Protein AF-0000000065802408 (afdb_homodimer)

Organism: Halobacterium sp. (strain SG1) (NCBI:txid33006)

Solvent-accessible surface area (backbone atoms only — not comparable to full-atom values): 24760 Å² total; per-residue (Å²): 134,53,70,68,48,32,51,46,26,44,53,39,20,52,49,18,49,50,30,36,50,44,40,49,52,35,48,61,70,44,54,88,40,75,59,38,70,73,49,51,65,58,41,49,38,28,46,47,41,18,52,27,25,46,38,45,38,73,64,47,55,61,46,75,35,96,86,14,75,44,53,46,38,57,54,55,30,45,45,58,33,50,18,50,56,57,28,51,44,27,53,58,14,58,46,51,70,65,57,27,51,48,50,22,50,38,41,32,47,19,48,53,29,40,53,50,17,46,70,41,62,75,70,58,14,54,51,27,39,47,53,14,46,52,32,51,51,50,50,49,45,39,59,71,56,54,35,61,72,42,39,60,101,39,70,57,41,43,36,51,33,52,43,51,43,50,55,50,54,58,54,55,56,48,53,63,50,47,50,41,31,12,54,66,43,75,45,40,23,39,64,65,34,38,52,48,48,50,45,53,48,50,46,60,60,48,35,57,50,53,43,48,52,46,76,49,42,62,51,62,55,58,58,48,55,54,51,50,48,51,47,49,52,45,48,51,55,55,62,67,64,60,76,77,76,79,126,135,54,70,68,49,34,52,46,26,44,53,38,19,52,48,18,49,51,28,35,50,44,41,51,51,34,48,63,70,46,55,88,41,74,58,38,68,72,49,52,65,59,40,49,38,27,46,46,42,18,52,28,24,44,38,44,40,71,64,45,54,62,46,77,35,97,85,16,75,44,54,45,38,57,54,54,31,44,44,58,31,50,20,49,57,56,28,50,43,26,53,58,14,58,46,53,71,67,58,26,51,48,52,23,49,39,42,32,48,20,48,52,28,39,54,50,18,47,72,40,60,76,69,59,15,54,50,29,39,48,53,15,47,51,32,50,51,51,49,48,45,39,58,71,56,53,34,61,73,41,40,60,100,38,70,58,41,44,36,51,35,54,42,49,42,50,53,50,55,58,55,56,57,49,53,62,51,46,49,40,32,11,53,67,43,76,46,39,22,38,65,66,35,38,51,48,48,49,44,52,49,51,47,60,61,49,35,57,50,53,43,48,52,47,78,48,41,62,53,63,54,57,60,48,55,53,52,49,46,50,47,48,52,47,49,51,55,55,62,66,65,60,77,76,77,80,127

Structure (mmCIF, N/CA/C/O backbone):
data_AF-0000000065802408-model_v1
#
loop_
_entity.id
_entity.type
_entity.pdbx_description
1 polymer 'Sensory rhodopsin-1'
#
loop_
_atom_site.group_PDB
_atom_site.id
_atom_site.type_symbol
_atom_site.label_atom_id
_atom_site.label_alt_id
_atom_site.label_comp_id
_atom_site.label_asym_id
_atom_site.label_entity_id
_atom_site.label_seq_id
_atom_site.pdbx_PDB_ins_code
_atom_site.Cartn_x
_atom_site.Cartn_y
_atom_site.Cartn_z
_atom_site.occupancy
_atom_site.B_iso_or_equiv
_atom_site.auth_seq_id
_atom_site.auth_comp_id
_atom_site.auth_asym_id
_atom_site.auth_atom_id
_atom_site.pdbx_PDB_model_num
ATOM 1 N N . MET A 1 1 ? 10.602 -15.102 -20.734 1 72.81 1 MET A N 1
ATOM 2 C CA . MET A 1 1 ? 9.672 -14.078 -20.266 1 72.81 1 MET A CA 1
ATOM 3 C C . MET A 1 1 ? 8.367 -14.117 -21.047 1 72.81 1 MET A C 1
ATOM 5 O O . MET A 1 1 ? 8.391 -14.258 -22.281 1 72.81 1 MET A O 1
ATOM 9 N N . THR A 1 2 ? 7.262 -14.07 -20.328 1 82.69 2 THR A N 1
ATOM 10 C CA . THR A 1 2 ? 5.973 -14.148 -21.016 1 82.69 2 THR A CA 1
ATOM 11 C C . THR A 1 2 ? 5.582 -12.781 -21.578 1 82.69 2 THR A C 1
ATOM 13 O O . THR A 1 2 ? 6.152 -11.758 -21.188 1 82.69 2 THR A O 1
ATOM 16 N N . GLY A 1 3 ? 4.715 -12.844 -22.547 1 89.44 3 GLY A N 1
ATOM 17 C CA . GLY A 1 3 ? 4.191 -11.609 -23.125 1 89.44 3 GLY A CA 1
ATOM 18 C C . GLY A 1 3 ? 3.588 -10.68 -22.078 1 89.44 3 GLY A C 1
ATOM 19 O O . GLY A 1 3 ? 3.779 -9.461 -22.141 1 89.44 3 GLY A O 1
ATOM 20 N N . ALA A 1 4 ? 2.955 -11.211 -21.109 1 90.56 4 ALA A N 1
ATOM 21 C CA . ALA A 1 4 ? 2.328 -10.422 -20.062 1 90.56 4 ALA A CA 1
ATOM 22 C C . ALA A 1 4 ? 3.375 -9.688 -19.234 1 90.56 4 ALA A C 1
ATOM 24 O O . ALA A 1 4 ? 3.195 -8.516 -18.891 1 90.56 4 ALA A O 1
ATOM 25 N N . VAL A 1 5 ? 4.453 -10.336 -18.969 1 94.44 5 VAL A N 1
ATOM 26 C CA . VAL A 1 5 ? 5.516 -9.75 -18.156 1 94.44 5 VAL A CA 1
ATOM 27 C C . VAL A 1 5 ? 6.199 -8.633 -18.938 1 94.44 5 VAL A C 1
ATOM 29 O O . VAL A 1 5 ? 6.418 -7.535 -18.406 1 94.44 5 VAL A O 1
ATOM 32 N N . SER A 1 6 ? 6.473 -8.938 -20.156 1 95.06 6 SER A N 1
ATOM 33 C CA . SER A 1 6 ? 7.09 -7.914 -21 1 95.06 6 SER A CA 1
ATOM 34 C C . SER A 1 6 ? 6.195 -6.684 -21.125 1 95.06 6 SER A C 1
ATOM 36 O O . SER A 1 6 ? 6.672 -5.551 -21 1 95.06 6 SER A O 1
ATOM 38 N N . ALA A 1 7 ? 4.969 -6.879 -21.359 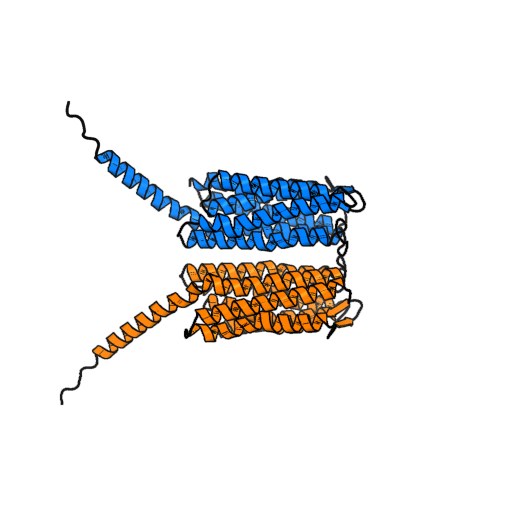1 95.31 7 ALA A N 1
ATOM 39 C CA . ALA A 1 7 ? 4.023 -5.77 -21.453 1 95.31 7 ALA A CA 1
ATOM 40 C C . ALA A 1 7 ? 3.996 -4.969 -20.156 1 95.31 7 ALA A C 1
ATOM 42 O O . ALA A 1 7 ? 4.004 -3.736 -20.172 1 95.31 7 ALA A O 1
ATOM 43 N N . ALA A 1 8 ? 3.965 -5.652 -19.078 1 96.12 8 ALA A N 1
ATOM 44 C CA . ALA A 1 8 ? 3.945 -4.988 -17.781 1 96.12 8 ALA A CA 1
ATOM 45 C C . ALA A 1 8 ? 5.211 -4.16 -17.562 1 96.12 8 ALA A C 1
ATOM 47 O O . ALA A 1 8 ? 5.152 -3.062 -17.016 1 96.12 8 ALA A O 1
ATOM 48 N N . TYR A 1 9 ? 6.336 -4.695 -17.953 1 97.88 9 TYR A N 1
ATOM 49 C CA . TYR A 1 9 ? 7.598 -3.975 -17.812 1 97.88 9 TYR A CA 1
ATOM 50 C C . TYR A 1 9 ? 7.602 -2.709 -18.656 1 97.88 9 TYR A C 1
ATOM 52 O O . TYR A 1 9 ? 8.07 -1.658 -18.203 1 97.88 9 TYR A O 1
ATOM 60 N N . TRP A 1 10 ? 7.004 -2.814 -19.812 1 97.56 10 TRP A N 1
ATOM 61 C CA . TRP A 1 10 ? 6.914 -1.631 -20.672 1 97.56 10 TRP A CA 1
ATOM 62 C C . TRP A 1 10 ? 5.957 -0.603 -20.062 1 97.56 10 TRP A C 1
ATOM 64 O O . TRP A 1 10 ? 6.234 0.599 -20.094 1 97.56 10 TRP A O 1
ATOM 74 N N . ILE A 1 11 ? 4.875 -1.058 -19.578 1 97.75 11 ILE A N 1
ATOM 75 C CA . ILE A 1 11 ? 3.918 -0.162 -18.938 1 97.75 11 ILE A CA 1
ATOM 76 C C . ILE A 1 11 ? 4.582 0.547 -17.766 1 97.75 11 ILE A C 1
ATOM 78 O O . ILE A 1 11 ? 4.43 1.76 -17.594 1 97.75 11 ILE A O 1
ATOM 82 N N . ALA A 1 12 ? 5.332 -0.185 -17.031 1 98.38 12 ALA A N 1
ATOM 83 C CA . ALA A 1 12 ? 6.047 0.402 -15.898 1 98.38 12 ALA A CA 1
ATOM 84 C C . ALA A 1 12 ? 7.082 1.417 -16.375 1 98.38 12 ALA A C 1
ATOM 86 O O . ALA A 1 12 ? 7.219 2.496 -15.797 1 98.38 12 ALA A O 1
ATOM 87 N N . ALA A 1 13 ? 7.762 1.078 -17.422 1 98.38 13 ALA A N 1
ATOM 88 C CA . ALA A 1 13 ? 8.75 2.002 -17.969 1 98.38 13 ALA A CA 1
ATOM 89 C C . ALA A 1 13 ? 8.094 3.326 -18.375 1 98.38 13 ALA A C 1
ATOM 91 O O . ALA A 1 13 ? 8.633 4.398 -18.094 1 98.38 13 ALA A O 1
ATOM 92 N N . VAL A 1 14 ? 6.957 3.234 -18.953 1 98.25 14 VAL A N 1
ATOM 93 C CA . VAL A 1 14 ? 6.227 4.43 -19.359 1 98.25 14 VAL A CA 1
ATOM 94 C C . VAL A 1 14 ? 5.781 5.207 -18.125 1 98.25 14 VAL A C 1
ATOM 96 O O . VAL A 1 14 ? 5.871 6.434 -18.078 1 98.25 14 VAL A O 1
ATOM 99 N N . ALA A 1 15 ? 5.348 4.465 -17.141 1 98.44 15 ALA A N 1
ATOM 100 C CA . ALA A 1 15 ? 4.957 5.109 -15.898 1 98.44 15 ALA A CA 1
ATOM 101 C C . ALA A 1 15 ? 6.129 5.875 -15.281 1 98.44 15 ALA A C 1
ATOM 103 O O . ALA A 1 15 ? 5.953 6.973 -14.75 1 98.44 15 ALA A O 1
ATOM 104 N N . PHE A 1 16 ? 7.27 5.336 -15.367 1 98.62 16 PHE A N 1
ATOM 105 C CA . PHE A 1 16 ? 8.438 5.992 -14.789 1 98.62 16 PHE A CA 1
ATOM 106 C C . PHE A 1 16 ? 8.836 7.207 -15.617 1 98.62 16 PHE A C 1
ATOM 108 O O . PHE A 1 16 ? 9.383 8.172 -15.078 1 98.62 16 PHE A O 1
ATOM 115 N N . LEU A 1 17 ? 8.5 7.176 -16.906 1 97.75 17 LEU A N 1
ATOM 116 C CA . LEU A 1 17 ? 8.68 8.375 -17.719 1 97.75 17 LEU A CA 1
ATOM 117 C C . LEU A 1 17 ? 7.781 9.508 -17.203 1 97.75 17 LEU A C 1
ATOM 119 O O . LEU A 1 17 ? 8.195 10.664 -17.188 1 97.75 17 LEU A O 1
ATOM 123 N N . VAL A 1 18 ? 6.625 9.133 -16.859 1 97.81 18 VAL A N 1
ATOM 124 C CA . VAL A 1 18 ? 5.727 10.109 -16.25 1 97.81 18 VAL A CA 1
ATOM 125 C C . VAL A 1 18 ? 6.34 10.633 -14.945 1 97.81 18 VAL A C 1
ATOM 127 O O . VAL A 1 18 ? 6.316 11.844 -14.688 1 97.81 18 VAL A O 1
ATOM 130 N N . GLY A 1 19 ? 6.91 9.719 -14.18 1 98.06 19 GLY A N 1
ATOM 131 C CA . GLY A 1 19 ? 7.602 10.133 -12.969 1 98.06 19 GLY A CA 1
ATOM 132 C C . GLY A 1 19 ? 8.727 11.117 -13.227 1 98.06 19 GLY A C 1
ATOM 133 O O . GLY A 1 19 ? 8.898 12.086 -12.477 1 98.06 19 GLY A O 1
ATOM 134 N N . LEU A 1 20 ? 9.43 10.914 -14.281 1 97.38 20 LEU A N 1
ATOM 135 C CA . LEU A 1 20 ? 10.484 11.844 -14.688 1 97.38 20 LEU A CA 1
ATOM 136 C C . LEU A 1 20 ? 9.906 13.203 -15.055 1 97.38 20 LEU A C 1
ATOM 138 O O . LEU A 1 20 ? 10.484 14.242 -14.727 1 97.38 20 LEU A O 1
ATOM 142 N N . GLY A 1 21 ? 8.844 13.141 -15.734 1 97.38 21 GLY A N 1
ATOM 143 C CA . GLY A 1 21 ? 8.156 14.383 -16.047 1 97.38 21 GLY A CA 1
ATOM 144 C C . GLY A 1 21 ? 7.738 15.164 -14.82 1 97.38 21 GLY A C 1
ATOM 145 O O . GL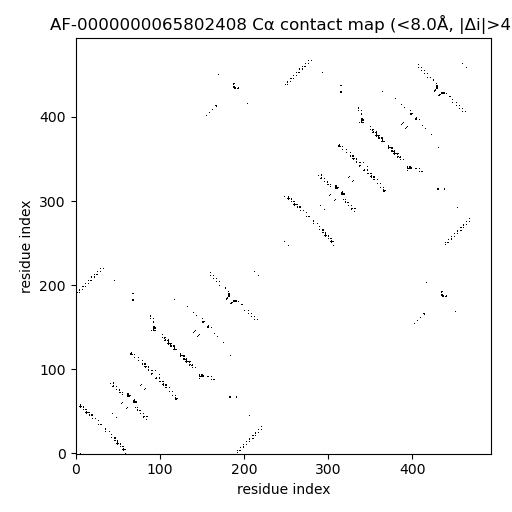Y A 1 21 ? 7.879 16.391 -14.773 1 97.38 21 GLY A O 1
ATOM 146 N N . ILE A 1 22 ? 7.281 14.508 -13.844 1 96.81 22 ILE A N 1
ATOM 147 C CA . ILE A 1 22 ? 6.855 15.133 -12.594 1 96.81 22 ILE A CA 1
ATOM 148 C C . ILE A 1 22 ? 8.055 15.781 -11.906 1 96.81 22 ILE A C 1
ATOM 150 O O . ILE A 1 22 ? 7.965 16.906 -11.422 1 96.81 22 ILE A O 1
ATOM 154 N N . THR A 1 23 ? 9.133 15.062 -11.898 1 95.56 23 THR A N 1
ATOM 155 C CA . THR A 1 23 ? 10.328 15.617 -11.266 1 95.56 23 THR A CA 1
ATOM 156 C C . THR A 1 23 ? 10.82 16.844 -12.031 1 95.56 23 THR A C 1
ATOM 158 O O . THR A 1 23 ? 11.273 17.812 -11.43 1 95.56 23 THR A O 1
ATOM 161 N N . ALA A 1 24 ? 10.695 16.781 -13.336 1 94.44 24 ALA A N 1
ATOM 162 C CA . ALA A 1 24 ? 11.07 17.938 -14.141 1 94.44 24 ALA A CA 1
ATOM 163 C C . ALA A 1 24 ? 10.188 19.141 -13.82 1 94.44 24 ALA A C 1
ATOM 165 O O . ALA A 1 24 ? 10.672 20.266 -13.711 1 94.44 24 ALA A O 1
ATOM 166 N N . ALA A 1 25 ? 8.953 18.922 -13.68 1 94.44 25 ALA A N 1
ATOM 167 C CA . ALA A 1 25 ? 8.023 19.984 -13.312 1 94.44 25 ALA A CA 1
ATOM 168 C C . ALA A 1 25 ? 8.352 20.562 -11.938 1 94.44 25 ALA A C 1
ATOM 170 O O . ALA A 1 25 ? 8.273 21.766 -11.727 1 94.44 25 ALA A O 1
ATOM 171 N N . LEU A 1 26 ? 8.688 19.688 -11.039 1 92.44 26 LEU A N 1
ATOM 172 C CA . LEU A 1 26 ? 9.102 20.109 -9.7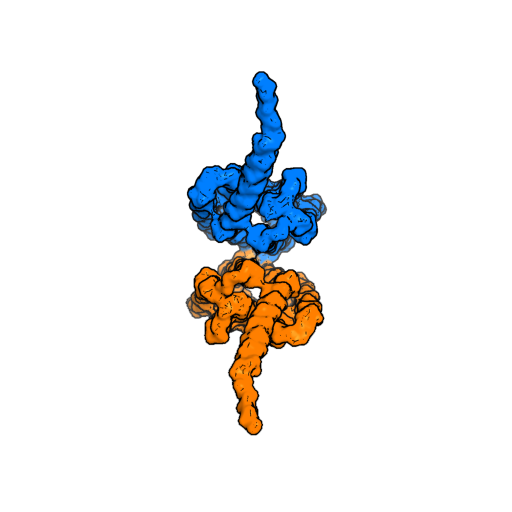11 1 92.44 26 LEU A CA 1
ATOM 173 C C . LEU A 1 26 ? 10.312 21.031 -9.789 1 92.44 26 LEU A C 1
ATOM 175 O O . LEU A 1 26 ? 10.32 22.109 -9.18 1 92.44 26 LEU A O 1
ATOM 179 N N . TYR A 1 27 ? 11.289 20.656 -10.562 1 90.88 27 TYR A N 1
ATOM 180 C CA . TYR A 1 27 ? 12.508 21.438 -10.695 1 90.88 27 TYR A CA 1
ATOM 181 C C . TYR A 1 27 ? 12.219 22.797 -11.328 1 90.88 27 TYR A C 1
ATOM 183 O O . TYR A 1 27 ? 12.805 23.812 -10.93 1 90.88 27 TYR A O 1
ATOM 191 N N . ALA A 1 28 ? 11.312 22.797 -12.211 1 90.12 28 ALA A N 1
ATOM 192 C CA . ALA A 1 28 ? 10.922 24.047 -12.852 1 90.12 28 ALA A CA 1
ATOM 193 C C . ALA A 1 28 ? 10.258 24.984 -11.852 1 90.12 28 ALA A C 1
ATOM 195 O O . ALA A 1 28 ? 10.461 26.203 -11.898 1 90.12 28 ALA A O 1
ATOM 196 N N . LYS A 1 29 ? 9.555 24.438 -10.969 1 88.75 29 LYS A N 1
ATOM 197 C CA . LYS A 1 29 ? 8.82 25.234 -9.992 1 88.75 29 LYS A CA 1
ATOM 198 C C . LYS A 1 29 ? 9.742 25.719 -8.875 1 88.75 29 LYS A C 1
ATOM 200 O O . LYS A 1 29 ? 9.531 26.797 -8.32 1 88.75 29 LYS A O 1
ATOM 205 N N . LEU A 1 30 ? 10.719 24.922 -8.555 1 86.12 30 LEU A N 1
ATOM 206 C CA . LEU A 1 30 ? 11.641 25.281 -7.484 1 86.12 30 LEU A CA 1
ATOM 207 C C . LEU A 1 30 ? 12.594 26.391 -7.934 1 86.12 30 LEU A C 1
ATOM 209 O O . LEU A 1 30 ? 13.133 27.125 -7.105 1 86.12 30 LEU A O 1
ATOM 213 N N . GLY A 1 31 ? 12.703 26.594 -9.172 1 78.25 31 GLY A N 1
ATOM 214 C CA . GLY A 1 31 ? 13.547 27.656 -9.68 1 78.25 31 GLY A CA 1
ATOM 215 C C . GLY A 1 31 ? 14.977 27.578 -9.203 1 78.25 31 GLY A C 1
ATOM 216 O O . GLY A 1 31 ? 15.617 26.531 -9.328 1 78.25 31 GLY A O 1
ATOM 217 N N . GLU A 1 32 ? 15.461 28.672 -8.633 1 71.12 32 GLU A N 1
ATOM 218 C CA . GLU A 1 32 ? 16.844 28.75 -8.188 1 71.12 32 GLU A CA 1
ATOM 219 C C . GLU A 1 32 ? 16.953 28.516 -6.68 1 71.12 32 GLU A C 1
ATOM 221 O O . GLU A 1 32 ? 17.938 28.906 -6.059 1 71.12 32 GLU A O 1
ATOM 226 N N . SER A 1 33 ? 15.984 27.844 -6.203 1 73.12 33 SER A N 1
ATOM 227 C CA . SER A 1 33 ? 16 27.562 -4.77 1 73.12 33 SER A CA 1
ATOM 228 C C . SER A 1 33 ? 17.109 26.578 -4.418 1 73.12 33 SER A C 1
ATOM 230 O O . SER A 1 33 ? 17.516 25.766 -5.25 1 73.12 33 SER A O 1
ATOM 232 N N . GLU A 1 34 ? 17.75 26.734 -3.293 1 74.19 34 GLU A N 1
ATOM 233 C CA . GLU A 1 34 ? 18.766 25.812 -2.779 1 74.19 34 GLU A CA 1
ATOM 234 C C . GLU A 1 34 ? 18.219 24.391 -2.703 1 74.19 34 GLU A C 1
ATOM 236 O O . GLU A 1 34 ? 18.984 23.422 -2.809 1 74.19 34 GLU A O 1
ATOM 241 N N . ASP A 1 35 ? 16.969 24.312 -2.602 1 76.19 35 ASP A N 1
ATOM 242 C CA . ASP A 1 35 ? 16.359 23 -2.449 1 76.19 35 ASP A CA 1
ATOM 243 C C . ASP A 1 35 ? 16.375 22.234 -3.771 1 76.19 35 ASP A C 1
ATOM 245 O O . ASP A 1 35 ? 16.266 21.016 -3.785 1 76.19 35 ASP A O 1
ATOM 249 N N . ARG A 1 36 ? 16.547 22.953 -4.809 1 75.94 36 ARG A N 1
ATOM 250 C CA . ARG A 1 36 ? 16.625 22.266 -6.094 1 75.94 36 ARG A CA 1
ATOM 251 C C . ARG A 1 36 ? 17.797 21.312 -6.141 1 75.94 36 ARG A C 1
ATOM 253 O O . ARG A 1 36 ? 17.672 20.172 -6.617 1 75.94 36 ARG A O 1
ATOM 260 N N . GLY A 1 37 ? 18.938 21.781 -5.691 1 76.12 37 GLY A N 1
ATOM 261 C CA . GLY A 1 37 ? 20.125 20.922 -5.652 1 76.12 37 GLY A CA 1
ATOM 262 C C . GLY A 1 37 ? 19.969 19.734 -4.723 1 76.12 37 GLY A C 1
ATOM 263 O O . GLY A 1 37 ? 20.375 18.625 -5.059 1 76.12 37 GLY A O 1
ATOM 264 N N . ARG A 1 38 ? 19.281 19.969 -3.689 1 80.06 38 ARG A N 1
ATOM 265 C CA . ARG A 1 38 ? 19.109 18.922 -2.678 1 80.06 38 ARG A CA 1
ATOM 266 C C . ARG A 1 38 ? 18.141 17.844 -3.15 1 80.06 38 ARG A C 1
ATOM 268 O O . ARG A 1 38 ? 18.281 16.672 -2.777 1 80.06 38 ARG A O 1
ATOM 275 N N . LEU A 1 39 ? 17.25 18.297 -4.031 1 87.12 39 LEU A N 1
ATOM 276 C CA . LEU A 1 39 ? 16.234 17.359 -4.492 1 87.12 39 LEU A CA 1
ATOM 277 C C . LEU A 1 39 ? 16.562 16.859 -5.891 1 87.12 39 LEU A C 1
ATOM 279 O O . LEU A 1 39 ? 15.781 16.094 -6.477 1 87.12 39 LEU A O 1
ATOM 283 N N . ALA A 1 40 ? 17.75 17.141 -6.414 1 85.88 40 ALA A N 1
ATOM 284 C CA . ALA A 1 40 ? 18.125 16.766 -7.77 1 85.88 40 ALA A CA 1
ATOM 285 C C . ALA A 1 40 ? 18.141 15.25 -7.934 1 85.88 40 ALA A C 1
ATOM 287 O O . ALA A 1 40 ? 17.734 14.727 -8.969 1 85.88 40 ALA A O 1
ATOM 288 N N . ALA A 1 41 ? 18.5 14.641 -6.871 1 92.5 41 ALA A N 1
ATOM 289 C CA . ALA A 1 41 ? 18.641 13.188 -6.938 1 92.5 41 ALA A CA 1
ATOM 290 C C . ALA A 1 41 ? 17.281 12.508 -6.961 1 92.5 41 ALA A C 1
ATOM 292 O O . ALA A 1 41 ? 17.172 11.297 -7.203 1 92.5 41 ALA A O 1
ATOM 293 N N . LEU A 1 42 ? 16.25 13.281 -6.781 1 95.19 42 LEU A N 1
ATOM 294 C CA . LEU A 1 42 ? 14.898 12.727 -6.832 1 95.19 42 LEU A CA 1
ATOM 295 C C . LEU A 1 42 ? 14.594 12.156 -8.211 1 95.19 42 LEU A C 1
ATOM 297 O O . LEU A 1 42 ? 13.906 11.133 -8.328 1 95.19 42 LEU A O 1
ATOM 301 N N . ALA A 1 43 ? 15.18 12.75 -9.227 1 96.12 43 ALA A N 1
ATOM 302 C CA . ALA A 1 43 ? 14.93 12.328 -10.602 1 96.12 43 ALA A CA 1
ATOM 303 C C . ALA A 1 43 ? 15.578 10.977 -10.891 1 96.12 43 ALA A C 1
ATOM 305 O O . ALA A 1 43 ? 15.195 10.281 -11.828 1 96.12 43 ALA A O 1
ATOM 306 N N . VAL A 1 44 ? 16.562 10.656 -10.117 1 97.5 44 VAL A N 1
ATOM 307 C CA . VAL A 1 44 ? 17.266 9.391 -10.305 1 97.5 44 VAL A CA 1
ATOM 308 C C . VAL A 1 44 ? 16.297 8.234 -10.055 1 97.5 44 VAL A C 1
ATOM 310 O O . VAL A 1 44 ? 16.406 7.184 -10.695 1 97.5 44 VAL A O 1
ATOM 313 N N . ILE A 1 45 ? 15.312 8.422 -9.211 1 98.19 45 ILE A N 1
ATOM 314 C CA . ILE A 1 45 ? 14.398 7.352 -8.805 1 98.19 45 ILE A CA 1
ATOM 315 C C . ILE A 1 45 ? 13.578 6.895 -10.016 1 98.19 45 ILE A C 1
ATOM 317 O O . ILE A 1 45 ? 13.75 5.773 -10.492 1 98.19 45 ILE A O 1
ATOM 321 N N . PRO A 1 46 ? 12.773 7.73 -10.633 1 98.44 46 PRO A N 1
ATOM 322 C CA . PRO A 1 46 ? 12.039 7.238 -11.797 1 98.44 46 PRO A CA 1
ATOM 323 C C . PRO A 1 46 ? 12.938 7.051 -13.023 1 98.44 46 PRO A C 1
ATOM 325 O O . PRO A 1 46 ? 12.672 6.184 -13.859 1 98.44 46 PRO A O 1
ATOM 328 N N . GLY A 1 47 ? 14.023 7.805 -13.164 1 98.12 47 GLY A N 1
ATOM 329 C CA . GLY A 1 47 ? 14.922 7.656 -14.297 1 98.12 47 GLY A CA 1
ATOM 330 C C . GLY A 1 47 ? 15.602 6.301 -14.344 1 98.12 47 GLY A C 1
ATOM 331 O O . GLY A 1 47 ? 15.539 5.609 -15.367 1 98.12 47 GLY A O 1
ATOM 332 N N . PHE A 1 48 ? 16.172 5.969 -13.242 1 98.12 48 PHE A N 1
ATOM 333 C CA . PHE A 1 48 ? 16.891 4.695 -13.188 1 98.12 48 PHE A CA 1
ATOM 334 C C . PHE A 1 48 ? 15.906 3.527 -13.258 1 98.12 48 PHE A C 1
ATOM 336 O O . PHE A 1 48 ? 16.172 2.521 -13.914 1 98.12 48 PHE A O 1
ATOM 343 N N . ALA A 1 49 ? 14.789 3.645 -12.562 1 98.56 49 ALA A N 1
ATOM 344 C CA . ALA A 1 49 ? 13.766 2.605 -12.641 1 98.56 49 ALA A CA 1
ATOM 345 C C . ALA A 1 49 ? 13.273 2.422 -14.07 1 98.56 49 ALA A C 1
ATOM 347 O O . ALA A 1 49 ? 13.109 1.292 -14.539 1 98.56 49 ALA A O 1
ATOM 348 N N . GLY A 1 50 ? 13.07 3.541 -14.742 1 98.69 50 GLY A N 1
ATOM 349 C CA . GLY A 1 50 ? 12.625 3.459 -16.125 1 98.69 50 GLY A CA 1
ATOM 350 C C . GLY A 1 50 ? 13.609 2.729 -17.016 1 98.69 50 GLY A C 1
ATOM 351 O O . GLY A 1 50 ? 13.211 1.874 -17.812 1 98.69 50 GLY A O 1
ATOM 352 N N . LEU A 1 51 ? 14.852 3.062 -16.859 1 98.25 51 LEU A N 1
ATOM 353 C CA . LEU A 1 51 ? 15.891 2.404 -17.641 1 98.25 51 LEU A CA 1
ATOM 354 C C . LEU A 1 51 ? 15.961 0.916 -17.328 1 98.25 51 LEU A C 1
ATOM 356 O O . LEU A 1 51 ? 16.078 0.084 -18.219 1 98.25 51 LEU A O 1
ATOM 360 N N . ALA A 1 52 ? 15.875 0.63 -16.094 1 98.5 52 ALA A N 1
ATOM 361 C CA . ALA A 1 52 ? 15.93 -0.77 -15.68 1 98.5 52 ALA A CA 1
ATOM 362 C C . ALA A 1 52 ? 14.734 -1.548 -16.234 1 98.5 52 ALA A C 1
ATOM 364 O O . ALA A 1 52 ? 14.898 -2.66 -16.75 1 98.5 52 ALA A O 1
ATOM 365 N N . TYR A 1 53 ? 13.57 -0.973 -16.156 1 98.56 53 TYR A N 1
ATOM 366 C CA . TYR A 1 53 ? 12.367 -1.658 -16.625 1 98.56 53 TYR A CA 1
ATOM 367 C C . TYR A 1 53 ? 12.375 -1.803 -18.141 1 98.56 53 TYR A C 1
ATOM 369 O O . TYR A 1 53 ? 11.883 -2.797 -18.688 1 98.56 53 TYR A O 1
ATOM 377 N N . ALA A 1 54 ? 12.93 -0.83 -18.859 1 98.19 54 ALA A N 1
ATOM 378 C CA . ALA A 1 54 ? 13.109 -0.986 -20.297 1 98.19 54 ALA A CA 1
ATOM 379 C C . ALA A 1 54 ? 14.047 -2.15 -20.609 1 98.19 54 ALA A C 1
ATOM 381 O O . ALA A 1 54 ? 13.773 -2.951 -21.5 1 98.19 54 ALA A O 1
ATOM 382 N N . GLY A 1 55 ? 15.102 -2.207 -19.891 1 98 55 GLY A N 1
ATOM 383 C CA . GLY A 1 55 ? 16.016 -3.332 -20.062 1 98 55 GLY A CA 1
ATOM 384 C C . GLY A 1 55 ? 15.359 -4.672 -19.781 1 98 55 GLY A C 1
ATOM 385 O O . GLY A 1 55 ? 15.562 -5.637 -20.516 1 98 55 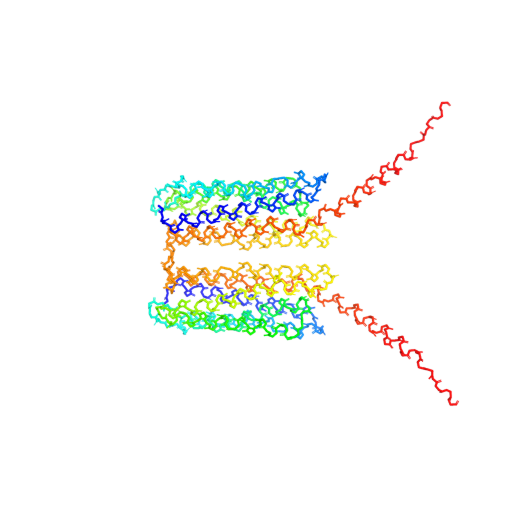GLY A O 1
ATOM 386 N N . MET A 1 56 ? 14.57 -4.715 -18.719 1 97.62 56 MET A N 1
ATOM 387 C CA . MET A 1 56 ? 13.859 -5.945 -18.391 1 97.62 56 MET A CA 1
ATOM 388 C C . MET A 1 56 ? 12.867 -6.316 -19.484 1 97.62 56 MET A C 1
ATOM 390 O O . MET A 1 56 ? 12.734 -7.488 -19.844 1 97.62 56 MET A O 1
ATOM 394 N N . ALA A 1 57 ? 12.234 -5.324 -20 1 96.94 57 ALA A N 1
ATOM 395 C CA . ALA A 1 57 ? 11.258 -5.559 -21.047 1 96.94 57 ALA A CA 1
ATOM 396 C C . ALA A 1 57 ? 11.922 -6.141 -22.297 1 96.94 57 ALA A C 1
ATOM 398 O O . ALA A 1 57 ? 11.305 -6.898 -23.047 1 96.94 57 ALA A O 1
ATOM 399 N N . LEU A 1 58 ? 13.188 -5.848 -22.469 1 95.81 58 LEU A N 1
ATOM 400 C CA . LEU A 1 58 ? 13.953 -6.336 -23.609 1 95.81 58 LEU A CA 1
ATOM 401 C C . LEU A 1 58 ? 14.578 -7.691 -23.312 1 95.81 58 LEU A C 1
ATOM 403 O O . LEU A 1 58 ? 15.297 -8.25 -24.141 1 95.81 58 LEU A O 1
ATOM 407 N N . GLY A 1 59 ? 14.359 -8.164 -22.094 1 93.56 59 GLY A N 1
ATOM 408 C CA . GLY A 1 59 ? 14.828 -9.484 -21.719 1 93.56 59 GLY A CA 1
ATOM 409 C C . GLY A 1 59 ? 16.266 -9.492 -21.219 1 93.56 59 GLY A C 1
ATOM 410 O O . GLY A 1 59 ? 16.906 -10.539 -21.203 1 93.56 59 GLY A O 1
ATOM 411 N N . ILE A 1 60 ? 16.703 -8.344 -20.766 1 94.69 60 ILE A N 1
ATOM 412 C CA . ILE A 1 60 ? 18.094 -8.234 -20.375 1 94.69 60 ILE A CA 1
ATOM 413 C C . ILE A 1 60 ? 18.234 -8.547 -18.875 1 94.69 60 ILE A C 1
ATOM 415 O O . ILE A 1 60 ? 17.469 -8.031 -18.062 1 94.69 60 ILE A O 1
ATOM 419 N N . GLY A 1 61 ? 19.094 -9.453 -18.562 1 93.12 61 GLY A N 1
ATOM 420 C CA . GLY A 1 61 ? 19.594 -9.555 -17.203 1 93.12 61 GLY A CA 1
ATOM 421 C C . GLY A 1 61 ? 18.812 -10.523 -16.344 1 93.12 61 GLY A C 1
ATOM 422 O O . GLY A 1 61 ? 18.844 -10.445 -15.109 1 93.12 61 GLY A O 1
ATOM 423 N N . THR A 1 62 ? 18 -11.422 -16.922 1 93.69 62 THR A N 1
ATOM 424 C CA . THR A 1 62 ? 17.25 -12.422 -16.156 1 93.69 62 THR A CA 1
ATOM 425 C C . THR A 1 62 ? 17.891 -13.805 -16.312 1 93.69 62 THR A C 1
ATOM 427 O O . THR A 1 62 ? 18.156 -14.242 -17.438 1 93.69 62 THR A O 1
ATOM 430 N N . VAL A 1 63 ? 18.172 -14.414 -15.195 1 92.5 63 VAL A N 1
ATOM 431 C CA . VAL A 1 63 ? 18.75 -15.75 -15.219 1 92.5 63 VAL A CA 1
ATOM 432 C C . VAL A 1 63 ? 17.969 -16.672 -14.281 1 92.5 63 VAL A C 1
ATOM 434 O O . VAL A 1 63 ? 17.422 -16.219 -13.273 1 92.5 63 VAL A O 1
ATOM 437 N N . THR A 1 64 ? 17.891 -17.891 -14.625 1 91.56 64 THR A N 1
ATOM 438 C CA . THR A 1 64 ? 17.234 -18.875 -13.773 1 91.56 64 THR A CA 1
ATOM 439 C C . THR A 1 64 ? 18.266 -19.594 -12.906 1 91.56 64 THR A C 1
ATOM 441 O O . THR A 1 64 ? 19.266 -20.109 -13.414 1 91.56 64 THR A O 1
ATOM 444 N N . VAL A 1 65 ? 18.062 -19.5 -11.695 1 88.44 65 VAL A N 1
ATOM 445 C CA . VAL A 1 65 ? 18.922 -20.172 -10.727 1 88.44 65 VAL A CA 1
ATOM 446 C C . VAL A 1 65 ? 18.078 -21 -9.773 1 88.44 65 VAL A C 1
ATOM 448 O O . VAL A 1 65 ? 17.188 -20.484 -9.102 1 88.44 65 VAL A O 1
ATOM 451 N N . ASN A 1 66 ? 18.312 -22.281 -9.648 1 86.25 66 ASN A N 1
ATOM 452 C CA . ASN A 1 66 ? 17.594 -23.172 -8.727 1 86.25 66 ASN A CA 1
ATOM 453 C C . ASN A 1 66 ? 16.094 -23.078 -8.922 1 86.25 66 ASN A C 1
ATOM 455 O O . ASN A 1 66 ? 15.336 -22.984 -7.949 1 86.25 66 ASN A O 1
ATOM 459 N N . GLY A 1 67 ? 15.625 -22.875 -10.109 1 85.81 67 GLY A N 1
ATOM 460 C CA . GLY A 1 67 ? 14.195 -22.875 -10.414 1 85.81 67 GLY A CA 1
ATOM 461 C C . GLY A 1 67 ? 13.531 -21.531 -10.195 1 85.81 67 GLY A C 1
ATOM 462 O O . GLY A 1 67 ? 12.328 -21.391 -10.422 1 85.81 67 GLY A O 1
ATOM 463 N N . ALA A 1 68 ? 14.328 -20.609 -9.727 1 88.25 68 ALA A N 1
ATOM 464 C CA . ALA A 1 68 ? 13.812 -19.25 -9.539 1 88.25 68 ALA A CA 1
ATOM 465 C C . ALA A 1 68 ? 14.516 -18.266 -10.469 1 88.25 68 ALA A C 1
ATOM 467 O O . ALA A 1 68 ? 15.703 -18.438 -10.773 1 88.25 68 ALA A O 1
ATOM 468 N N . GLU A 1 69 ? 13.773 -17.297 -10.867 1 90.44 69 GLU A N 1
ATOM 469 C CA . GLU A 1 69 ? 14.352 -16.281 -11.75 1 90.44 69 GLU A CA 1
ATOM 470 C C . GLU A 1 69 ? 14.945 -15.125 -10.945 1 90.44 69 GLU A C 1
ATOM 472 O O . GLU A 1 69 ? 14.281 -14.57 -10.07 1 90.44 69 GLU A O 1
ATOM 477 N N . LEU A 1 70 ? 16.203 -14.906 -11.18 1 93.5 70 LEU A N 1
ATOM 478 C CA . LEU A 1 70 ? 16.797 -13.641 -10.75 1 93.5 70 LEU A CA 1
ATOM 479 C C . LEU A 1 70 ? 16.703 -12.594 -11.852 1 93.5 70 LEU A C 1
ATOM 481 O O . LEU A 1 70 ? 17.359 -12.703 -12.883 1 93.5 70 LEU A O 1
ATOM 485 N N . VAL A 1 71 ? 15.859 -11.617 -11.578 1 95.88 71 VAL A N 1
ATOM 486 C CA . VAL A 1 71 ? 15.758 -10.477 -12.484 1 95.88 71 VAL A CA 1
ATOM 487 C C . VAL A 1 71 ? 16.781 -9.414 -12.094 1 95.88 71 VAL A C 1
ATOM 489 O O . VAL A 1 71 ? 16.469 -8.5 -11.32 1 95.88 71 VAL A O 1
ATOM 492 N N . GLY A 1 72 ? 17.922 -9.547 -12.648 1 96.81 72 GLY A N 1
ATOM 493 C CA . GLY A 1 72 ? 19.078 -8.781 -12.219 1 96.81 72 GLY A CA 1
ATOM 494 C C . GLY A 1 72 ? 18.859 -7.277 -12.266 1 96.81 72 GLY A C 1
ATOM 495 O O . GLY A 1 72 ? 19.203 -6.566 -11.32 1 96.81 72 GLY A O 1
ATOM 496 N N . LEU A 1 73 ? 18.266 -6.777 -13.305 1 97.56 73 LEU A N 1
ATOM 497 C CA . LEU A 1 73 ? 18.078 -5.34 -13.461 1 97.56 73 LEU A CA 1
ATOM 498 C C . LEU A 1 73 ? 17.094 -4.809 -12.422 1 97.56 73 LEU A C 1
ATOM 500 O O . LEU A 1 73 ? 17.141 -3.627 -12.07 1 97.56 73 LEU A O 1
ATOM 504 N N . ARG A 1 74 ? 16.203 -5.656 -11.891 1 98.06 74 ARG A N 1
ATOM 505 C CA . ARG A 1 74 ? 15.344 -5.254 -10.789 1 98.06 74 ARG A CA 1
ATOM 506 C C . ARG A 1 74 ? 16.156 -4.969 -9.531 1 98.06 74 ARG A C 1
ATOM 508 O O . ARG A 1 74 ? 15.969 -3.936 -8.883 1 98.06 74 ARG A O 1
ATOM 515 N N . TYR A 1 75 ? 17.031 -5.801 -9.266 1 97.88 75 TYR A N 1
ATOM 516 C CA . TYR A 1 75 ? 17.828 -5.648 -8.062 1 97.88 75 TYR A CA 1
ATOM 517 C C . TYR A 1 75 ? 18.812 -4.496 -8.211 1 97.88 75 TYR A C 1
ATOM 519 O O . TYR A 1 75 ? 19.125 -3.811 -7.23 1 97.88 75 TYR A O 1
ATOM 527 N N . VAL A 1 76 ? 19.297 -4.266 -9.414 1 97.62 76 VAL A N 1
ATOM 528 C CA . VAL A 1 76 ? 20.141 -3.105 -9.664 1 97.62 76 VAL A CA 1
ATOM 529 C C . VAL A 1 76 ? 19.328 -1.824 -9.461 1 97.62 76 VAL A C 1
ATOM 531 O O . VAL A 1 76 ? 19.812 -0.882 -8.82 1 97.62 76 VAL A O 1
ATOM 534 N N . ASP A 1 77 ? 18.141 -1.818 -10.016 1 98.44 77 ASP A N 1
ATOM 535 C CA . ASP A 1 77 ? 17.25 -0.685 -9.789 1 98.44 77 ASP A CA 1
ATOM 536 C C . ASP A 1 77 ? 17.031 -0.45 -8.297 1 98.44 77 ASP A C 1
ATOM 538 O O . ASP A 1 77 ? 17.203 0.669 -7.805 1 98.44 77 ASP A O 1
ATOM 542 N N . TRP A 1 78 ? 16.734 -1.513 -7.586 1 98.56 78 TRP A N 1
ATOM 543 C CA . TRP A 1 78 ? 16.422 -1.402 -6.168 1 98.56 78 TRP A CA 1
ATOM 544 C C . TRP A 1 78 ? 17.625 -0.911 -5.375 1 98.56 78 TRP A C 1
ATOM 546 O O . TRP A 1 78 ? 17.484 -0.105 -4.453 1 98.56 78 TRP A O 1
ATOM 556 N N . ILE A 1 79 ? 18.797 -1.266 -5.707 1 97.88 79 ILE A N 1
ATOM 557 C CA . ILE A 1 79 ? 19.984 -0.872 -4.973 1 97.88 79 ILE A CA 1
ATOM 558 C C . ILE A 1 79 ? 20.219 0.63 -5.121 1 97.88 79 ILE A C 1
ATOM 560 O O . ILE A 1 79 ? 20.734 1.278 -4.211 1 97.88 79 ILE A O 1
ATOM 564 N N . VAL A 1 80 ? 19.766 1.104 -6.195 1 97.31 80 VAL A N 1
ATOM 565 C CA . VAL A 1 80 ? 20 2.52 -6.465 1 97.31 80 VAL A CA 1
ATOM 566 C C . VAL A 1 80 ? 18.828 3.342 -5.934 1 97.31 80 VAL A C 1
ATOM 568 O O . VAL A 1 80 ? 19.016 4.305 -5.188 1 97.31 80 VAL A O 1
ATOM 571 N N . THR A 1 81 ? 17.641 2.945 -6.211 1 98.38 81 THR A N 1
ATOM 572 C CA . THR A 1 81 ? 16.484 3.822 -6.016 1 98.38 81 THR A CA 1
ATOM 573 C C . THR A 1 81 ? 15.961 3.717 -4.586 1 98.38 81 THR A C 1
ATOM 575 O O . THR A 1 81 ? 15.539 4.715 -3.996 1 98.38 81 THR A O 1
ATOM 578 N N . THR A 1 82 ? 16.016 2.518 -3.969 1 98.25 82 THR A N 1
ATOM 579 C CA . THR A 1 82 ? 15.367 2.35 -2.676 1 98.25 82 THR A CA 1
ATOM 580 C C . THR A 1 82 ? 16.141 3.08 -1.581 1 98.25 82 THR A C 1
ATOM 582 O O . THR A 1 82 ? 15.547 3.693 -0.694 1 98.25 82 THR A O 1
ATOM 585 N N . PRO A 1 83 ? 17.484 3.135 -1.63 1 98.19 83 PRO A N 1
ATOM 586 C CA . PRO A 1 83 ? 18.188 3.99 -0.669 1 98.19 83 PRO A CA 1
ATOM 587 C C . PRO A 1 83 ? 17.797 5.461 -0.803 1 98.19 83 PRO A C 1
ATOM 589 O O . PRO A 1 83 ? 17.719 6.176 0.2 1 98.19 83 PRO A O 1
ATOM 592 N N . LEU A 1 84 ? 17.594 5.875 -1.992 1 97.81 84 LEU A N 1
ATOM 593 C CA . LEU A 1 84 ? 17.203 7.266 -2.209 1 97.81 84 LEU A CA 1
ATOM 594 C C . LEU A 1 84 ? 15.82 7.547 -1.618 1 97.81 84 LEU A C 1
ATOM 596 O O . LEU A 1 84 ? 15.594 8.617 -1.045 1 97.81 84 LEU A O 1
ATOM 600 N N . LEU A 1 85 ? 14.945 6.605 -1.734 1 98.25 85 LEU A N 1
ATOM 601 C CA . LEU A 1 85 ? 13.609 6.777 -1.174 1 98.25 85 LEU A CA 1
ATOM 602 C C . LEU A 1 85 ? 13.68 7.02 0.33 1 98.25 85 LEU A C 1
ATOM 604 O O . LEU A 1 85 ? 13.094 7.98 0.835 1 98.25 85 LEU A O 1
ATOM 608 N N . VAL A 1 86 ? 14.422 6.211 1.025 1 98.06 86 VAL A N 1
ATOM 609 C CA . VAL A 1 86 ? 14.477 6.359 2.477 1 98.06 86 VAL A CA 1
ATOM 610 C C . VAL A 1 86 ? 15.383 7.531 2.846 1 98.06 86 VAL A C 1
ATOM 612 O O . VAL A 1 86 ? 15.164 8.195 3.861 1 98.06 86 VAL A O 1
ATOM 615 N N . GLY A 1 87 ? 16.344 7.832 2.02 1 97.12 87 GLY A N 1
ATOM 616 C CA . GLY A 1 87 ? 17.188 8.992 2.248 1 97.12 87 GLY A CA 1
ATOM 617 C C . GLY A 1 87 ? 16.422 10.305 2.229 1 97.12 87 GLY A C 1
ATOM 618 O O . GLY A 1 87 ? 16.641 11.164 3.084 1 97.12 87 GLY A O 1
ATOM 619 N N . PHE A 1 88 ? 15.523 10.43 1.295 1 96.88 88 PHE A N 1
ATOM 620 C CA . PHE A 1 88 ? 14.75 11.664 1.185 1 96.88 88 PHE A CA 1
ATOM 621 C C . PHE A 1 88 ? 13.75 11.781 2.326 1 96.88 88 PHE A C 1
ATOM 623 O O . PHE A 1 88 ? 13.414 12.891 2.752 1 96.88 88 PHE A O 1
ATOM 630 N N . ILE A 1 89 ? 13.297 10.633 2.824 1 97.12 89 ILE A N 1
ATOM 631 C CA . ILE A 1 89 ? 12.461 10.695 4.02 1 97.12 89 ILE A CA 1
ATOM 632 C C . ILE A 1 89 ? 13.266 11.266 5.184 1 97.12 89 ILE A C 1
ATOM 634 O O . ILE A 1 89 ? 12.781 12.117 5.926 1 97.12 89 ILE A O 1
ATOM 638 N N . GLY A 1 90 ? 14.516 10.805 5.32 1 96.56 90 GLY A N 1
ATOM 639 C CA . GLY A 1 90 ? 15.406 11.367 6.324 1 96.56 90 GLY A CA 1
ATOM 640 C C . GLY A 1 90 ? 15.672 12.844 6.125 1 96.56 90 GLY A C 1
ATOM 641 O O . GLY A 1 90 ? 15.711 13.609 7.094 1 96.56 90 GLY A O 1
ATOM 642 N N . TYR A 1 91 ? 15.789 13.203 4.906 1 94 91 TYR A N 1
ATOM 643 C CA . TYR A 1 91 ? 16.016 14.609 4.586 1 94 91 TYR A CA 1
ATOM 644 C C . TYR A 1 91 ? 14.844 15.469 5.023 1 94 91 TYR A C 1
ATOM 646 O O . TYR A 1 91 ? 15.023 16.516 5.656 1 94 91 TYR A O 1
ATOM 654 N N . VAL A 1 92 ? 13.656 15.039 4.707 1 92.88 92 VAL A N 1
ATOM 655 C CA . VAL A 1 92 ? 12.445 15.773 5.059 1 92.88 92 VAL A CA 1
ATOM 656 C C . VAL A 1 92 ? 12.297 15.82 6.578 1 92.88 92 VAL A C 1
ATOM 658 O O . VAL A 1 92 ? 11.82 16.812 7.129 1 92.88 92 VAL A O 1
ATOM 661 N N . ALA A 1 93 ? 12.797 14.797 7.211 1 94.56 93 ALA A N 1
ATOM 662 C CA . ALA A 1 93 ? 12.727 14.727 8.672 1 94.56 93 ALA A CA 1
ATOM 663 C C . ALA A 1 93 ? 13.734 15.672 9.312 1 94.56 93 ALA A C 1
ATOM 665 O O . ALA A 1 93 ? 13.656 15.961 10.508 1 94.56 93 ALA A O 1
ATOM 666 N N . GLY A 1 94 ? 14.703 16.172 8.5 1 92.81 94 GLY A N 1
ATOM 667 C CA . GLY A 1 94 ? 15.766 16.984 9.07 1 92.81 94 GLY A CA 1
ATOM 668 C C . GLY A 1 94 ? 16.844 16.156 9.758 1 92.81 94 GLY A C 1
ATOM 669 O O . GLY A 1 94 ? 17.531 16.656 10.641 1 92.81 94 GLY A O 1
ATOM 670 N N . ALA A 1 95 ? 16.969 14.945 9.367 1 94.94 95 ALA A N 1
ATOM 671 C CA . ALA A 1 95 ? 17.938 14.055 9.984 1 94.94 95 ALA A CA 1
ATOM 672 C C . ALA A 1 95 ? 19.359 14.438 9.578 1 94.94 95 ALA A C 1
ATOM 674 O O . ALA A 1 95 ? 19.562 15.117 8.578 1 94.94 95 ALA A O 1
ATOM 675 N N . SER A 1 96 ? 20.344 13.992 10.391 1 95.06 96 SER A N 1
ATOM 676 C CA . SER A 1 96 ? 21.75 14.266 10.094 1 95.06 96 SER A CA 1
ATOM 677 C C . SER A 1 96 ? 22.219 13.5 8.859 1 95.06 96 SER A C 1
ATOM 679 O O . SER A 1 96 ? 21.641 12.469 8.508 1 95.06 96 SER A O 1
ATOM 681 N N . ARG A 1 97 ? 23.219 13.977 8.25 1 94.69 97 ARG A N 1
ATOM 682 C CA . ARG A 1 97 ? 23.797 13.32 7.078 1 94.69 97 ARG A CA 1
ATOM 683 C C . ARG A 1 97 ? 24.25 11.906 7.414 1 94.69 97 ARG A C 1
ATOM 685 O O . ARG A 1 97 ? 24.141 11 6.59 1 94.69 97 ARG A O 1
ATOM 692 N N . ARG A 1 98 ? 24.734 11.773 8.57 1 95.56 98 ARG A N 1
ATOM 693 C CA . ARG A 1 98 ? 25.203 10.461 9.008 1 95.56 98 ARG A CA 1
ATOM 694 C C . ARG A 1 98 ? 24.047 9.477 9.133 1 95.56 98 ARG A C 1
ATOM 696 O O . ARG A 1 98 ? 24.156 8.328 8.695 1 95.56 98 ARG A O 1
ATOM 703 N N . ALA A 1 99 ? 22.984 9.938 9.695 1 95.94 99 ALA A N 1
ATOM 704 C CA . ALA A 1 99 ? 21.797 9.086 9.828 1 95.94 99 ALA A CA 1
ATOM 705 C C . ALA A 1 99 ? 21.234 8.711 8.461 1 95.94 99 ALA A C 1
ATOM 707 O O . ALA A 1 99 ? 20.859 7.559 8.227 1 95.94 99 ALA A O 1
ATOM 708 N N . ILE A 1 100 ? 21.219 9.656 7.594 1 96.88 100 ILE A N 1
ATOM 709 C CA . ILE A 1 100 ? 20.703 9.43 6.25 1 96.88 100 ILE A CA 1
ATOM 710 C C . ILE A 1 100 ? 21.594 8.438 5.508 1 96.88 100 ILE A C 1
ATOM 712 O O . ILE A 1 100 ? 21.109 7.484 4.902 1 96.88 100 ILE A O 1
ATOM 716 N N . ALA A 1 101 ? 22.891 8.633 5.586 1 96.62 101 ALA A N 1
ATOM 717 C CA . ALA A 1 101 ? 23.828 7.711 4.941 1 96.62 101 ALA A CA 1
ATOM 718 C C . ALA A 1 101 ? 23.688 6.305 5.523 1 96.62 101 ALA A C 1
ATOM 720 O O . ALA A 1 101 ? 23.781 5.316 4.789 1 96.62 101 ALA A O 1
ATOM 721 N N . GLY A 1 102 ? 23.516 6.27 6.793 1 96.44 102 GLY A N 1
ATOM 722 C CA . GLY A 1 102 ? 23.359 4.984 7.457 1 96.44 102 GLY A CA 1
ATOM 723 C C . GLY A 1 102 ? 22.141 4.215 6.988 1 96.44 102 GLY A C 1
ATOM 724 O O . GLY A 1 102 ? 22.219 3.016 6.707 1 96.44 102 GLY A O 1
ATOM 725 N N . VAL A 1 103 ? 21.047 4.879 6.91 1 97.31 103 VAL A N 1
ATOM 726 C CA . VAL A 1 103 ? 19.812 4.191 6.504 1 97.31 103 VAL A CA 1
ATOM 727 C C . VAL A 1 103 ? 19.922 3.779 5.039 1 97.31 103 VAL A C 1
ATOM 729 O O . VAL A 1 103 ? 19.422 2.725 4.645 1 97.31 103 VAL A O 1
ATOM 732 N N . MET A 1 104 ? 20.547 4.574 4.25 1 98 104 MET A N 1
ATOM 733 C CA . MET A 1 104 ? 20.734 4.242 2.84 1 98 104 MET A CA 1
ATOM 734 C C . MET A 1 104 ? 21.609 3.008 2.68 1 98 104 MET A C 1
ATOM 736 O O . MET A 1 104 ? 21.328 2.139 1.852 1 98 104 MET A O 1
ATOM 740 N N . LEU A 1 105 ? 22.625 2.99 3.465 1 97.56 105 LEU A N 1
ATOM 741 C CA . LEU A 1 105 ? 23.516 1.829 3.42 1 97.56 105 LEU A CA 1
ATOM 742 C C . LEU A 1 105 ? 22.781 0.573 3.881 1 97.56 105 LEU A C 1
ATOM 744 O O . LEU A 1 105 ? 22.906 -0.488 3.266 1 97.56 105 LEU A O 1
ATOM 748 N N . ALA A 1 106 ? 22.047 0.718 4.93 1 98.06 106 ALA A N 1
ATOM 749 C CA . ALA A 1 106 ? 21.25 -0.407 5.414 1 98.06 106 ALA A CA 1
ATOM 750 C C . ALA A 1 106 ? 20.297 -0.91 4.336 1 98.06 106 ALA A C 1
ATOM 752 O O . ALA A 1 106 ? 20.109 -2.119 4.172 1 98.06 106 ALA A O 1
ATOM 753 N N . ASP A 1 107 ? 19.703 -0.027 3.666 1 98.62 107 ASP A N 1
ATOM 754 C CA . ASP A 1 107 ? 18.781 -0.383 2.594 1 98.62 107 ASP A CA 1
ATOM 755 C C . ASP A 1 107 ? 19.5 -1.136 1.476 1 98.62 107 ASP A C 1
ATOM 757 O O . ASP A 1 107 ? 19.016 -2.166 1.005 1 98.62 107 ASP A O 1
ATOM 761 N N . ALA A 1 108 ? 20.672 -0.649 1.105 1 98.25 108 ALA A N 1
ATOM 762 C CA . ALA A 1 108 ? 21.453 -1.308 0.06 1 98.25 108 ALA A CA 1
ATOM 763 C C . ALA A 1 108 ? 21.844 -2.727 0.473 1 98.25 108 ALA A C 1
ATOM 765 O O . ALA A 1 108 ? 21.781 -3.652 -0.34 1 98.25 108 ALA A O 1
ATOM 766 N N . LEU A 1 109 ? 22.141 -2.842 1.674 1 98.44 109 LEU A N 1
ATOM 767 C CA . LEU A 1 109 ? 22.516 -4.16 2.176 1 98.44 109 LEU A CA 1
ATOM 768 C C . LEU A 1 109 ? 21.312 -5.086 2.217 1 98.44 109 LEU A C 1
ATOM 770 O O . LEU A 1 109 ? 21.422 -6.277 1.921 1 98.44 109 LEU A O 1
ATOM 774 N N . MET A 1 110 ? 20.188 -4.566 2.604 1 98.62 110 MET A N 1
ATOM 775 C CA . MET A 1 110 ? 18.953 -5.344 2.564 1 98.62 110 MET A CA 1
ATOM 776 C C . MET A 1 110 ? 18.719 -5.922 1.173 1 98.62 110 MET A C 1
ATOM 778 O O . MET A 1 110 ? 18.438 -7.109 1.031 1 98.62 110 MET A O 1
ATOM 782 N N . ILE A 1 111 ? 18.891 -5.086 0.168 1 98.56 111 ILE A N 1
ATOM 783 C CA . ILE A 1 111 ? 18.672 -5.504 -1.213 1 98.56 111 ILE A CA 1
ATOM 784 C C . ILE A 1 111 ? 19.703 -6.551 -1.61 1 98.56 111 ILE A C 1
ATOM 786 O O . ILE A 1 111 ? 19.375 -7.57 -2.213 1 98.56 111 ILE A O 1
ATOM 790 N N . ALA A 1 112 ? 20.969 -6.309 -1.257 1 98.19 112 ALA A N 1
ATOM 791 C CA . ALA A 1 112 ? 22.062 -7.219 -1.621 1 98.19 112 ALA A CA 1
ATOM 792 C C . ALA A 1 112 ? 21.844 -8.602 -1.018 1 98.19 112 ALA A C 1
ATOM 794 O O . ALA A 1 112 ? 21.953 -9.617 -1.712 1 98.19 112 ALA A O 1
ATOM 795 N N . PHE A 1 113 ? 21.453 -8.641 0.218 1 98.25 113 PHE A N 1
ATOM 796 C CA . PHE A 1 113 ? 21.234 -9.93 0.868 1 98.25 113 PHE A CA 1
ATOM 797 C C . PHE A 1 113 ? 19.969 -10.594 0.337 1 98.25 113 PHE A C 1
ATOM 799 O O . PHE A 1 113 ? 19.906 -11.82 0.245 1 98.25 113 PHE A O 1
ATOM 806 N N . GLY A 1 114 ? 19.016 -9.812 0.031 1 97.31 114 GLY A N 1
ATOM 807 C CA . GLY A 1 114 ? 17.828 -10.367 -0.608 1 97.31 114 GLY A CA 1
ATOM 808 C C . GLY A 1 114 ? 18.125 -11.008 -1.952 1 97.31 114 GLY A C 1
ATOM 809 O O . GLY A 1 114 ? 17.609 -12.078 -2.262 1 97.31 114 GLY A O 1
ATOM 810 N N . ALA A 1 115 ? 18.953 -10.344 -2.744 1 96.19 115 ALA A N 1
ATOM 811 C CA . ALA A 1 115 ? 19.391 -10.922 -4.012 1 96.19 115 ALA A CA 1
ATOM 812 C C . ALA A 1 115 ? 20.172 -12.211 -3.787 1 96.19 115 ALA A C 1
ATOM 814 O O . ALA A 1 115 ? 20 -13.188 -4.527 1 96.19 115 ALA A O 1
ATOM 815 N N . GLY A 1 116 ? 20.984 -12.172 -2.809 1 96.81 116 GLY A N 1
ATOM 816 C CA . GLY A 1 116 ? 21.703 -13.383 -2.455 1 96.81 116 GLY A CA 1
ATOM 817 C C . GLY A 1 116 ? 20.797 -14.547 -2.121 1 96.81 116 GLY A C 1
ATOM 818 O O . GLY A 1 116 ? 21.094 -15.695 -2.469 1 96.81 116 GLY A O 1
ATOM 819 N N . ALA A 1 117 ? 19.688 -14.242 -1.487 1 97.06 117 ALA A N 1
ATOM 820 C CA . ALA A 1 117 ? 18.75 -15.281 -1.103 1 97.06 117 ALA A CA 1
ATOM 821 C C . ALA A 1 117 ? 18.094 -15.914 -2.33 1 97.06 117 ALA A C 1
ATOM 823 O O . ALA A 1 117 ? 17.75 -17.094 -2.316 1 97.06 117 ALA A O 1
ATOM 824 N N . VAL A 1 118 ? 17.969 -15.18 -3.342 1 95.19 118 VAL A N 1
ATOM 825 C CA . VAL A 1 118 ? 17.359 -15.688 -4.562 1 95.19 118 VAL A CA 1
ATOM 826 C C . VAL A 1 118 ? 18.281 -16.688 -5.234 1 95.19 118 VAL A C 1
ATOM 828 O O . VAL A 1 118 ? 17.828 -17.688 -5.793 1 95.19 118 VAL A O 1
ATOM 831 N N . VAL A 1 119 ? 19.625 -16.453 -5.191 1 94.75 119 VAL A N 1
ATOM 832 C CA . VAL A 1 119 ? 20.547 -17.219 -6.012 1 94.75 119 VAL A CA 1
ATOM 833 C C . VAL A 1 119 ? 21.141 -18.359 -5.188 1 94.75 119 VAL A C 1
ATOM 835 O O . VAL A 1 119 ? 22.016 -19.094 -5.664 1 94.75 119 VAL A O 1
ATOM 838 N N . THR A 1 120 ? 20.688 -18.438 -4.008 1 94.94 120 THR A N 1
ATOM 839 C CA . THR A 1 120 ? 21.172 -19.547 -3.18 1 94.94 120 THR A CA 1
ATOM 840 C C . THR A 1 120 ? 20.016 -20.5 -2.85 1 94.94 120 THR A C 1
ATOM 842 O O . THR A 1 120 ? 18.859 -20.219 -3.146 1 94.94 120 THR A O 1
ATOM 845 N N . GLY A 1 121 ? 20.422 -21.703 -2.338 1 93.5 121 GLY A N 1
ATOM 846 C CA . GLY A 1 121 ? 19.438 -22.703 -1.956 1 93.5 121 GLY A CA 1
ATOM 847 C C . GLY A 1 121 ? 19.641 -23.219 -0.54 1 93.5 121 GLY A C 1
ATOM 848 O O . GLY A 1 121 ? 20.562 -22.797 0.154 1 93.5 121 GLY A O 1
ATOM 849 N N . GLY A 1 122 ? 18.656 -24.016 -0.136 1 94.12 122 GLY A N 1
ATOM 850 C CA . GLY A 1 122 ? 18.766 -24.688 1.152 1 94.12 122 GLY A CA 1
ATOM 851 C C . GLY A 1 122 ? 18.766 -23.719 2.322 1 94.12 122 GLY A C 1
ATOM 852 O O . GLY A 1 122 ? 18.047 -22.719 2.314 1 94.12 122 GLY A O 1
ATOM 853 N N . THR A 1 123 ? 19.516 -24 3.295 1 96.62 123 THR A N 1
ATOM 854 C CA . THR A 1 123 ? 19.578 -23.234 4.535 1 96.62 123 THR A CA 1
ATOM 855 C C . THR A 1 123 ? 20.125 -21.828 4.281 1 96.62 123 THR A C 1
ATOM 857 O O . THR A 1 123 ? 19.672 -20.859 4.887 1 96.62 123 THR A O 1
ATOM 860 N N . LEU A 1 124 ? 21.078 -21.75 3.387 1 96.56 124 LEU A N 1
ATOM 861 C CA . LEU A 1 124 ? 21.719 -20.469 3.113 1 96.56 124 LEU A CA 1
ATOM 862 C C . LEU A 1 124 ? 20.719 -19.469 2.559 1 96.56 124 LEU A C 1
ATOM 864 O O . LEU A 1 124 ? 20.781 -18.281 2.885 1 96.56 124 LEU A O 1
ATOM 868 N N . LYS A 1 125 ? 19.812 -19.891 1.781 1 97.38 125 LYS A N 1
ATOM 869 C CA . LYS A 1 125 ? 18.766 -19.016 1.257 1 97.38 125 LYS A CA 1
ATOM 870 C C . LYS A 1 125 ? 17.984 -18.344 2.387 1 97.38 125 LYS A C 1
ATOM 872 O O . LYS A 1 125 ? 17.812 -17.125 2.383 1 97.38 125 LYS A O 1
ATOM 877 N N . TRP A 1 126 ? 17.641 -19.141 3.336 1 97.62 126 TRP A N 1
ATOM 878 C CA . TRP A 1 126 ? 16.797 -18.641 4.418 1 97.62 126 TRP A CA 1
ATOM 879 C C . TRP A 1 126 ? 17.609 -17.797 5.395 1 97.62 126 TRP A C 1
ATOM 881 O O . TRP A 1 126 ? 17.094 -16.844 5.973 1 97.62 126 TRP A O 1
ATOM 891 N N . VAL A 1 127 ? 18.875 -18.141 5.512 1 98.12 127 VAL A N 1
ATOM 892 C CA . VAL A 1 127 ? 19.75 -17.297 6.332 1 98.12 127 VAL A CA 1
ATOM 893 C C . VAL A 1 127 ? 19.891 -15.922 5.695 1 98.12 127 VAL A C 1
ATOM 895 O O . VAL A 1 127 ? 19.75 -14.906 6.367 1 98.12 127 VAL A O 1
ATOM 898 N N . LEU A 1 128 ? 20.109 -15.891 4.422 1 98.19 128 LEU A N 1
ATOM 899 C CA . LEU A 1 128 ? 20.281 -14.625 3.715 1 98.19 128 LEU A CA 1
ATOM 900 C C . LEU A 1 128 ? 18.984 -13.828 3.703 1 98.19 128 LEU A C 1
ATOM 902 O O . LEU A 1 128 ? 19 -12.602 3.857 1 98.19 128 LEU A O 1
ATOM 906 N N . PHE A 1 129 ? 17.922 -14.523 3.52 1 98.25 129 PHE A N 1
ATOM 907 C CA . PHE A 1 129 ? 16.625 -13.867 3.637 1 98.25 129 PHE A CA 1
ATOM 908 C C . PHE A 1 129 ? 16.438 -13.273 5.031 1 98.25 129 PHE A C 1
ATOM 910 O O . PHE A 1 129 ? 15.938 -12.164 5.176 1 98.25 129 PHE A O 1
ATOM 917 N N . GLY A 1 130 ? 16.844 -14.047 6.004 1 98.44 130 GLY A N 1
ATOM 918 C CA . GLY A 1 130 ? 16.766 -13.562 7.375 1 98.44 130 GLY A CA 1
ATOM 919 C C . GLY A 1 130 ? 17.594 -12.32 7.617 1 98.44 130 GLY A C 1
ATOM 920 O O . GLY A 1 130 ? 17.141 -11.367 8.242 1 98.44 130 GLY A O 1
ATOM 921 N N . VAL A 1 131 ? 18.766 -12.312 7.129 1 98.56 131 VAL A N 1
ATOM 922 C CA . VAL A 1 131 ? 19.641 -11.156 7.27 1 98.56 131 VAL A CA 1
ATOM 923 C C . VAL A 1 131 ? 19.031 -9.961 6.551 1 98.56 131 VAL A C 1
ATOM 925 O O . VAL A 1 131 ? 19 -8.852 7.098 1 98.56 131 VAL A O 1
ATOM 928 N N . SER A 1 132 ? 18.547 -10.141 5.355 1 98.62 132 SER A N 1
ATOM 929 C CA . SER A 1 132 ? 17.844 -9.086 4.633 1 98.62 132 SER A CA 1
ATOM 930 C C . SER A 1 132 ? 16.672 -8.539 5.449 1 98.62 132 SER A C 1
ATOM 932 O O . SER A 1 132 ? 16.469 -7.324 5.516 1 98.62 132 SER A O 1
ATOM 934 N N . SER A 1 133 ? 16 -9.414 6.113 1 98.31 133 SER A N 1
ATOM 935 C CA . SER A 1 133 ? 14.844 -9.031 6.922 1 98.31 133 SER A CA 1
ATOM 936 C C . SER A 1 133 ? 15.266 -8.188 8.117 1 98.31 133 SER A C 1
ATOM 938 O O . SER A 1 133 ? 14.555 -7.262 8.516 1 98.31 133 SER A O 1
ATOM 940 N N . ILE A 1 134 ? 16.359 -8.539 8.68 1 98.31 134 ILE A N 1
ATOM 941 C CA . ILE A 1 134 ? 16.891 -7.746 9.797 1 98.31 134 ILE A CA 1
ATOM 942 C C . ILE A 1 134 ? 17.156 -6.32 9.328 1 98.31 134 ILE A C 1
ATOM 944 O O . ILE A 1 134 ? 16.781 -5.359 10.008 1 98.31 134 ILE A O 1
ATOM 948 N N . PHE A 1 135 ? 17.719 -6.16 8.188 1 98.25 135 PHE A N 1
ATOM 949 C CA . PHE A 1 135 ? 17.953 -4.828 7.648 1 98.25 135 PHE A CA 1
ATOM 950 C C . PHE A 1 135 ? 16.625 -4.129 7.348 1 98.25 135 PHE A C 1
ATOM 952 O O . PHE A 1 135 ? 16.5 -2.924 7.562 1 98.25 135 PHE A O 1
ATOM 959 N N . HIS A 1 136 ? 15.734 -4.934 6.859 1 98.06 136 HIS A N 1
ATOM 960 C CA . HIS A 1 136 ? 14.406 -4.383 6.598 1 98.06 136 HIS A CA 1
ATOM 961 C C . HIS A 1 136 ? 13.781 -3.83 7.875 1 98.06 136 HIS A C 1
ATOM 963 O O . HIS A 1 136 ? 13.258 -2.713 7.879 1 98.06 136 HIS A O 1
ATOM 969 N N . VAL A 1 137 ? 13.883 -4.52 8.922 1 97.25 137 VAL A N 1
ATOM 970 C CA . VAL A 1 137 ? 13.32 -4.113 10.211 1 97.25 137 VAL A CA 1
ATOM 971 C C . VAL A 1 137 ? 14.055 -2.877 10.727 1 97.25 137 VAL A C 1
ATOM 973 O O . VAL A 1 137 ? 13.438 -1.973 11.289 1 97.25 137 VAL A O 1
ATOM 976 N N . THR A 1 138 ? 15.328 -2.838 10.516 1 96.69 138 THR A N 1
ATOM 977 C CA . THR A 1 138 ? 16.094 -1.669 10.922 1 96.69 138 THR A CA 1
ATOM 978 C C . THR A 1 138 ? 15.617 -0.419 10.195 1 96.69 138 THR A C 1
ATOM 980 O O . THR A 1 138 ? 15.578 0.669 10.773 1 96.69 138 THR A O 1
ATOM 983 N N . LEU A 1 139 ? 15.242 -0.535 8.969 1 97.06 139 LEU A N 1
ATOM 984 C CA . LEU A 1 139 ? 14.719 0.591 8.203 1 97.06 139 LEU A CA 1
ATOM 985 C C . LEU A 1 139 ? 13.414 1.103 8.82 1 97.06 139 LEU A C 1
ATOM 987 O O . LEU A 1 139 ? 13.195 2.312 8.906 1 97.06 139 LEU A O 1
ATOM 991 N N . PHE A 1 140 ? 12.664 0.132 9.266 1 96.31 140 PHE A N 1
ATOM 992 C CA . PHE A 1 140 ? 11.414 0.529 9.898 1 96.31 140 PHE A CA 1
ATOM 993 C C . PHE A 1 140 ? 11.68 1.244 11.219 1 96.31 140 PHE A C 1
ATOM 995 O O . PHE A 1 140 ? 10.984 2.201 11.562 1 96.31 140 PHE A O 1
ATOM 1002 N N . ALA A 1 141 ? 12.68 0.816 11.93 1 95.69 141 ALA A N 1
ATOM 1003 C CA . ALA A 1 141 ? 13.062 1.511 13.156 1 95.69 141 ALA A CA 1
ATOM 1004 C C . ALA A 1 141 ? 13.492 2.943 12.859 1 95.69 141 ALA A C 1
ATOM 1006 O O . ALA A 1 141 ? 13.133 3.869 13.594 1 95.69 141 ALA A O 1
ATOM 1007 N N . TYR A 1 142 ? 14.18 3.1 11.82 1 94.81 142 TYR A N 1
ATOM 1008 C CA . TYR A 1 142 ? 14.586 4.449 11.438 1 94.81 142 TYR A CA 1
ATOM 1009 C C . TYR A 1 142 ? 13.383 5.289 11.039 1 94.81 142 TYR A C 1
ATOM 1011 O O . TYR A 1 142 ? 13.234 6.43 11.477 1 94.81 142 TYR A O 1
ATOM 1019 N N . LEU A 1 143 ? 12.492 4.746 10.289 1 95.5 143 LEU A N 1
ATOM 1020 C CA . LEU A 1 143 ? 11.359 5.477 9.734 1 95.5 143 LEU A CA 1
ATOM 1021 C C . LEU A 1 143 ? 10.359 5.844 10.828 1 95.5 143 LEU A C 1
ATOM 1023 O O . LEU A 1 143 ? 9.789 6.938 10.812 1 95.5 143 LEU A O 1
ATOM 1027 N N . TYR A 1 144 ? 10.227 4.98 11.789 1 95.19 144 TYR A N 1
ATOM 1028 C CA . TYR A 1 144 ? 9.086 5.16 12.672 1 95.19 144 TYR A CA 1
ATOM 1029 C C . TYR A 1 144 ? 9.539 5.535 14.078 1 95.19 144 TYR A C 1
ATOM 1031 O O . TYR A 1 144 ? 8.727 5.957 14.906 1 95.19 144 TYR A O 1
ATOM 1039 N N . VAL A 1 145 ? 10.812 5.418 14.391 1 94.12 145 VAL A N 1
ATOM 1040 C CA . VAL A 1 145 ? 11.273 5.723 15.734 1 94.12 145 VAL A CA 1
ATOM 1041 C C . VAL A 1 145 ? 12.344 6.812 15.68 1 94.12 145 VAL A C 1
ATOM 1043 O O . VAL A 1 145 ? 12.25 7.824 16.375 1 94.12 145 VAL A O 1
ATOM 1046 N N . VAL A 1 146 ? 13.305 6.715 14.82 1 94.12 146 VAL A N 1
ATOM 1047 C CA . VAL A 1 146 ? 14.477 7.586 14.836 1 94.12 146 VAL A CA 1
ATOM 1048 C C . VAL A 1 146 ? 14.148 8.898 14.117 1 94.12 146 VAL A C 1
ATOM 1050 O O . VAL A 1 146 ? 14.305 9.977 14.688 1 94.12 146 VAL A O 1
ATOM 1053 N N . PHE A 1 147 ? 13.625 8.859 12.914 1 95.62 147 PHE A N 1
ATOM 1054 C CA . PHE A 1 147 ? 13.414 10.039 12.094 1 95.62 147 PHE A CA 1
ATOM 1055 C C . PHE A 1 147 ? 12.328 10.93 12.688 1 95.62 147 PHE A C 1
ATOM 1057 O O . PHE A 1 147 ? 12.438 12.156 12.664 1 95.62 147 PHE A O 1
ATOM 1064 N N . PRO A 1 148 ? 11.312 10.32 13.328 1 93.69 148 PRO A N 1
ATOM 1065 C CA . PRO A 1 148 ? 10.266 11.18 13.883 1 93.69 148 PRO A CA 1
ATOM 1066 C C . PRO A 1 148 ? 10.789 12.109 14.977 1 93.69 148 PRO A C 1
ATOM 1068 O O . PRO A 1 148 ? 10.242 13.203 15.172 1 93.69 148 PRO A O 1
ATOM 1071 N N . ARG A 1 149 ? 11.797 11.812 15.523 1 92.81 149 ARG A N 1
ATOM 1072 C CA . ARG A 1 149 ? 12.359 12.617 16.609 1 92.81 149 ARG A CA 1
ATOM 1073 C C . ARG A 1 149 ? 13.078 13.844 16.062 1 92.81 149 ARG A C 1
ATOM 1075 O O . ARG A 1 149 ? 13.336 14.797 16.797 1 92.81 149 ARG A O 1
ATOM 1082 N N . ALA A 1 150 ? 13.375 13.805 14.82 1 91.19 150 ALA A N 1
ATOM 1083 C CA . ALA A 1 150 ? 14.164 14.875 14.211 1 91.19 150 ALA A CA 1
ATOM 1084 C C . ALA A 1 150 ? 13.281 15.852 13.453 1 91.19 150 ALA A C 1
ATOM 1086 O O . ALA A 1 150 ? 13.727 16.938 13.07 1 91.19 150 ALA A O 1
ATOM 1087 N N . VAL A 1 151 ? 12 15.477 13.305 1 91.38 151 VAL A N 1
ATOM 1088 C CA . VAL A 1 151 ? 11.117 16.297 12.484 1 91.38 151 VAL A CA 1
ATOM 1089 C C . VAL A 1 151 ? 10.844 17.625 13.195 1 91.38 151 VAL A C 1
ATOM 1091 O O . VAL A 1 151 ? 10.438 17.641 14.359 1 91.38 151 VAL A O 1
ATOM 1094 N N . PRO A 1 152 ? 11.094 18.719 12.5 1 87.25 152 PRO A N 1
ATOM 1095 C CA . PRO A 1 152 ? 10.805 20.016 13.125 1 87.25 152 PRO A CA 1
ATOM 1096 C C . PRO A 1 152 ? 9.312 20.219 13.398 1 87.25 152 PRO A C 1
ATOM 1098 O O . PRO A 1 152 ? 8.477 19.516 12.82 1 87.25 152 PRO A O 1
ATOM 1101 N N . ASP A 1 153 ? 9.109 21.172 14.25 1 87.06 153 ASP A N 1
ATOM 1102 C CA . ASP A 1 153 ? 7.727 21.484 14.617 1 87.06 153 ASP A CA 1
ATOM 1103 C C . ASP A 1 153 ? 7.055 22.344 13.555 1 87.06 153 ASP A C 1
ATOM 1105 O O . ASP A 1 153 ? 6.641 23.469 13.836 1 87.06 153 ASP A O 1
ATOM 1109 N N . ASP A 1 154 ? 7.023 22.016 12.383 1 85.31 154 ASP A N 1
ATOM 1110 C CA . ASP A 1 154 ? 6.344 22.594 11.227 1 85.31 154 ASP A CA 1
ATOM 1111 C C . ASP A 1 154 ? 5.285 21.656 10.672 1 85.31 154 ASP A C 1
ATOM 1113 O O . ASP A 1 154 ? 5.609 20.547 10.219 1 85.31 154 ASP A O 1
ATOM 1117 N N . PRO A 1 155 ? 4.066 22.094 10.703 1 83.81 155 PRO A N 1
ATOM 1118 C CA . PRO A 1 155 ? 2.969 21.203 10.32 1 83.81 155 PRO A CA 1
ATOM 1119 C C . PRO A 1 155 ? 3.086 20.719 8.875 1 83.81 155 PRO A C 1
ATOM 1121 O O . PRO A 1 155 ? 2.695 19.578 8.57 1 83.81 155 PRO A O 1
ATOM 1124 N N . MET A 1 156 ? 3.639 21.547 7.996 1 83.94 156 MET A N 1
ATOM 1125 C CA . MET A 1 156 ? 3.77 21.141 6.602 1 83.94 156 MET A CA 1
ATOM 1126 C C . MET A 1 156 ? 4.836 20.062 6.445 1 83.94 156 MET A C 1
ATOM 1128 O O . MET A 1 156 ? 4.625 19.078 5.738 1 83.94 156 MET A O 1
ATOM 1132 N N . GLN A 1 157 ? 5.957 20.297 7.141 1 87 157 GLN A N 1
ATOM 1133 C CA . GLN A 1 157 ? 7.035 19.312 7.086 1 87 157 GLN A CA 1
ATOM 1134 C C . GLN A 1 157 ? 6.629 18.016 7.766 1 87 157 GLN A C 1
ATOM 1136 O O . GLN A 1 157 ? 6.926 16.922 7.266 1 87 157 GLN A O 1
ATOM 1141 N N . ARG A 1 158 ? 5.945 18.125 8.844 1 89 158 ARG A N 1
ATOM 1142 C CA . ARG A 1 158 ? 5.453 16.938 9.547 1 89 158 ARG A CA 1
ATOM 1143 C C . ARG A 1 158 ? 4.465 16.172 8.688 1 89 158 ARG A C 1
ATOM 1145 O O . ARG A 1 158 ? 4.473 14.938 8.68 1 89 158 ARG A O 1
ATOM 1152 N N . GLY A 1 159 ? 3.621 16.922 8.023 1 88.81 159 GLY A N 1
ATOM 1153 C CA . GLY A 1 159 ? 2.656 16.281 7.141 1 88.81 159 GLY A CA 1
ATOM 1154 C C . GLY A 1 159 ? 3.303 15.523 5.996 1 88.81 159 GLY A C 1
ATOM 1155 O O . GLY A 1 159 ? 2.916 14.391 5.699 1 88.81 159 GLY A O 1
ATOM 1156 N N . LEU A 1 160 ? 4.301 16.188 5.367 1 90.62 160 LEU A N 1
ATOM 1157 C CA . LEU A 1 160 ? 4.988 15.547 4.254 1 90.62 160 LEU A CA 1
ATOM 1158 C C . LEU A 1 160 ? 5.777 14.336 4.734 1 90.62 160 LEU A C 1
ATOM 1160 O O . LEU A 1 160 ? 5.746 13.273 4.098 1 90.62 160 LEU A O 1
ATOM 1164 N N . PHE A 1 161 ? 6.465 14.492 5.879 1 94.25 161 PHE A N 1
ATOM 1165 C CA . PHE A 1 161 ? 7.207 13.383 6.457 1 94.25 161 PHE A CA 1
ATOM 1166 C C . PHE A 1 161 ? 6.293 12.188 6.711 1 94.25 161 PHE A C 1
ATOM 1168 O O . PHE A 1 161 ? 6.605 11.062 6.316 1 94.25 161 PHE A O 1
ATOM 1175 N N . SER A 1 162 ? 5.164 12.461 7.332 1 92.81 162 SER A N 1
ATOM 1176 C CA . SER A 1 162 ? 4.219 11.391 7.648 1 92.81 162 SER A CA 1
ATOM 1177 C C . SER A 1 162 ? 3.701 10.719 6.383 1 92.81 162 SER A C 1
ATOM 1179 O O . SER A 1 162 ? 3.557 9.492 6.344 1 92.81 162 SER A O 1
ATOM 1181 N N . LEU A 1 163 ? 3.428 11.492 5.41 1 92.19 163 LEU A N 1
ATOM 1182 C CA . LEU A 1 163 ? 2.936 10.961 4.145 1 92.19 163 LEU A CA 1
ATOM 1183 C C . LEU A 1 163 ? 3.969 10.047 3.5 1 92.19 163 LEU A C 1
ATOM 1185 O O . LEU A 1 163 ? 3.65 8.914 3.121 1 92.19 163 LEU A O 1
ATOM 1189 N N . LEU A 1 164 ? 5.223 10.5 3.42 1 96.12 164 LEU A N 1
ATOM 1190 C CA . LEU A 1 164 ? 6.277 9.742 2.758 1 96.12 164 LEU A CA 1
ATOM 1191 C C . LEU A 1 164 ? 6.605 8.469 3.537 1 96.12 164 LEU A C 1
ATOM 1193 O O . LEU A 1 164 ? 6.715 7.391 2.953 1 96.12 164 LEU A O 1
ATOM 1197 N N . LYS A 1 165 ? 6.723 8.664 4.797 1 96 165 LYS A N 1
ATOM 1198 C CA . LYS A 1 165 ? 7.09 7.539 5.652 1 96 165 LYS A CA 1
ATOM 1199 C C . LYS A 1 165 ? 6.043 6.43 5.582 1 96 165 LYS A C 1
ATOM 1201 O O . LYS A 1 165 ? 6.387 5.254 5.449 1 96 165 LYS A O 1
ATOM 1206 N N . ASN A 1 166 ? 4.836 6.742 5.645 1 94.19 166 ASN A N 1
ATOM 1207 C CA . ASN A 1 166 ? 3.785 5.73 5.637 1 94.19 166 ASN A CA 1
ATOM 1208 C C . ASN A 1 166 ? 3.582 5.141 4.242 1 94.19 166 ASN A C 1
ATOM 1210 O O . ASN A 1 166 ? 3.258 3.961 4.105 1 94.19 166 ASN A O 1
ATOM 1214 N N . HIS A 1 167 ? 3.699 6 3.246 1 94.44 167 HIS A N 1
ATOM 1215 C CA . HIS A 1 167 ? 3.627 5.512 1.874 1 94.44 167 HIS A CA 1
ATOM 1216 C C . HIS A 1 167 ? 4.668 4.43 1.619 1 94.44 167 HIS A C 1
ATOM 1218 O O . HIS A 1 167 ? 4.328 3.32 1.203 1 94.44 167 HIS A O 1
ATOM 1224 N N . VAL A 1 168 ? 5.918 4.738 1.954 1 94.81 168 VAL A N 1
ATOM 1225 C CA . VAL A 1 168 ? 7.016 3.809 1.725 1 94.81 168 VAL A CA 1
ATOM 1226 C C . VAL A 1 168 ? 6.938 2.656 2.723 1 94.81 168 VAL A C 1
ATOM 1228 O O . VAL A 1 168 ? 7.047 1.488 2.344 1 94.81 168 VAL A O 1
ATOM 1231 N N . GLY A 1 169 ? 6.742 2.975 3.945 1 94.44 169 GLY A N 1
ATOM 1232 C CA . GLY A 1 169 ? 6.723 1.959 4.988 1 94.44 169 GLY A CA 1
ATOM 1233 C C . GLY A 1 169 ? 5.688 0.878 4.75 1 94.44 169 GLY A C 1
ATOM 1234 O O . GLY A 1 169 ? 5.996 -0.313 4.816 1 94.44 169 GLY A O 1
ATOM 1235 N N . LEU A 1 170 ? 4.535 1.236 4.391 1 91.56 170 LEU A N 1
ATOM 1236 C CA . LEU A 1 170 ? 3.445 0.28 4.23 1 91.56 170 LEU A CA 1
ATOM 1237 C C . LEU A 1 170 ? 3.605 -0.514 2.938 1 91.56 170 LEU A C 1
ATOM 1239 O O . LEU A 1 170 ? 3.408 -1.731 2.924 1 91.56 170 LEU A O 1
ATOM 1243 N N . LEU A 1 171 ? 3.975 0.142 1.893 1 93.88 171 LEU A N 1
ATOM 1244 C CA . LEU A 1 171 ? 4.172 -0.55 0.624 1 93.88 171 LEU A CA 1
ATOM 1245 C C . LEU A 1 171 ? 5.328 -1.541 0.718 1 93.88 171 LEU A C 1
ATOM 1247 O O . LEU A 1 171 ? 5.273 -2.619 0.123 1 93.88 171 LEU A O 1
ATOM 1251 N N . TRP A 1 172 ? 6.328 -1.142 1.492 1 96.75 172 TRP A N 1
ATOM 1252 C CA . TRP A 1 172 ? 7.539 -1.952 1.549 1 96.75 172 TRP A CA 1
ATOM 1253 C C . TRP A 1 172 ? 7.297 -3.24 2.33 1 96.75 172 TRP A C 1
ATOM 1255 O O . TRP A 1 172 ? 8.094 -4.18 2.248 1 96.75 172 TRP A O 1
ATOM 1265 N N . LEU A 1 173 ? 6.207 -3.357 3.049 1 95.56 173 LEU A N 1
ATOM 1266 C CA . LEU A 1 173 ? 5.836 -4.621 3.68 1 95.56 173 LEU A CA 1
ATOM 1267 C C . LEU A 1 173 ? 5.438 -5.656 2.635 1 95.56 173 LEU A C 1
ATOM 1269 O O . LEU A 1 173 ? 5.598 -6.859 2.854 1 95.56 173 LEU A O 1
ATOM 1273 N N . ALA A 1 174 ? 5.02 -5.148 1.538 1 96.25 174 ALA A N 1
ATOM 1274 C CA . ALA A 1 174 ? 4.531 -6.047 0.495 1 96.25 174 ALA A CA 1
ATOM 1275 C C . ALA A 1 174 ? 5.684 -6.766 -0.2 1 96.25 174 ALA A C 1
ATOM 1277 O O . ALA A 1 174 ? 5.535 -7.906 -0.644 1 96.25 174 ALA A O 1
ATOM 1278 N N . TYR A 1 175 ? 6.84 -6.207 -0.265 1 97 175 TYR A N 1
ATOM 1279 C CA . TYR A 1 175 ? 7.93 -6.742 -1.072 1 97 175 TYR A CA 1
ATOM 1280 C C . TYR A 1 175 ? 8.438 -8.062 -0.5 1 97 175 TYR A C 1
ATOM 1282 O O . TYR A 1 175 ? 8.508 -9.062 -1.211 1 97 175 TYR A O 1
ATOM 1290 N N . PRO A 1 176 ? 8.766 -8.117 0.819 1 97.19 176 PRO A N 1
ATOM 1291 C CA . PRO A 1 176 ? 9.172 -9.422 1.34 1 97.19 176 PRO A CA 1
ATOM 1292 C C . PRO A 1 176 ? 8.047 -10.453 1.293 1 97.19 176 PRO A C 1
ATOM 1294 O O . PRO A 1 176 ? 8.305 -11.656 1.167 1 97.19 176 PRO A O 1
ATOM 1297 N N . PHE A 1 177 ? 6.848 -9.977 1.375 1 95.88 177 PHE A N 1
ATOM 1298 C CA . PHE A 1 177 ? 5.715 -10.883 1.239 1 95.88 177 PHE A CA 1
ATOM 1299 C C . PHE A 1 177 ? 5.688 -11.508 -0.15 1 95.88 177 PHE A C 1
ATOM 1301 O O . PHE A 1 177 ? 5.543 -12.727 -0.286 1 95.88 177 PHE A O 1
ATOM 1308 N N . VAL A 1 178 ? 5.855 -10.672 -1.155 1 96 178 VAL A N 1
ATOM 1309 C CA . VAL A 1 178 ? 5.863 -11.164 -2.531 1 96 178 VAL A CA 1
ATOM 1310 C C . VAL A 1 178 ? 7.027 -12.125 -2.732 1 96 178 VAL A C 1
ATOM 1312 O O . VAL A 1 178 ? 6.875 -13.164 -3.375 1 96 178 VAL A O 1
ATOM 1315 N N . TRP A 1 179 ? 8.242 -11.766 -2.174 1 96.12 179 TRP A N 1
ATOM 1316 C CA . TRP A 1 179 ? 9.406 -12.641 -2.26 1 96.12 179 TRP A CA 1
ATOM 1317 C C . TRP A 1 179 ? 9.102 -14.008 -1.658 1 96.12 179 TRP A C 1
ATOM 1319 O O . TRP A 1 179 ? 9.367 -15.039 -2.279 1 96.12 179 TRP A O 1
ATOM 1329 N N . LEU A 1 180 ? 8.461 -14.039 -0.504 1 95.12 180 LEU A N 1
ATOM 1330 C CA . LEU A 1 180 ? 8.148 -15.273 0.213 1 95.12 180 LEU A CA 1
ATOM 1331 C C . LEU A 1 180 ? 7.148 -16.125 -0.565 1 95.12 180 LEU A C 1
ATOM 1333 O O . LEU A 1 180 ? 7.266 -17.344 -0.611 1 95.12 180 LEU A O 1
ATOM 1337 N N . MET A 1 181 ? 6.234 -15.469 -1.227 1 94.19 181 MET A N 1
ATOM 1338 C CA . MET A 1 181 ? 5.156 -16.172 -1.927 1 94.19 181 MET A CA 1
ATOM 1339 C C . MET A 1 181 ? 5.633 -16.688 -3.279 1 94.19 181 MET A C 1
ATOM 1341 O O . MET A 1 181 ? 5 -17.562 -3.871 1 94.19 181 MET A O 1
ATOM 1345 N N . GLY A 1 182 ? 6.734 -16.172 -3.766 1 93.62 182 GLY A N 1
ATOM 1346 C CA . GLY A 1 182 ? 7.219 -16.5 -5.094 1 93.62 182 GLY A CA 1
ATOM 1347 C C . GLY A 1 182 ? 7.996 -17.812 -5.137 1 93.62 182 GLY A C 1
ATOM 1348 O O . GLY A 1 182 ? 8.133 -18.484 -4.121 1 93.62 182 GLY A O 1
ATOM 1349 N N . PRO A 1 183 ? 8.516 -18.141 -6.32 1 92.25 183 PRO A N 1
ATOM 1350 C CA . PRO A 1 183 ? 9.219 -19.406 -6.516 1 92.25 183 PRO A CA 1
ATOM 1351 C C . PRO A 1 183 ? 10.469 -19.531 -5.648 1 92.25 183 PRO A C 1
ATOM 1353 O O . PRO A 1 183 ? 10.852 -20.641 -5.266 1 92.25 183 PRO A O 1
ATOM 1356 N N . ALA A 1 184 ? 11.094 -18.391 -5.348 1 91.12 184 ALA A N 1
ATOM 1357 C CA . ALA A 1 184 ? 12.281 -18.438 -4.492 1 91.12 184 ALA A CA 1
ATOM 1358 C C . ALA A 1 184 ? 11.898 -18.766 -3.049 1 91.12 184 ALA A C 1
ATOM 1360 O O . ALA A 1 184 ? 12.734 -19.234 -2.271 1 91.12 184 ALA A O 1
ATOM 1361 N N . GLY A 1 185 ? 10.664 -18.406 -2.701 1 94 185 GLY A N 1
ATOM 1362 C CA . GLY A 1 185 ? 10.188 -18.641 -1.348 1 94 185 GLY A CA 1
ATOM 1363 C C . GLY A 1 185 ? 9.352 -19.906 -1.218 1 94 185 GLY A C 1
ATOM 1364 O O . GLY A 1 185 ? 9.812 -21 -1.551 1 94 185 GLY A O 1
ATOM 1365 N N . ILE A 1 186 ? 8.086 -19.797 -0.899 1 91.31 186 ILE A N 1
ATOM 1366 C CA . ILE A 1 186 ? 7.262 -20.953 -0.598 1 91.31 186 ILE A CA 1
ATOM 1367 C C . ILE A 1 186 ? 6.422 -21.328 -1.819 1 91.31 186 ILE A C 1
ATOM 1369 O O . ILE A 1 186 ? 5.793 -22.391 -1.853 1 91.31 186 ILE A O 1
ATOM 1373 N N . GLY A 1 187 ? 6.293 -20.531 -2.809 1 91.38 187 GLY A N 1
ATOM 1374 C CA . GLY A 1 187 ? 5.84 -20.906 -4.137 1 91.38 187 GLY A CA 1
ATOM 1375 C C . GLY A 1 187 ? 4.332 -20.875 -4.281 1 91.38 187 GLY A C 1
ATOM 1376 O O . GLY A 1 187 ? 3.756 -21.656 -5.039 1 91.38 187 GLY A O 1
ATOM 1377 N N . PHE A 1 188 ? 3.613 -19.969 -3.596 1 91.06 188 PHE A N 1
ATOM 1378 C CA . PHE A 1 188 ? 2.168 -19.859 -3.738 1 91.06 188 PHE A CA 1
ATOM 1379 C C . PHE A 1 188 ? 1.812 -18.875 -4.848 1 91.06 188 PHE A C 1
ATOM 1381 O O . PHE A 1 188 ? 0.634 -18.625 -5.117 1 91.06 188 PHE A O 1
ATOM 1388 N N . THR A 1 189 ? 2.777 -18.297 -5.453 1 92.38 189 THR A N 1
ATOM 1389 C CA . THR A 1 189 ? 2.648 -17.438 -6.629 1 92.38 189 THR A CA 1
ATOM 1390 C C . THR A 1 189 ? 3.645 -17.844 -7.707 1 92.38 189 THR A C 1
ATOM 1392 O O . THR A 1 189 ? 4.766 -18.266 -7.398 1 92.38 189 THR A O 1
ATOM 1395 N N . THR A 1 190 ? 3.205 -17.812 -8.969 1 92.62 190 THR A N 1
ATOM 1396 C CA . THR A 1 190 ? 4.098 -18.156 -10.07 1 92.62 190 THR A CA 1
ATOM 1397 C C . THR A 1 190 ? 5.133 -17.047 -10.289 1 92.62 190 THR A C 1
ATOM 1399 O O . THR A 1 190 ? 5.012 -15.961 -9.727 1 92.62 190 THR A O 1
ATOM 1402 N N . GLY A 1 191 ? 6.152 -17.391 -11.055 1 92.12 191 GLY A N 1
ATOM 1403 C CA . GLY A 1 191 ? 7.129 -16.375 -11.438 1 92.12 191 GLY A CA 1
ATOM 1404 C C . GLY A 1 191 ? 6.512 -15.188 -12.156 1 92.12 191 GLY A C 1
ATOM 1405 O O . GLY A 1 191 ? 6.898 -14.039 -11.922 1 92.12 191 GLY A O 1
ATOM 1406 N N . VAL A 1 192 ? 5.582 -15.492 -13.039 1 93.12 192 VAL A N 1
ATOM 1407 C CA . VAL A 1 192 ? 4.871 -14.445 -13.766 1 93.12 192 VAL A CA 1
ATOM 1408 C C . VAL A 1 192 ? 4.082 -13.586 -12.781 1 93.12 192 VAL A C 1
ATOM 1410 O O . VAL A 1 192 ? 4.145 -12.352 -12.844 1 93.12 192 VAL A O 1
ATOM 1413 N N . GLY A 1 193 ? 3.385 -14.227 -11.836 1 94.06 193 GLY A N 1
ATOM 1414 C CA . GLY A 1 193 ? 2.641 -13.484 -10.828 1 94.06 193 GLY A CA 1
ATOM 1415 C C . GLY A 1 193 ? 3.514 -12.578 -9.984 1 94.06 193 GLY A C 1
ATOM 1416 O O . GLY A 1 193 ? 3.146 -11.43 -9.711 1 94.06 193 GLY A O 1
ATOM 1417 N N . ALA A 1 194 ? 4.621 -13.07 -9.602 1 94.62 194 ALA A N 1
ATOM 1418 C CA . ALA A 1 194 ? 5.547 -12.273 -8.805 1 94.62 194 ALA A CA 1
ATOM 1419 C C . ALA A 1 194 ? 6.066 -11.078 -9.602 1 94.62 194 ALA A C 1
ATOM 1421 O O . ALA A 1 194 ? 6.121 -9.961 -9.086 1 94.62 194 ALA A O 1
ATOM 1422 N N . ALA A 1 195 ? 6.402 -11.328 -10.836 1 95.31 195 ALA A N 1
ATOM 1423 C CA . ALA A 1 195 ? 6.938 -10.273 -11.695 1 95.31 195 ALA A CA 1
ATOM 1424 C C . ALA A 1 195 ? 5.914 -9.156 -11.898 1 95.31 195 ALA A C 1
ATOM 1426 O O . ALA A 1 195 ? 6.246 -7.973 -11.805 1 95.31 195 ALA A O 1
ATOM 1427 N N . LEU A 1 196 ? 4.723 -9.523 -12.141 1 95.62 196 LEU A N 1
ATOM 1428 C CA . LEU A 1 196 ? 3.662 -8.539 -12.344 1 95.62 196 LEU A CA 1
ATOM 1429 C C . LEU A 1 196 ? 3.406 -7.754 -11.062 1 95.62 196 LEU A C 1
ATOM 1431 O O . LEU A 1 196 ? 3.189 -6.539 -11.109 1 95.62 196 LEU A O 1
ATOM 1435 N N . THR A 1 197 ? 3.441 -8.445 -9.969 1 96.38 197 THR A N 1
ATOM 1436 C CA . THR A 1 197 ? 3.193 -7.789 -8.695 1 96.38 197 THR A CA 1
ATOM 1437 C C . THR A 1 197 ? 4.312 -6.805 -8.359 1 96.38 197 THR A C 1
ATOM 1439 O O . THR A 1 197 ? 4.051 -5.691 -7.906 1 96.38 197 THR A O 1
ATOM 1442 N N . TYR A 1 198 ? 5.559 -7.184 -8.594 1 97.31 198 TYR A N 1
ATOM 1443 C CA . TYR A 1 198 ? 6.672 -6.27 -8.359 1 97.31 198 TYR A CA 1
ATOM 1444 C C . TYR A 1 198 ? 6.566 -5.035 -9.242 1 97.31 198 TYR A C 1
ATOM 1446 O O . TYR A 1 198 ? 6.832 -3.918 -8.797 1 97.31 198 TYR A O 1
ATOM 1454 N N . ALA A 1 199 ? 6.246 -5.273 -10.5 1 97.38 199 ALA A N 1
ATOM 1455 C CA . ALA A 1 199 ? 6.09 -4.133 -11.398 1 97.38 199 ALA A CA 1
ATOM 1456 C C . ALA A 1 199 ? 5.016 -3.176 -10.898 1 97.38 199 ALA A C 1
ATOM 1458 O O . ALA A 1 199 ? 5.219 -1.959 -10.883 1 97.38 199 ALA A O 1
ATOM 1459 N N . PHE A 1 200 ? 3.955 -3.736 -10.477 1 97.25 200 PHE A N 1
ATOM 1460 C CA . PHE A 1 200 ? 2.855 -2.967 -9.906 1 97.25 200 PHE A CA 1
ATOM 1461 C C . PHE A 1 200 ? 3.314 -2.191 -8.68 1 97.25 200 PHE A C 1
ATOM 1463 O O . PHE A 1 200 ? 3.084 -0.985 -8.578 1 97.25 200 PHE A O 1
ATOM 1470 N N . LEU A 1 201 ? 3.971 -2.818 -7.773 1 97.56 201 LEU A N 1
ATOM 1471 C CA . LEU A 1 201 ? 4.438 -2.215 -6.531 1 97.56 201 LEU A CA 1
ATOM 1472 C C . LEU A 1 201 ? 5.461 -1.119 -6.809 1 97.56 201 LEU A C 1
ATOM 1474 O O . LEU A 1 201 ? 5.438 -0.063 -6.176 1 97.56 201 LEU A O 1
ATOM 1478 N N . ASP A 1 202 ? 6.379 -1.369 -7.734 1 98.31 202 ASP A N 1
ATOM 1479 C CA . ASP A 1 202 ? 7.414 -0.391 -8.039 1 98.31 202 ASP A CA 1
ATOM 1480 C C . ASP A 1 202 ? 6.812 0.898 -8.594 1 98.31 202 ASP A C 1
ATOM 1482 O O . ASP A 1 202 ? 7.223 1.996 -8.211 1 98.31 202 ASP A O 1
ATOM 1486 N N . VAL A 1 203 ? 5.867 0.733 -9.438 1 98.06 203 VAL A N 1
ATOM 1487 C CA . VAL A 1 203 ? 5.219 1.917 -9.984 1 98.06 203 VAL A CA 1
ATOM 1488 C C . VAL A 1 203 ? 4.508 2.684 -8.875 1 98.06 203 VAL A C 1
ATOM 1490 O O . VAL A 1 203 ? 4.645 3.904 -8.766 1 98.06 203 VAL A O 1
ATOM 1493 N N . LEU A 1 204 ? 3.861 1.94 -8.047 1 96.75 204 LEU A N 1
ATOM 1494 C CA . LEU A 1 204 ? 3.102 2.549 -6.961 1 96.75 204 LEU A CA 1
ATOM 1495 C C . LEU A 1 204 ? 4.035 3.188 -5.938 1 96.75 204 LEU A C 1
ATOM 1497 O O . LEU A 1 204 ? 3.699 4.211 -5.34 1 96.75 204 LEU A O 1
ATOM 1501 N N . ALA A 1 205 ? 5.141 2.648 -5.754 1 97.44 205 ALA A N 1
ATOM 1502 C CA . ALA A 1 205 ? 6.062 3.117 -4.719 1 97.44 205 ALA A CA 1
ATOM 1503 C C . ALA A 1 205 ? 6.824 4.355 -5.184 1 97.44 205 ALA A C 1
ATOM 1505 O O . ALA A 1 205 ? 7.207 5.195 -4.371 1 97.44 205 ALA A O 1
ATOM 1506 N N . LYS A 1 206 ? 7.004 4.508 -6.492 1 98.06 206 LYS A N 1
ATOM 1507 C CA . LYS A 1 206 ? 7.977 5.496 -6.941 1 98.06 206 LYS A CA 1
ATOM 1508 C C . LYS A 1 206 ? 7.285 6.691 -7.598 1 98.06 206 LYS A C 1
ATOM 1510 O O . LYS A 1 206 ? 7.672 7.84 -7.375 1 98.06 206 LYS A O 1
ATOM 1515 N N . VAL A 1 207 ? 6.242 6.426 -8.305 1 97.81 207 VAL A N 1
ATOM 1516 C CA . VAL A 1 207 ? 5.645 7.516 -9.062 1 97.81 207 VAL A CA 1
ATOM 1517 C C . VAL A 1 207 ? 4.875 8.445 -8.125 1 97.81 207 VAL A C 1
ATOM 1519 O O . VAL A 1 207 ? 5.113 9.648 -8.102 1 97.81 207 VAL A O 1
ATOM 1522 N N . PRO A 1 208 ? 3.934 7.91 -7.285 1 96.62 208 PRO A N 1
ATOM 1523 C CA . PRO A 1 208 ? 3.295 8.82 -6.328 1 96.62 208 PRO A CA 1
ATOM 1524 C C . PRO A 1 208 ? 4.297 9.492 -5.395 1 96.62 208 PRO A C 1
ATOM 1526 O O . PRO A 1 208 ? 4.086 10.633 -4.98 1 96.62 208 PRO A O 1
ATOM 1529 N N . TYR A 1 209 ? 5.359 8.82 -5.109 1 97.62 209 TYR A N 1
ATOM 1530 C CA . TYR A 1 209 ? 6.379 9.344 -4.207 1 97.62 209 TYR A CA 1
ATOM 1531 C C . TYR A 1 209 ? 6.941 10.664 -4.727 1 97.62 209 TYR A C 1
ATOM 1533 O O . TYR A 1 209 ? 6.988 11.656 -3.998 1 97.62 209 TYR A O 1
ATOM 1541 N N . VAL A 1 210 ? 7.348 10.703 -5.965 1 97 210 VAL A N 1
ATOM 1542 C CA . VAL A 1 210 ? 7.91 11.938 -6.512 1 97 210 VAL A CA 1
ATOM 1543 C C . VAL A 1 210 ? 6.805 12.977 -6.684 1 97 210 VAL A C 1
ATOM 1545 O O . VAL A 1 210 ? 7.047 14.18 -6.543 1 97 210 VAL A O 1
ATOM 1548 N N . TYR A 1 211 ? 5.598 12.531 -6.902 1 96.25 211 TYR A N 1
ATOM 1549 C CA . TYR A 1 211 ? 4.469 13.445 -7 1 96.25 211 TYR A CA 1
ATOM 1550 C C . TYR A 1 211 ? 4.223 14.148 -5.668 1 96.25 211 TYR A C 1
ATOM 1552 O O . TYR A 1 211 ? 3.861 15.328 -5.637 1 96.25 211 TYR A O 1
ATOM 1560 N N . PHE A 1 212 ? 4.391 13.445 -4.582 1 95.31 212 PHE A N 1
ATOM 1561 C CA . PHE A 1 212 ? 4.18 14.047 -3.27 1 95.31 212 PHE A CA 1
ATOM 1562 C C . PHE A 1 212 ? 5.141 15.211 -3.047 1 95.31 212 PHE A C 1
ATOM 1564 O O . PHE A 1 212 ? 4.762 16.234 -2.465 1 95.31 212 PHE A O 1
ATOM 1571 N N . PHE A 1 213 ? 6.391 15.031 -3.523 1 93.69 213 PHE A N 1
ATOM 1572 C CA . PHE A 1 213 ? 7.336 16.141 -3.41 1 93.69 213 PHE A CA 1
ATOM 1573 C C . PHE A 1 213 ? 6.867 17.328 -4.23 1 93.69 213 PHE A C 1
ATOM 1575 O O . PHE A 1 213 ? 6.977 18.484 -3.787 1 93.69 213 PHE A O 1
ATOM 1582 N N . TYR A 1 214 ? 6.336 17.016 -5.383 1 93.25 214 TYR A N 1
ATOM 1583 C CA . TYR A 1 214 ? 5.832 18.078 -6.234 1 93.25 214 TYR A CA 1
ATOM 1584 C C . TYR A 1 214 ? 4.617 18.75 -5.609 1 93.25 214 TYR A C 1
ATOM 1586 O O . TYR A 1 214 ? 4.566 19.984 -5.5 1 93.25 214 TYR A O 1
ATOM 1594 N N . ALA A 1 215 ? 3.693 18.016 -5.137 1 91.12 215 ALA A N 1
ATOM 1595 C CA . ALA A 1 215 ? 2.424 18.516 -4.621 1 91.12 215 ALA A CA 1
ATOM 1596 C C . ALA A 1 215 ? 2.623 19.25 -3.305 1 91.12 215 ALA A C 1
ATOM 1598 O O . ALA A 1 215 ? 1.871 20.188 -2.986 1 91.12 215 ALA A O 1
ATOM 1599 N N . ARG A 1 216 ? 3.621 18.828 -2.586 1 89.38 216 ARG A N 1
ATOM 1600 C CA . ARG A 1 216 ? 3.877 19.422 -1.283 1 89.38 216 ARG A CA 1
ATOM 1601 C C . ARG A 1 216 ? 5.156 20.266 -1.309 1 89.38 216 ARG A C 1
ATOM 1603 O O . ARG A 1 216 ? 5.852 20.375 -0.297 1 89.38 216 ARG A O 1
ATOM 1610 N N . ARG A 1 217 ? 5.469 20.812 -2.389 1 87.75 217 ARG A N 1
ATOM 1611 C CA . ARG A 1 217 ? 6.715 21.547 -2.586 1 87.75 217 ARG A CA 1
ATOM 1612 C C . ARG A 1 217 ? 6.781 22.766 -1.672 1 87.75 217 ARG A C 1
ATOM 1614 O O . ARG A 1 217 ? 7.871 23.25 -1.358 1 87.75 217 ARG A O 1
ATOM 1621 N N . GLN A 1 218 ? 5.688 23.25 -1.172 1 83.25 218 GLN A N 1
ATOM 1622 C CA . GLN A 1 218 ? 5.66 24.406 -0.286 1 83.25 218 GLN A CA 1
ATOM 1623 C C . GLN A 1 218 ? 6.375 24.109 1.03 1 83.25 218 GLN A C 1
ATOM 1625 O O . GLN A 1 218 ? 6.805 25.031 1.728 1 83.25 218 GLN A O 1
ATOM 1630 N N . ALA A 1 219 ? 6.438 22.922 1.324 1 80.62 219 ALA A N 1
ATOM 1631 C CA . ALA A 1 219 ? 7.168 22.531 2.525 1 80.62 219 ALA A CA 1
ATOM 1632 C C . ALA A 1 219 ? 8.641 22.906 2.422 1 80.62 219 ALA A C 1
ATOM 1634 O O . ALA A 1 219 ? 9.344 22.969 3.434 1 80.62 219 ALA A O 1
ATOM 1635 N N . PHE A 1 220 ? 9.086 23.172 1.244 1 74.81 220 PHE A N 1
ATOM 1636 C CA . PHE A 1 220 ? 10.492 23.469 1.02 1 74.81 220 PHE A CA 1
ATOM 1637 C C . PHE A 1 220 ? 10.695 24.953 0.729 1 74.81 220 PHE A C 1
ATOM 1639 O O . PHE A 1 220 ? 11.828 25.438 0.748 1 74.81 220 PHE A O 1
ATOM 1646 N N . THR A 1 221 ? 9.758 25.609 0.317 1 64.62 221 THR A N 1
ATOM 1647 C CA . THR A 1 221 ? 9.898 27.016 -0.015 1 64.62 221 THR A CA 1
ATOM 1648 C C . THR A 1 221 ? 9.672 27.891 1.22 1 64.62 221 THR A C 1
ATOM 1650 O O . THR A 1 221 ? 10.289 28.953 1.355 1 64.62 221 THR A O 1
ATOM 1653 N N . ASP A 1 222 ? 8.766 27.688 2.068 1 52.66 222 ASP A N 1
ATOM 1654 C CA . ASP A 1 222 ? 8.531 28.562 3.211 1 52.66 222 ASP A CA 1
ATOM 1655 C C . ASP A 1 222 ? 9.656 28.438 4.234 1 52.66 222 ASP A C 1
ATOM 1657 O O . ASP A 1 222 ? 9.93 29.375 4.98 1 52.66 222 ASP A O 1
ATOM 1661 N N . VAL A 1 223 ? 10.227 27.328 4.422 1 44.91 223 VAL A N 1
ATOM 1662 C CA . VAL A 1 223 ? 11.328 27.203 5.367 1 44.91 223 VAL A CA 1
ATOM 1663 C C . VAL A 1 223 ? 12.508 28.078 4.914 1 44.91 223 VAL A C 1
ATOM 1665 O O . VAL A 1 223 ? 13.242 28.609 5.742 1 44.91 223 VAL A O 1
ATOM 1668 N N . VAL A 1 224 ? 12.68 28.266 3.684 1 43.31 224 VAL A N 1
ATOM 1669 C CA . VAL A 1 224 ? 13.812 29.047 3.205 1 43.31 224 VAL A CA 1
ATOM 1670 C C . VAL A 1 224 ? 13.578 30.516 3.518 1 43.31 224 VAL A C 1
ATOM 1672 O O . VAL A 1 224 ? 14.531 31.25 3.803 1 43.31 224 VAL A O 1
ATOM 1675 N N . SER A 1 225 ? 12.383 30.984 3.398 1 42.59 225 SER A N 1
ATOM 1676 C CA . SER A 1 225 ? 12.227 32.438 3.621 1 42.59 225 SER A CA 1
ATOM 1677 C C . SER A 1 225 ? 12.453 32.781 5.086 1 42.59 225 SER A C 1
ATOM 1679 O O . SER A 1 225 ? 12.977 33.844 5.395 1 42.59 225 SER A O 1
ATOM 1681 N N . ALA A 1 226 ? 12.102 31.938 5.953 1 42.25 226 ALA A N 1
ATOM 1682 C CA . ALA A 1 226 ? 12.305 32.344 7.348 1 42.25 226 ALA A CA 1
ATOM 1683 C C . ALA A 1 226 ? 13.766 32.188 7.75 1 42.25 226 ALA A C 1
ATOM 1685 O O . ALA A 1 226 ? 14.289 33.031 8.5 1 42.25 226 ALA A O 1
ATOM 1686 N N . ALA A 1 227 ? 14.43 31.203 7.285 1 44.06 227 ALA A N 1
ATOM 1687 C CA . ALA A 1 227 ? 15.82 31.031 7.684 1 44.06 227 ALA A CA 1
ATOM 1688 C C . ALA A 1 227 ? 16.719 32.062 6.992 1 44.06 227 ALA A C 1
ATOM 1690 O O . ALA A 1 227 ? 17.688 32.531 7.578 1 44.06 227 ALA A O 1
ATOM 1691 N N . THR A 1 228 ? 16.438 32.312 5.789 1 46.59 228 THR A N 1
ATOM 1692 C CA . THR A 1 228 ? 17.219 33.312 5.094 1 46.59 228 THR A CA 1
ATOM 1693 C C . THR A 1 228 ? 16.906 34.719 5.641 1 46.59 228 THR A C 1
ATOM 1695 O O . THR A 1 228 ? 17.797 35.531 5.781 1 46.59 228 THR A O 1
ATOM 1698 N N . ALA A 1 229 ? 15.664 34.875 6.012 1 46.31 229 ALA A N 1
ATOM 1699 C CA . ALA A 1 229 ? 15.312 36.156 6.598 1 46.31 229 ALA A CA 1
ATOM 1700 C C . ALA A 1 229 ? 15.945 36.312 7.977 1 46.31 229 ALA A C 1
ATOM 1702 O O . ALA A 1 229 ? 16.406 37.406 8.328 1 46.31 229 ALA A O 1
ATOM 1703 N N . ASP A 1 230 ? 15.945 35.281 8.68 1 47.94 230 ASP A N 1
ATOM 1704 C CA . ASP A 1 230 ? 16.562 35.344 10 1 47.94 230 ASP A CA 1
ATOM 1705 C C . ASP A 1 230 ? 18.078 35.438 9.883 1 47.94 230 ASP A C 1
ATOM 1707 O O . ASP A 1 230 ? 18.734 36.094 10.719 1 47.94 230 ASP A O 1
ATOM 1711 N N . ARG A 1 231 ? 18.641 34.75 8.836 1 51.03 231 ARG A N 1
ATOM 1712 C CA . ARG A 1 231 ? 20.078 34.875 8.602 1 51.03 231 ARG A CA 1
ATOM 1713 C C . ARG A 1 231 ? 20.438 36.25 8.07 1 51.03 231 ARG A C 1
ATOM 1715 O O . ARG A 1 231 ? 21.453 36.812 8.461 1 51.03 231 ARG A O 1
ATOM 1722 N N . GLU A 1 232 ? 19.641 36.719 7.258 1 50.16 232 GLU A N 1
ATOM 1723 C CA . GLU A 1 232 ? 19.875 38.062 6.73 1 50.16 232 GLU A CA 1
ATOM 1724 C C . GLU A 1 232 ? 19.656 39.125 7.805 1 50.16 232 GLU A C 1
ATOM 1726 O O . GLU A 1 232 ? 20.438 40.062 7.898 1 50.16 232 GLU A O 1
ATOM 1731 N N . ASP A 1 233 ? 18.609 38.906 8.602 1 50.28 233 ASP A N 1
ATOM 1732 C CA . ASP A 1 233 ? 18.375 39.844 9.719 1 50.28 233 ASP A CA 1
ATOM 1733 C C . ASP A 1 233 ? 19.484 39.688 10.773 1 50.28 233 ASP A C 1
ATOM 1735 O O . ASP A 1 233 ? 19.891 40.688 11.383 1 50.28 233 ASP A O 1
ATOM 1739 N N . ALA A 1 234 ? 20.016 38.469 10.852 1 57.47 234 ALA A N 1
ATOM 1740 C CA . ALA A 1 234 ? 21.125 38.219 11.781 1 57.47 234 ALA A CA 1
ATOM 1741 C C . ALA A 1 234 ? 22.422 38.812 11.258 1 57.47 234 ALA A C 1
ATOM 1743 O O . ALA A 1 234 ? 23.219 39.375 12.023 1 57.47 234 ALA A O 1
ATOM 1744 N N . THR A 1 235 ? 22.609 38.594 10.016 1 57.66 235 THR A N 1
ATOM 1745 C CA . THR A 1 235 ? 23.797 39.156 9.375 1 57.66 235 THR A CA 1
ATOM 1746 C C . THR A 1 235 ? 23.734 40.688 9.383 1 57.66 235 THR A C 1
ATOM 1748 O O . THR A 1 235 ? 24.75 41.344 9.586 1 57.66 235 THR A O 1
ATOM 1751 N N . ASP A 1 236 ? 22.516 41.188 9.164 1 54.84 236 ASP A N 1
ATOM 1752 C CA . ASP A 1 236 ? 22.344 42.656 9.18 1 54.84 236 ASP A CA 1
ATOM 1753 C C . ASP A 1 236 ? 22.484 43.188 10.594 1 54.84 236 ASP A C 1
ATOM 1755 O O . ASP A 1 236 ? 22.969 44.312 10.781 1 54.84 236 ASP A O 1
ATOM 1759 N N . ALA A 1 237 ? 22.125 42.375 11.539 1 58.28 237 ALA A N 1
ATOM 1760 C CA . ALA A 1 237 ? 22.266 42.75 12.945 1 58.28 237 ALA A CA 1
ATOM 1761 C C . ALA A 1 237 ? 23.719 42.75 13.375 1 58.28 237 ALA A C 1
ATOM 1763 O O . ALA A 1 237 ? 24.141 43.562 14.203 1 58.28 237 ALA A O 1
ATOM 1764 N N . VAL A 1 238 ? 24.469 41.719 12.836 1 59.16 238 VAL A N 1
ATOM 1765 C CA . VAL A 1 238 ? 25.875 41.625 13.172 1 59.16 238 VAL A CA 1
ATOM 1766 C C . VAL A 1 238 ? 26.672 42.688 12.406 1 59.16 238 VAL A C 1
ATOM 1768 O O . VAL A 1 238 ? 27.656 43.219 12.906 1 59.16 238 VAL A O 1
ATOM 1771 N N . GLY A 1 239 ? 26.203 42.875 11.211 1 54.5 239 GLY A N 1
ATOM 1772 C CA . GLY A 1 239 ? 26.906 43.844 10.383 1 54.5 239 GLY A CA 1
ATOM 1773 C C . GLY A 1 239 ? 26.844 45.281 10.922 1 54.5 239 GLY A C 1
ATOM 1774 O O . GLY A 1 239 ? 27.672 46.094 10.586 1 54.5 239 GLY A O 1
ATOM 1775 N N . ASP A 1 240 ? 25.75 45.531 11.633 1 49.31 240 ASP A N 1
ATOM 1776 C CA . ASP A 1 240 ? 25.578 46.906 12.062 1 49.31 240 ASP A CA 1
ATOM 1777 C C . ASP A 1 240 ? 26.422 47.188 13.305 1 49.31 240 ASP A C 1
ATOM 1779 O O . ASP A 1 240 ? 26.5 48.344 13.75 1 49.31 240 ASP A O 1
ATOM 1783 N N . GLY A 1 241 ? 26.859 46.062 14.031 1 48.94 241 GLY A N 1
ATOM 1784 C CA . GLY A 1 241 ? 27.547 46.344 15.281 1 48.94 241 GLY A CA 1
ATOM 1785 C C . GLY A 1 241 ? 29.031 46.625 15.117 1 48.94 241 GLY A C 1
ATOM 1786 O O . GLY A 1 241 ? 29.766 46.625 16.094 1 48.94 241 GLY A O 1
ATOM 1787 N N . ALA A 1 242 ? 29.594 46.406 13.883 1 48.59 242 ALA A N 1
ATOM 1788 C CA . ALA A 1 242 ? 31.031 46.656 13.812 1 48.59 242 ALA A CA 1
ATOM 1789 C C . ALA A 1 242 ? 31.359 48.125 13.906 1 48.59 242 ALA A C 1
ATOM 1791 O O . ALA A 1 242 ? 30.844 48.938 13.117 1 48.59 242 ALA A O 1
ATOM 1792 N N . PRO A 1 243 ? 31.859 48.594 15.023 1 45.66 243 PRO A N 1
ATOM 1793 C CA . PRO A 1 243 ? 32.281 49.969 15.195 1 45.66 243 PRO A CA 1
ATOM 1794 C C . PRO A 1 243 ? 33.25 50.438 14.109 1 45.66 243 PRO A C 1
ATOM 1796 O O . PRO A 1 243 ? 34.031 49.656 13.602 1 45.66 243 PRO A O 1
ATOM 1799 N N . THR A 1 244 ? 32.781 51.125 13.078 1 44.38 244 THR A N 1
ATOM 1800 C CA . THR A 1 244 ? 33.625 51.812 12.102 1 44.38 244 THR A CA 1
ATOM 1801 C C . THR A 1 244 ? 34.781 52.531 12.805 1 44.38 244 THR A C 1
ATOM 1803 O O . THR A 1 244 ? 34.531 53.375 13.68 1 44.38 244 THR A O 1
ATOM 1806 N N . ALA A 1 245 ? 35.875 51.844 12.977 1 43 245 ALA A N 1
ATOM 1807 C CA . ALA A 1 245 ? 37.094 52.438 13.492 1 43 245 ALA A CA 1
ATOM 1808 C C . ALA A 1 245 ? 37.375 53.812 12.844 1 43 245 ALA A C 1
ATOM 1810 O O . ALA A 1 245 ? 37.281 53.938 11.617 1 43 245 ALA A O 1
ATOM 1811 N N . ALA A 1 246 ? 37.125 54.906 13.523 1 43.53 246 ALA A N 1
ATOM 1812 C CA . ALA A 1 246 ? 37.562 56.25 13.289 1 43.53 246 ALA A CA 1
ATOM 1813 C C . ALA A 1 246 ? 39.031 56.312 12.945 1 43.53 246 ALA A C 1
ATOM 1815 O O . ALA A 1 246 ? 39.875 55.75 13.656 1 43.53 246 ALA A O 1
ATOM 1816 N N . ASP A 1 247 ? 39.406 56.312 11.641 1 28.09 247 ASP A N 1
ATOM 1817 C CA . ASP A 1 247 ? 40.688 56.969 11.414 1 28.09 247 ASP A CA 1
ATOM 1818 C C . ASP A 1 247 ? 40.719 58.375 12.023 1 28.09 247 ASP A C 1
ATOM 1820 O O . ASP A 1 247 ? 39.719 59.094 11.953 1 28.09 247 ASP A O 1
ATOM 1824 N N . MET B 1 1 ? -9.648 -25.578 2.75 1 73.75 1 MET B N 1
ATOM 1825 C CA . MET B 1 1 ? -8.75 -24.516 3.195 1 73.75 1 MET B CA 1
ATOM 1826 C C . MET B 1 1 ? -7.441 -25.109 3.721 1 73.75 1 MET B C 1
ATOM 1828 O O . MET B 1 1 ? -7.445 -26.094 4.445 1 73.75 1 MET B O 1
ATOM 1832 N N . THR B 1 2 ? -6.332 -24.516 3.277 1 82.81 2 THR B N 1
ATOM 1833 C CA . THR B 1 2 ? -5.035 -25.031 3.695 1 82.81 2 THR B CA 1
ATOM 1834 C C . THR B 1 2 ? -4.664 -24.5 5.078 1 82.81 2 THR B C 1
ATOM 1836 O O . THR B 1 2 ? -5.266 -23.547 5.566 1 82.81 2 THR B O 1
ATOM 1839 N N . GLY B 1 3 ? -3.787 -25.25 5.719 1 89.38 3 GLY B N 1
ATOM 1840 C CA . GLY B 1 3 ? -3.281 -24.812 7.008 1 89.38 3 GLY B CA 1
ATOM 1841 C C . GLY B 1 3 ? -2.711 -23.406 6.984 1 89.38 3 GLY B C 1
ATOM 1842 O O . GLY B 1 3 ? -2.926 -22.625 7.914 1 89.38 3 GLY B O 1
ATOM 1843 N N . ALA B 1 4 ? -2.072 -23.031 5.953 1 90.44 4 ALA B N 1
ATOM 1844 C CA . ALA B 1 4 ? -1.474 -21.719 5.812 1 90.44 4 ALA B CA 1
ATOM 1845 C C . ALA B 1 4 ? -2.545 -20.625 5.777 1 90.44 4 ALA B C 1
ATOM 1847 O O . ALA B 1 4 ? -2.395 -19.578 6.398 1 90.44 4 ALA B O 1
ATOM 1848 N N . VAL B 1 5 ? -3.607 -20.906 5.105 1 94.5 5 VAL B N 1
ATOM 1849 C CA . VAL B 1 5 ? -4.691 -19.938 4.98 1 94.5 5 VAL B CA 1
ATOM 1850 C C . VAL B 1 5 ? -5.391 -19.766 6.324 1 94.5 5 VAL B C 1
ATOM 1852 O O . VAL B 1 5 ? -5.637 -18.641 6.762 1 94.5 5 VAL B O 1
ATOM 1855 N N . SER B 1 6 ? -5.645 -20.875 6.93 1 95.06 6 SER B N 1
ATOM 1856 C CA . SER B 1 6 ? -6.273 -20.812 8.25 1 95.06 6 SER B CA 1
ATOM 1857 C C . SER B 1 6 ? -5.406 -20.047 9.234 1 95.06 6 SER B C 1
ATOM 1859 O O . SER B 1 6 ? -5.906 -19.188 9.977 1 95.06 6 SER B O 1
ATOM 1861 N N . ALA B 1 7 ? -4.172 -20.312 9.273 1 95.31 7 ALA B N 1
ATOM 1862 C CA . ALA B 1 7 ? -3.252 -19.609 10.148 1 95.31 7 ALA B CA 1
ATOM 1863 C C . ALA B 1 7 ? -3.254 -18.109 9.852 1 95.31 7 ALA B C 1
ATOM 1865 O O . ALA B 1 7 ? -3.285 -17.281 10.766 1 95.31 7 ALA B O 1
ATOM 1866 N N . ALA B 1 8 ? -3.217 -17.781 8.617 1 96.06 8 ALA B N 1
ATOM 1867 C CA . ALA B 1 8 ? -3.225 -16.391 8.219 1 96.06 8 ALA B CA 1
ATOM 1868 C C . ALA B 1 8 ? -4.508 -15.695 8.664 1 96.06 8 ALA B C 1
ATOM 1870 O O . ALA B 1 8 ? -4.48 -14.539 9.094 1 96.06 8 ALA B O 1
ATOM 1871 N N . TYR B 1 9 ? -5.617 -16.359 8.531 1 97.88 9 TYR B N 1
ATOM 1872 C CA . TYR B 1 9 ? -6.895 -15.797 8.953 1 97.88 9 TYR B CA 1
ATOM 1873 C C . TYR B 1 9 ? -6.914 -15.547 10.453 1 97.88 9 TYR B C 1
ATOM 1875 O O . TYR B 1 9 ? -7.406 -14.516 10.914 1 97.88 9 TYR B O 1
ATOM 1883 N N . TRP B 1 10 ? -6.309 -16.453 11.18 1 97.56 10 TRP B N 1
ATOM 1884 C CA . TRP B 1 10 ? -6.238 -16.266 12.625 1 97.56 10 TRP B CA 1
ATOM 1885 C C . TRP B 1 10 ? -5.309 -15.109 12.977 1 97.56 10 TRP B C 1
ATOM 1887 O O . TRP B 1 10 ? -5.609 -14.32 13.875 1 97.56 10 TRP B O 1
ATOM 1897 N N . ILE B 1 11 ? -4.211 -15.039 12.32 1 97.75 11 ILE B N 1
ATOM 1898 C CA 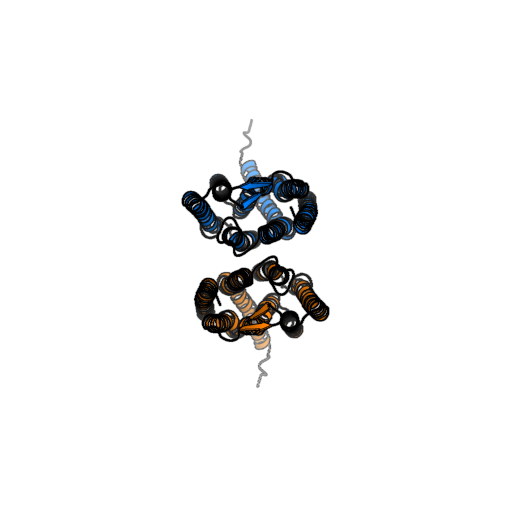. ILE B 1 11 ? -3.281 -13.945 12.547 1 97.75 11 ILE B CA 1
ATOM 1899 C C . ILE B 1 11 ? -3.973 -12.609 12.25 1 97.75 11 ILE B C 1
ATOM 1901 O O . ILE B 1 11 ? -3.848 -11.656 13.023 1 97.75 11 ILE B O 1
ATOM 1905 N N . ALA B 1 12 ? -4.711 -12.594 11.211 1 98.38 12 ALA B N 1
ATOM 1906 C CA . ALA B 1 12 ? -5.453 -11.383 10.867 1 98.38 12 ALA B CA 1
ATOM 1907 C C . ALA B 1 12 ? -6.504 -11.062 11.922 1 98.38 12 ALA B C 1
ATOM 1909 O O . ALA B 1 12 ? -6.664 -9.906 12.312 1 98.38 12 ALA B O 1
ATOM 1910 N N . ALA B 1 13 ? -7.168 -12.078 12.383 1 98.38 13 ALA B N 1
ATOM 1911 C CA . ALA B 1 13 ? -8.164 -11.875 13.43 1 98.38 13 ALA B CA 1
ATOM 1912 C C . ALA B 1 13 ? -7.539 -11.242 14.672 1 98.38 13 ALA B C 1
ATOM 1914 O O . ALA B 1 13 ? -8.102 -10.32 15.258 1 98.38 13 ALA B O 1
ATOM 1915 N N . VAL B 1 14 ? -6.395 -11.703 15.016 1 98.19 14 VAL B N 1
ATOM 1916 C CA . VAL B 1 14 ? -5.68 -11.164 16.172 1 98.19 14 VAL B CA 1
ATOM 1917 C C . VAL B 1 14 ? -5.266 -9.727 15.891 1 98.19 14 VAL B C 1
ATOM 1919 O O . VAL B 1 14 ? -5.379 -8.859 16.766 1 98.19 14 VAL B O 1
ATOM 1922 N N . ALA B 1 15 ? -4.824 -9.5 14.688 1 98.44 15 ALA B N 1
ATOM 1923 C CA . ALA B 1 15 ? -4.461 -8.141 14.312 1 98.44 15 ALA B CA 1
ATOM 1924 C C . ALA B 1 15 ? -5.652 -7.195 14.445 1 98.44 15 ALA B C 1
ATOM 1926 O O . ALA B 1 15 ? -5.504 -6.059 14.891 1 98.44 15 ALA B O 1
ATOM 1927 N N . PHE B 1 16 ? -6.773 -7.648 14.094 1 98.56 16 PHE B N 1
ATOM 1928 C CA . PHE B 1 16 ? -7.961 -6.805 14.172 1 98.56 16 PHE B CA 1
ATOM 1929 C C . PHE B 1 16 ? -8.375 -6.59 15.617 1 98.56 1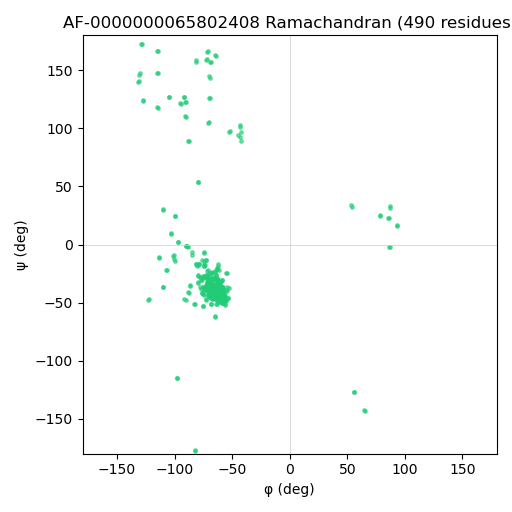6 PHE B C 1
ATOM 1931 O O . PHE B 1 16 ? -8.945 -5.547 15.961 1 98.56 16 PHE B O 1
ATOM 1938 N N . LEU B 1 17 ? -8.039 -7.551 16.469 1 97.75 17 LEU B N 1
ATOM 1939 C CA . LEU B 1 17 ? -8.242 -7.324 17.906 1 97.75 17 LEU B CA 1
ATOM 1940 C C . LEU B 1 17 ? -7.371 -6.168 18.391 1 97.75 17 LEU B C 1
ATOM 1942 O O . LEU B 1 17 ? -7.809 -5.367 19.219 1 97.75 17 LEU B O 1
ATOM 1946 N N . VAL B 1 18 ? -6.195 -6.145 17.891 1 97.75 18 VAL B N 1
ATOM 1947 C CA . VAL B 1 18 ? -5.324 -5.016 18.203 1 97.75 18 VAL B CA 1
ATOM 1948 C C . VAL B 1 18 ? -5.965 -3.721 17.703 1 97.75 18 VAL B C 1
ATOM 1950 O O . VAL B 1 18 ? -5.965 -2.709 18.406 1 97.75 18 VAL B O 1
ATOM 1953 N N . GLY B 1 19 ? -6.52 -3.789 16.5 1 98 19 GLY B N 1
ATOM 1954 C CA . GLY B 1 19 ? -7.234 -2.637 15.969 1 98 19 GLY B CA 1
ATOM 1955 C C . GLY B 1 19 ? -8.375 -2.182 16.859 1 98 19 GLY B C 1
ATOM 1956 O O . GLY B 1 19 ? -8.578 -0.981 17.062 1 98 19 GLY B O 1
ATOM 1957 N N . LEU B 1 20 ? -9.07 -3.111 17.422 1 97.25 20 LEU B N 1
ATOM 1958 C CA . LEU B 1 20 ? -10.141 -2.799 18.359 1 97.25 20 LEU B CA 1
ATOM 1959 C C . LEU B 1 20 ? -9.586 -2.135 19.625 1 97.25 20 LEU B C 1
ATOM 1961 O O . LEU B 1 20 ? -10.188 -1.195 20.141 1 97.25 20 LEU B O 1
ATOM 1965 N N . GLY B 1 21 ? -8.523 -2.639 20.047 1 97.31 21 GLY B N 1
ATOM 1966 C CA . GLY B 1 21 ? -7.863 -2.008 21.172 1 97.31 21 GLY B CA 1
ATOM 1967 C C . GLY B 1 21 ? -7.465 -0.567 20.906 1 97.31 21 GLY B C 1
ATOM 1968 O O . GLY B 1 21 ? -7.637 0.298 21.766 1 97.31 21 GLY B O 1
ATOM 1969 N N . ILE B 1 22 ? -7.004 -0.299 19.766 1 96.69 22 ILE B N 1
ATOM 1970 C CA . ILE B 1 22 ? -6.602 1.049 19.375 1 96.69 22 ILE B CA 1
ATOM 1971 C C . ILE B 1 22 ? -7.824 1.967 19.375 1 96.69 22 ILE B C 1
ATOM 1973 O O . ILE B 1 22 ? -7.762 3.098 19.859 1 96.69 22 ILE B O 1
ATOM 1977 N N . THR B 1 23 ? -8.875 1.462 18.828 1 95.44 23 THR B N 1
ATOM 1978 C CA . THR B 1 23 ? -10.086 2.283 18.797 1 95.44 23 THR B CA 1
ATOM 1979 C C . THR B 1 23 ? -10.602 2.543 20.203 1 95.44 23 THR B C 1
ATOM 1981 O O . THR B 1 23 ? -11.078 3.641 20.516 1 95.44 23 THR B O 1
ATOM 1984 N N . ALA B 1 24 ? -10.469 1.551 21.062 1 94.25 24 ALA B N 1
ATOM 1985 C CA . ALA B 1 24 ? -10.859 1.741 22.453 1 94.25 24 ALA B CA 1
ATOM 1986 C C . ALA B 1 24 ? -10 2.812 23.125 1 94.25 24 ALA B C 1
ATOM 1988 O O . ALA B 1 24 ? -10.516 3.65 23.859 1 94.25 24 ALA B O 1
ATOM 1989 N N . ALA B 1 25 ? -8.766 2.793 22.875 1 94.25 25 ALA B N 1
ATOM 1990 C CA . ALA B 1 25 ? -7.863 3.803 23.406 1 94.25 25 ALA B CA 1
ATOM 1991 C C . ALA B 1 25 ? -8.219 5.191 22.891 1 94.25 25 ALA B C 1
ATOM 1993 O O . ALA B 1 25 ? -8.156 6.176 23.625 1 94.25 25 ALA B O 1
ATOM 1994 N N . LEU B 1 26 ? -8.539 5.238 21.641 1 92.31 26 LEU B N 1
ATOM 1995 C CA . LEU B 1 26 ? -8.969 6.5 21.047 1 92.31 26 LEU B CA 1
ATOM 1996 C C . LEU B 1 26 ? -10.195 7.047 21.766 1 92.31 26 LEU B C 1
ATOM 1998 O O . LEU B 1 26 ? -10.234 8.227 22.125 1 92.31 26 LEU B O 1
ATOM 2002 N N . TYR B 1 27 ? -11.156 6.199 22 1 90.69 27 TYR B N 1
ATOM 2003 C CA . TYR B 1 27 ? -12.391 6.613 22.656 1 90.69 27 TYR B CA 1
ATOM 2004 C C . TYR B 1 27 ? -12.125 7.082 24.078 1 90.69 27 TYR B C 1
ATOM 2006 O O . TYR B 1 27 ? -12.734 8.047 24.547 1 90.69 27 TYR B O 1
ATOM 2014 N N . ALA B 1 28 ? -11.211 6.461 24.688 1 90.06 28 ALA B N 1
ATOM 2015 C CA . ALA B 1 28 ? -10.844 6.855 26.047 1 90.06 28 ALA B CA 1
ATOM 2016 C C . ALA B 1 28 ? -10.203 8.242 26.062 1 90.06 28 ALA B C 1
ATOM 2018 O O . ALA B 1 28 ? -10.422 9.031 26.984 1 90.06 28 ALA B O 1
ATOM 2019 N N . LYS B 1 29 ? -9.508 8.508 25.047 1 88.56 29 LYS B N 1
ATOM 2020 C CA . LYS B 1 29 ? -8.797 9.781 24.969 1 88.56 29 LYS B CA 1
ATOM 2021 C C . LYS B 1 29 ? -9.734 10.914 24.562 1 88.56 29 LYS B C 1
ATOM 2023 O O . LYS B 1 29 ? -9.539 12.062 24.969 1 88.56 29 LYS B O 1
ATOM 2028 N N . LEU B 1 30 ? -10.695 10.594 23.766 1 85.94 30 LEU B N 1
ATOM 2029 C CA . LEU B 1 30 ? -11.625 11.609 23.281 1 85.94 30 LEU B CA 1
ATOM 2030 C C . LEU B 1 30 ? -12.594 12.008 24.391 1 85.94 30 LEU B C 1
ATOM 2032 O O . LEU B 1 30 ? -13.156 13.109 24.359 1 85.94 30 LEU B O 1
ATOM 2036 N N . GLY B 1 31 ? -12.703 11.25 25.391 1 77.81 31 GLY B N 1
ATOM 2037 C CA . GLY B 1 31 ? -13.562 11.586 26.516 1 77.81 31 GLY B CA 1
ATOM 2038 C C . GLY B 1 31 ? -15 11.852 26.109 1 77.81 31 GLY B C 1
ATOM 2039 O O . GLY B 1 31 ? -15.617 11.031 25.422 1 77.81 31 GLY B O 1
ATOM 2040 N N . GLU B 1 32 ? -15.508 12.992 26.516 1 71 32 GLU B N 1
ATOM 2041 C CA . GLU B 1 32 ? -16.891 13.352 26.266 1 71 32 GLU B CA 1
ATOM 2042 C C . GLU B 1 32 ? -17.016 14.297 25.062 1 71 32 GLU B C 1
ATOM 2044 O O . GLU B 1 32 ? -18.016 14.992 24.922 1 71 32 GLU B O 1
ATOM 2049 N N . SER B 1 33 ? -16.047 14.203 24.25 1 72.81 33 SER B N 1
ATOM 2050 C CA . SER B 1 33 ? -16.078 15.062 23.078 1 72.81 33 SER B CA 1
ATOM 2051 C C . SER B 1 33 ? -17.172 14.625 22.109 1 72.81 33 SER B C 1
ATOM 2053 O O . SER B 1 33 ? -17.531 13.445 22.078 1 72.81 33 SER B O 1
ATOM 2055 N N . GLU B 1 34 ? -17.812 15.531 21.438 1 74.19 34 GLU B N 1
ATOM 2056 C CA . GLU B 1 34 ? -18.812 15.258 20.406 1 74.19 34 GLU B CA 1
ATOM 2057 C C . GLU B 1 34 ? -18.25 14.359 19.312 1 74.19 34 GLU B C 1
ATOM 2059 O O . GLU B 1 34 ? -18.984 13.609 18.672 1 74.19 34 GLU B O 1
ATOM 2064 N N . ASP B 1 35 ? -17 14.414 19.203 1 75.88 35 ASP B N 1
ATOM 2065 C CA . ASP B 1 35 ? -16.359 13.633 18.141 1 75.88 35 ASP B CA 1
ATOM 2066 C C . ASP B 1 35 ? -16.344 12.148 18.484 1 75.88 35 ASP B C 1
ATOM 2068 O O . ASP B 1 35 ? -16.203 11.305 17.609 1 75.88 35 ASP B O 1
ATOM 2072 N N . ARG B 1 36 ? -16.531 11.875 19.719 1 75.56 36 ARG B N 1
ATOM 2073 C CA . ARG B 1 36 ? -16.578 10.469 20.094 1 75.56 36 ARG B CA 1
ATOM 2074 C C . ARG B 1 36 ? -17.734 9.75 19.422 1 75.56 36 ARG B C 1
ATOM 2076 O O . ARG B 1 36 ? -17.578 8.633 18.922 1 75.56 36 ARG B O 1
ATOM 2083 N N . GLY B 1 37 ? -18.891 10.383 19.438 1 75.56 37 GLY B N 1
ATOM 2084 C CA . GLY B 1 37 ? -20.047 9.805 18.766 1 75.56 37 GLY B CA 1
ATOM 2085 C C . GLY B 1 37 ? -19.875 9.672 17.266 1 75.56 37 GLY B C 1
ATOM 2086 O O . GLY B 1 37 ? -20.25 8.656 16.688 1 75.56 37 GLY B O 1
ATOM 2087 N N . ARG B 1 38 ? -19.188 10.594 16.75 1 79.69 38 ARG B N 1
ATOM 2088 C CA . ARG B 1 38 ? -19.016 10.633 15.297 1 79.69 38 ARG B CA 1
ATOM 2089 C C . ARG B 1 38 ? -18.031 9.57 14.844 1 79.69 38 ARG B C 1
ATOM 2091 O O . ARG B 1 38 ? -18.141 9.039 13.734 1 79.69 38 ARG B O 1
ATOM 2098 N N . LEU B 1 39 ? -17.141 9.25 15.781 1 86.44 39 LEU B N 1
ATOM 2099 C CA . LEU B 1 39 ? -16.094 8.297 15.422 1 86.44 39 LEU B CA 1
ATOM 2100 C C . LEU B 1 39 ? -16.391 6.922 16 1 86.44 39 LEU B C 1
ATOM 2102 O O . LEU B 1 39 ? -15.602 5.992 15.844 1 86.44 39 LEU B O 1
ATOM 2106 N N . ALA B 1 40 ? -17.578 6.719 16.562 1 85.44 40 ALA B N 1
ATOM 2107 C CA . ALA B 1 40 ? -17.953 5.453 17.188 1 85.44 40 ALA B CA 1
ATOM 2108 C C . ALA B 1 40 ? -17.922 4.305 16.188 1 85.44 40 ALA B C 1
ATOM 2110 O O . ALA B 1 40 ? -17.5 3.197 16.516 1 85.44 40 ALA B O 1
ATOM 2111 N N . ALA B 1 41 ? -18.281 4.66 15.016 1 92.44 41 ALA B N 1
ATOM 2112 C CA . ALA B 1 41 ? -18.391 3.625 13.992 1 92.44 41 ALA B CA 1
ATOM 2113 C C . ALA B 1 41 ? -17.016 3.17 13.523 1 92.44 41 ALA B C 1
ATOM 2115 O O . ALA B 1 41 ? -16.891 2.174 12.805 1 92.44 41 ALA B O 1
ATOM 2116 N N . LEU B 1 42 ? -16 3.85 13.977 1 95.06 42 LEU B N 1
ATOM 2117 C CA . LEU B 1 42 ? -14.641 3.461 13.617 1 95.06 42 LEU B CA 1
ATOM 2118 C C . LEU B 1 42 ? -14.32 2.066 14.141 1 95.06 42 LEU B C 1
ATOM 2120 O O . LEU B 1 42 ? -13.609 1.3 13.484 1 95.06 42 LEU B O 1
ATOM 2124 N N . ALA B 1 43 ? -14.898 1.716 15.273 1 96.06 43 ALA B N 1
ATOM 212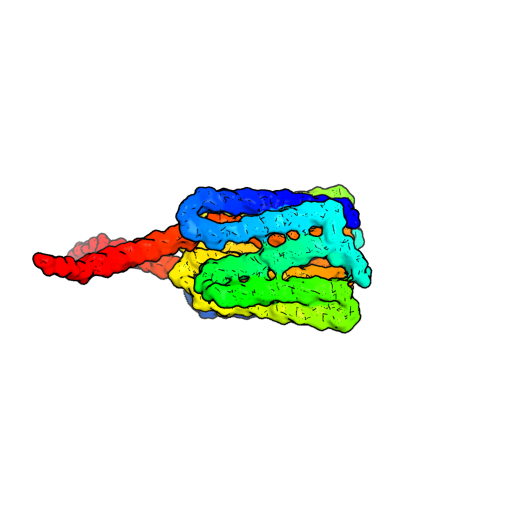5 C CA . ALA B 1 43 ? -14.625 0.426 15.906 1 96.06 43 ALA B CA 1
ATOM 2126 C C . ALA B 1 43 ? -15.25 -0.715 15.109 1 96.06 43 ALA B C 1
ATOM 2128 O O . ALA B 1 43 ? -14.844 -1.871 15.242 1 96.06 43 ALA B O 1
ATOM 2129 N N . VAL B 1 44 ? -16.234 -0.386 14.328 1 97.44 44 VAL B N 1
ATOM 2130 C CA . VAL B 1 44 ? -16.906 -1.398 13.516 1 97.44 44 VAL B CA 1
ATOM 2131 C C . VAL B 1 44 ? -15.922 -1.985 12.508 1 97.44 44 VAL B C 1
ATOM 2133 O O . VAL B 1 44 ? -16 -3.17 12.172 1 97.44 44 VAL B O 1
ATOM 2136 N N . ILE B 1 45 ? -14.93 -1.217 12.07 1 98.12 45 ILE B N 1
ATOM 2137 C CA . ILE B 1 45 ? -14 -1.633 11.031 1 98.12 45 ILE B CA 1
ATOM 2138 C C . ILE B 1 45 ? -13.164 -2.811 11.523 1 98.12 45 ILE B C 1
ATOM 2140 O O . ILE B 1 45 ? -13.312 -3.932 11.031 1 98.12 45 ILE B O 1
ATOM 2144 N N . PRO B 1 46 ? -12.383 -2.678 12.57 1 98.38 46 PRO B N 1
ATOM 2145 C CA . PRO B 1 46 ? -11.625 -3.854 13.008 1 98.38 46 PRO B CA 1
ATOM 2146 C C . PRO B 1 46 ? -12.508 -4.895 13.695 1 98.38 46 PRO B C 1
ATOM 2148 O O . PRO B 1 46 ? -12.219 -6.09 13.641 1 98.38 46 PRO B O 1
ATOM 2151 N N . GLY B 1 47 ? -13.609 -4.504 14.336 1 98.12 47 GLY B N 1
ATOM 2152 C CA . GLY B 1 47 ? -14.492 -5.453 14.992 1 98.12 47 GLY B CA 1
ATOM 2153 C C . GLY B 1 47 ? -15.141 -6.43 14.023 1 98.12 47 GLY B C 1
ATOM 2154 O O . GLY B 1 47 ? -15.055 -7.645 14.219 1 98.12 47 GLY B O 1
ATOM 2155 N N . PHE B 1 48 ? -15.719 -5.855 13.023 1 98.06 48 PHE B N 1
ATOM 2156 C CA . PHE B 1 48 ? -16.406 -6.703 12.055 1 98.06 48 PHE B CA 1
ATOM 2157 C C . PHE B 1 48 ? -15.398 -7.523 11.25 1 98.06 48 PHE B C 1
ATOM 2159 O O . PHE B 1 48 ? -15.633 -8.695 10.969 1 98.06 48 PHE B O 1
ATOM 2166 N N . ALA B 1 49 ? -14.297 -6.918 10.875 1 98.56 49 ALA B N 1
ATOM 2167 C CA . ALA B 1 49 ? -13.25 -7.656 10.172 1 98.56 49 ALA B CA 1
ATOM 2168 C C . ALA B 1 49 ? -12.734 -8.82 11.016 1 98.56 49 ALA B C 1
ATOM 2170 O O . ALA B 1 49 ? -12.547 -9.922 10.508 1 98.56 49 ALA B O 1
ATOM 2171 N N . GLY B 1 50 ? -12.547 -8.539 12.305 1 98.62 50 GLY B N 1
ATOM 2172 C CA . GLY B 1 50 ? -12.094 -9.594 13.195 1 98.62 50 GLY B CA 1
ATOM 2173 C C . GLY B 1 50 ? -13.047 -10.773 13.266 1 98.62 50 GLY B C 1
ATOM 2174 O O . GLY B 1 50 ? -12.625 -11.93 13.18 1 98.62 50 GLY B O 1
ATOM 2175 N N . LEU B 1 51 ? -14.305 -10.453 13.375 1 98.25 51 LEU B N 1
ATOM 2176 C CA . LEU B 1 51 ? -15.328 -11.492 13.422 1 98.25 51 LEU B CA 1
ATOM 2177 C C . LEU B 1 51 ? -15.359 -12.273 12.109 1 98.25 51 LEU B C 1
ATOM 2179 O O . LEU B 1 51 ? -15.453 -13.508 12.117 1 98.25 51 LEU B O 1
ATOM 2183 N N . ALA B 1 52 ? -15.281 -11.578 11.07 1 98.5 52 ALA B N 1
ATOM 2184 C CA . ALA B 1 52 ? -15.305 -12.234 9.766 1 98.5 52 ALA B CA 1
ATOM 2185 C C . ALA B 1 52 ? -14.094 -13.141 9.586 1 98.5 52 ALA B C 1
ATOM 2187 O O . ALA B 1 52 ? -14.227 -14.273 9.125 1 98.5 52 ALA B O 1
ATOM 2188 N N . TYR B 1 53 ? -12.945 -12.672 9.977 1 98.56 53 TYR B N 1
ATOM 2189 C CA . TYR B 1 53 ? -11.727 -13.453 9.805 1 98.56 53 TYR B CA 1
ATOM 2190 C C . TYR B 1 53 ? -11.719 -14.664 10.727 1 98.56 53 TYR B C 1
ATOM 2192 O O . TYR B 1 53 ? -11.203 -15.719 10.375 1 98.56 53 TYR B O 1
ATOM 2200 N N . ALA B 1 54 ? -12.281 -14.523 11.922 1 98.12 54 ALA B N 1
ATOM 2201 C CA . ALA B 1 54 ? -12.445 -15.688 12.789 1 98.12 54 ALA B CA 1
ATOM 2202 C C . ALA B 1 54 ? -13.359 -16.734 12.141 1 98.12 54 ALA B C 1
ATOM 2204 O O . ALA B 1 54 ? -13.062 -17.922 12.172 1 98.12 54 ALA B O 1
ATOM 2205 N N . GLY B 1 55 ? -14.43 -16.266 11.602 1 98 55 GLY B N 1
ATOM 2206 C CA . GLY B 1 55 ? -15.305 -17.172 10.891 1 98 55 GLY B CA 1
ATOM 2207 C C . GLY B 1 55 ? -14.633 -17.859 9.719 1 98 55 GLY B C 1
ATOM 2208 O O . GLY B 1 55 ? -14.812 -19.062 9.508 1 98 55 GLY B O 1
ATOM 2209 N N . MET B 1 56 ? -13.852 -17.109 8.961 1 97.56 56 MET B N 1
ATOM 2210 C CA . MET B 1 56 ? -13.117 -17.688 7.844 1 97.56 56 MET B CA 1
ATOM 2211 C C . MET B 1 56 ? -12.109 -18.719 8.336 1 97.56 56 MET B C 1
ATOM 2213 O O . MET B 1 56 ? -11.945 -19.781 7.723 1 97.56 56 MET B O 1
ATOM 2217 N N . ALA B 1 57 ? -11.492 -18.406 9.422 1 96.94 57 ALA B N 1
ATOM 2218 C CA . ALA B 1 57 ? -10.492 -19.328 9.977 1 96.94 57 ALA B CA 1
ATOM 2219 C C . ALA B 1 57 ? -11.141 -20.641 10.398 1 96.94 57 ALA B C 1
ATOM 2221 O O . ALA B 1 57 ? -10.492 -21.688 10.359 1 96.94 57 ALA B O 1
ATOM 2222 N N . LEU B 1 58 ? -12.406 -20.594 10.711 1 95.88 58 LEU B N 1
ATOM 2223 C CA . LEU B 1 58 ? -13.148 -21.781 11.125 1 95.88 58 LEU B CA 1
ATOM 2224 C C . LEU B 1 58 ? -13.75 -22.5 9.914 1 95.88 58 LEU B C 1
ATOM 2226 O O . LEU B 1 58 ? -14.453 -23.5 10.062 1 95.88 58 LEU B O 1
ATOM 2230 N N . GLY B 1 59 ? -13.531 -21.938 8.75 1 93.56 59 GLY B N 1
ATOM 2231 C CA . GLY B 1 59 ? -13.969 -22.562 7.52 1 93.56 59 GLY B CA 1
ATOM 2232 C C . GLY B 1 59 ? -15.406 -22.234 7.164 1 93.56 59 GLY B C 1
ATOM 2233 O O . GLY B 1 59 ? -16.031 -22.953 6.375 1 93.56 59 GLY B O 1
ATOM 2234 N N . ILE B 1 60 ? -15.875 -21.141 7.688 1 94.69 60 ILE B N 1
ATOM 2235 C CA . ILE B 1 60 ? -17.281 -20.797 7.48 1 94.69 60 ILE B CA 1
ATOM 2236 C C . ILE B 1 60 ? -17.406 -19.922 6.238 1 94.69 60 ILE B C 1
ATOM 2238 O O . ILE B 1 60 ? -16.672 -18.953 6.062 1 94.69 60 ILE B O 1
ATOM 2242 N N . GLY B 1 61 ? -18.266 -20.328 5.344 1 93.12 61 GLY B N 1
ATOM 2243 C CA . GLY B 1 61 ? -18.766 -19.406 4.34 1 93.12 61 GLY B CA 1
ATOM 2244 C C . GLY B 1 61 ? -17.969 -19.422 3.051 1 93.12 61 GLY B C 1
ATOM 2245 O O . GLY B 1 61 ? -18.016 -18.469 2.271 1 93.12 61 GLY B O 1
ATOM 2246 N N . THR B 1 62 ? -17.141 -20.438 2.801 1 93.69 62 THR B N 1
ATOM 2247 C CA . THR B 1 62 ? -16.391 -20.547 1.555 1 93.69 62 THR B CA 1
ATOM 2248 C C . THR B 1 62 ? -17 -21.609 0.644 1 93.69 62 THR B C 1
ATOM 2250 O O . THR B 1 62 ? -17.25 -22.734 1.081 1 93.69 62 THR B O 1
ATOM 2253 N N . VAL B 1 63 ? -17.266 -21.203 -0.56 1 92.5 63 VAL B N 1
ATOM 2254 C CA . VAL B 1 63 ? -17.828 -22.141 -1.529 1 92.5 63 VAL B CA 1
ATOM 2255 C C . VAL B 1 63 ? -17.047 -22.078 -2.834 1 92.5 63 VAL B C 1
ATOM 2257 O O . VAL B 1 63 ? -16.5 -21.016 -3.189 1 92.5 63 VAL B O 1
ATOM 2260 N N . THR B 1 64 ? -16.922 -23.156 -3.492 1 91.5 64 THR B N 1
ATOM 2261 C CA . THR B 1 64 ? -16.266 -23.203 -4.793 1 91.5 64 THR B CA 1
ATOM 2262 C C . THR B 1 64 ? -17.281 -23.078 -5.922 1 91.5 64 THR B C 1
ATOM 2264 O O . THR B 1 64 ? -18.266 -23.828 -5.961 1 91.5 64 THR B O 1
ATOM 2267 N N . VAL B 1 65 ? -17.094 -22.109 -6.676 1 88.44 65 VAL B N 1
ATOM 2268 C CA . VAL B 1 65 ? -17.938 -21.891 -7.836 1 88.44 65 VAL B CA 1
ATOM 2269 C C . VAL B 1 65 ? -17.078 -21.734 -9.086 1 88.44 65 VAL B C 1
ATOM 2271 O O . VAL B 1 65 ? -16.203 -20.875 -9.148 1 88.44 65 VAL B O 1
ATOM 2274 N N . ASN B 1 66 ? -17.312 -22.531 -10.109 1 86.25 66 ASN B N 1
ATOM 2275 C CA . ASN B 1 66 ? -16.578 -22.438 -11.375 1 86.25 66 ASN B CA 1
ATOM 2276 C C . ASN B 1 66 ? -15.07 -22.5 -11.156 1 86.25 66 ASN B C 1
ATOM 2278 O O . ASN B 1 66 ? -14.328 -21.703 -11.742 1 86.25 66 ASN B O 1
ATOM 2282 N N . GLY B 1 67 ? -14.609 -23.203 -10.195 1 85.75 67 GLY B N 1
ATOM 2283 C CA . GLY B 1 67 ? -13.188 -23.406 -9.977 1 85.75 67 GLY B CA 1
ATOM 2284 C C . GLY B 1 67 ? -12.547 -22.312 -9.133 1 85.75 67 GLY B C 1
ATOM 2285 O O . GLY B 1 67 ? -11.352 -22.359 -8.852 1 85.75 67 GLY B O 1
ATOM 2286 N N . ALA B 1 68 ? -13.352 -21.359 -8.789 1 88.25 68 ALA B N 1
ATOM 2287 C CA . ALA B 1 68 ? -12.859 -20.281 -7.914 1 88.25 68 ALA B CA 1
ATOM 2288 C C . ALA B 1 68 ? -13.578 -20.312 -6.566 1 88.25 68 ALA B C 1
ATOM 2290 O O . ALA B 1 68 ? -14.766 -20.656 -6.492 1 88.25 68 ALA B O 1
ATOM 2291 N N . GLU B 1 69 ? -12.859 -19.938 -5.582 1 90.38 69 GLU B N 1
ATOM 2292 C CA . GLU B 1 69 ? -13.453 -19.891 -4.246 1 90.38 69 GLU B CA 1
ATOM 2293 C C . GLU B 1 69 ? -14.07 -18.531 -3.955 1 90.38 69 GLU B C 1
ATOM 2295 O O . GLU B 1 69 ? -13.422 -17.5 -4.141 1 90.38 69 GLU B O 1
ATOM 2300 N N . LEU B 1 70 ? -15.328 -18.578 -3.645 1 93.62 70 LEU B N 1
ATOM 2301 C CA . LEU B 1 70 ? -15.953 -17.422 -3.021 1 93.62 70 LEU B CA 1
ATOM 2302 C C . LEU B 1 70 ? -15.859 -17.5 -1.502 1 93.62 70 LEU B C 1
ATOM 2304 O O . LEU B 1 70 ? -16.516 -18.344 -0.884 1 93.62 70 LEU B O 1
ATOM 2308 N N . VAL B 1 71 ? -15.047 -16.625 -0.964 1 95.88 71 VAL B N 1
ATOM 2309 C CA . VAL B 1 71 ? -14.961 -16.5 0.488 1 95.88 71 VAL B CA 1
ATOM 2310 C C . VAL B 1 71 ? -16.016 -15.516 0.991 1 95.88 71 VAL B C 1
ATOM 2312 O O . VAL B 1 71 ? -15.734 -14.32 1.124 1 95.88 71 VAL B O 1
ATOM 2315 N N . GLY B 1 72 ? -17.141 -16.031 1.264 1 96.88 72 GLY B N 1
ATOM 2316 C CA . GLY B 1 72 ? -18.328 -15.227 1.528 1 96.88 72 GLY B CA 1
ATOM 2317 C C . GLY B 1 72 ? -18.125 -14.227 2.652 1 96.88 72 GLY B C 1
ATOM 2318 O O . GLY B 1 72 ? -18.484 -13.055 2.523 1 96.88 72 GLY B O 1
ATOM 2319 N N . LEU B 1 73 ? -17.547 -14.633 3.736 1 97.56 73 LEU B N 1
ATOM 2320 C CA . LEU B 1 73 ? -17.391 -13.758 4.895 1 97.56 73 LEU B CA 1
ATOM 2321 C C . LEU B 1 73 ? -16.422 -12.617 4.586 1 97.56 73 LEU B C 1
ATOM 2323 O O . LEU B 1 73 ? -16.5 -11.555 5.207 1 97.56 73 LEU B O 1
ATOM 2327 N N . ARG B 1 74 ? -15.531 -12.797 3.621 1 98 74 ARG B N 1
ATOM 2328 C CA . ARG B 1 74 ? -14.68 -11.695 3.174 1 98 74 ARG B CA 1
ATOM 2329 C C . ARG B 1 74 ? -15.508 -10.594 2.516 1 98 74 ARG B C 1
ATOM 2331 O O . ARG B 1 74 ? -15.344 -9.414 2.834 1 98 74 ARG B O 1
ATOM 2338 N N . TYR B 1 75 ? -16.359 -10.992 1.715 1 97.81 75 TYR B N 1
ATOM 2339 C CA . TYR B 1 75 ? -17.172 -10.023 0.996 1 97.81 75 TYR B CA 1
ATOM 2340 C C . TYR B 1 75 ? -18.188 -9.367 1.927 1 97.81 75 TYR B C 1
ATOM 2342 O O . TYR B 1 75 ? -18.516 -8.188 1.759 1 97.81 75 TYR B O 1
ATOM 2350 N N . VAL B 1 76 ? -18.656 -10.094 2.904 1 97.62 76 VAL B N 1
ATOM 2351 C CA . VAL B 1 76 ? -19.531 -9.508 3.914 1 97.62 76 VAL B CA 1
ATOM 2352 C C . VAL B 1 76 ? -18.75 -8.469 4.723 1 97.62 76 VAL B C 1
ATOM 2354 O O . VAL B 1 76 ? -19.25 -7.363 4.969 1 97.62 76 VAL B O 1
ATOM 2357 N N . ASP B 1 77 ? -17.562 -8.836 5.125 1 98.44 77 ASP B N 1
ATOM 2358 C CA . ASP B 1 77 ? -16.703 -7.879 5.809 1 98.44 77 ASP B CA 1
ATOM 2359 C C . ASP B 1 77 ? -16.5 -6.625 4.961 1 98.44 77 ASP B C 1
ATOM 2361 O O . ASP B 1 77 ? -16.688 -5.508 5.445 1 98.44 77 ASP B O 1
ATOM 2365 N N . TRP B 1 78 ? -16.172 -6.824 3.705 1 98.5 78 TRP B N 1
ATOM 2366 C CA . TRP B 1 78 ? -15.875 -5.707 2.818 1 98.5 78 TRP B CA 1
ATOM 2367 C C . TRP B 1 78 ? -17.094 -4.816 2.627 1 98.5 78 TRP B C 1
ATOM 2369 O O . TRP B 1 78 ? -16.984 -3.59 2.592 1 98.5 78 TRP B O 1
ATOM 2379 N N . ILE B 1 79 ? -18.25 -5.328 2.582 1 97.94 79 ILE B N 1
ATOM 2380 C CA . ILE B 1 79 ? -19.469 -4.547 2.361 1 97.94 79 ILE B CA 1
ATOM 2381 C C . ILE B 1 79 ? -19.719 -3.639 3.561 1 97.94 79 ILE B C 1
ATOM 2383 O O . ILE B 1 79 ? -20.266 -2.543 3.412 1 97.94 79 ILE B O 1
ATOM 2387 N N . VAL B 1 80 ? -19.281 -4.098 4.633 1 97.25 80 VAL B N 1
ATOM 2388 C CA . VAL B 1 80 ? -19.531 -3.336 5.852 1 97.25 80 VAL B CA 1
ATOM 2389 C C . VAL B 1 80 ? -18.391 -2.357 6.102 1 97.25 80 VAL B C 1
ATOM 2391 O O . VAL B 1 80 ? -18.625 -1.161 6.297 1 97.25 80 VAL B O 1
ATOM 2394 N N . THR B 1 81 ? -17.188 -2.811 6.016 1 98.31 81 THR B N 1
ATOM 2395 C CA . THR B 1 81 ? -16.062 -2.045 6.535 1 98.31 81 THR B CA 1
ATOM 2396 C C . THR B 1 81 ? -15.547 -1.062 5.488 1 98.31 81 THR B C 1
ATOM 2398 O O . THR B 1 81 ? -15.156 0.058 5.82 1 98.31 81 THR B O 1
ATOM 2401 N N . THR B 1 82 ? -15.586 -1.431 4.191 1 98.25 82 THR B N 1
ATOM 2402 C CA . THR B 1 82 ? -14.938 -0.585 3.191 1 98.25 82 THR B CA 1
ATOM 2403 C C . THR B 1 82 ? -15.742 0.697 2.973 1 98.25 82 THR B C 1
ATOM 2405 O O . THR B 1 82 ? -15.164 1.775 2.82 1 98.25 82 THR B O 1
ATOM 2408 N N . PRO B 1 83 ? -17.078 0.671 3.031 1 98.19 83 PRO B N 1
ATOM 2409 C CA . PRO B 1 83 ? -17.797 1.942 2.992 1 98.19 83 PRO B CA 1
ATOM 2410 C C . PRO B 1 83 ? -17.453 2.857 4.164 1 98.19 83 PRO B C 1
ATOM 2412 O O . PRO B 1 83 ? -17.391 4.078 4.004 1 98.19 83 PRO B O 1
ATOM 2415 N N . LEU B 1 84 ? -17.234 2.277 5.281 1 97.81 84 LEU B N 1
ATOM 2416 C CA . LEU B 1 84 ? -16.875 3.074 6.449 1 97.81 84 LEU B CA 1
ATOM 2417 C C . LEU B 1 84 ? -15.508 3.727 6.266 1 97.81 84 LEU B C 1
ATOM 2419 O O . LEU B 1 84 ? -15.305 4.879 6.656 1 97.81 84 LEU B O 1
ATOM 2423 N N . LEU B 1 85 ? -14.609 3.023 5.664 1 98.19 85 LEU B N 1
ATOM 2424 C CA . LEU B 1 85 ? -13.281 3.576 5.418 1 98.19 85 LEU B CA 1
ATOM 2425 C C . LEU B 1 85 ? -13.367 4.84 4.57 1 98.19 85 LEU B C 1
ATOM 2427 O O . LEU B 1 85 ? -12.805 5.875 4.934 1 98.19 85 LEU B O 1
ATOM 2431 N N . VAL B 1 86 ? -14.094 4.781 3.494 1 98.06 86 VAL B N 1
ATOM 2432 C CA . VAL B 1 86 ? -14.164 5.941 2.611 1 98.06 86 VAL B CA 1
ATOM 2433 C C . VAL B 1 86 ? -15.094 6.992 3.211 1 98.06 86 VAL B C 1
ATOM 2435 O O . VAL B 1 86 ? -14.898 8.195 3.006 1 98.06 86 VAL B O 1
ATOM 2438 N N . GLY B 1 87 ? -16.062 6.57 3.98 1 97.12 87 GLY B N 1
ATOM 2439 C CA . GLY B 1 87 ? -16.938 7.512 4.664 1 97.12 87 GLY B CA 1
ATOM 2440 C C . GLY B 1 87 ? -16.203 8.406 5.645 1 97.12 87 GLY B C 1
ATOM 2441 O O . GLY B 1 87 ? -16.438 9.609 5.691 1 97.12 87 GLY B O 1
ATOM 2442 N N . PHE B 1 88 ? -15.289 7.828 6.387 1 96.81 88 PHE B N 1
ATOM 2443 C CA . PHE B 1 88 ? -14.547 8.602 7.371 1 96.81 88 PHE B CA 1
ATOM 2444 C C . PHE B 1 88 ? -13.562 9.547 6.688 1 96.81 88 PHE B C 1
ATOM 2446 O O . PHE B 1 88 ? -13.258 10.617 7.211 1 96.81 88 PHE B O 1
ATOM 2453 N N . ILE B 1 89 ? -13.086 9.133 5.516 1 97.06 89 ILE B N 1
ATOM 2454 C CA . ILE B 1 89 ? -12.266 10.07 4.754 1 97.06 89 ILE B CA 1
ATOM 2455 C C . ILE B 1 89 ? -13.094 11.289 4.367 1 97.06 89 ILE B C 1
ATOM 2457 O O . ILE B 1 89 ? -12.633 12.43 4.492 1 97.06 89 ILE B O 1
ATOM 2461 N N . GLY B 1 90 ? -14.344 11.047 3.93 1 96.5 90 GLY B N 1
ATOM 2462 C CA . GLY B 1 90 ? -15.25 12.141 3.65 1 96.5 90 GLY B CA 1
ATOM 2463 C C . GLY B 1 90 ? -15.539 13 4.867 1 96.5 90 GLY B C 1
ATOM 2464 O O . GLY B 1 90 ? -15.609 14.227 4.766 1 96.5 90 GLY B O 1
ATOM 2465 N N . TYR B 1 91 ? -15.656 12.352 5.957 1 93.94 91 TYR B N 1
ATOM 2466 C CA . TYR B 1 91 ? -15.914 13.07 7.203 1 93.94 91 TYR B CA 1
ATOM 2467 C C . TYR B 1 91 ? -14.758 14 7.543 1 93.94 91 TYR B C 1
ATOM 2469 O O . TYR B 1 91 ? -14.969 15.172 7.875 1 93.94 91 TYR B O 1
ATOM 2477 N N . VAL B 1 92 ? -13.562 13.508 7.465 1 92.75 92 VAL B N 1
ATOM 2478 C CA . VAL B 1 92 ? -12.375 14.289 7.773 1 92.75 92 VAL B CA 1
ATOM 2479 C C . VAL B 1 92 ? -12.234 15.438 6.773 1 92.75 92 VAL B C 1
ATOM 2481 O O . VAL B 1 92 ? -11.781 16.531 7.129 1 92.75 92 VAL B O 1
ATOM 2484 N N . ALA B 1 93 ? -12.727 15.188 5.586 1 94.5 93 ALA B N 1
ATOM 2485 C CA . ALA B 1 93 ? -12.664 16.219 4.543 1 94.5 93 ALA B CA 1
ATOM 2486 C C . ALA B 1 93 ? -13.703 17.297 4.785 1 94.5 93 ALA B C 1
ATOM 2488 O O . ALA B 1 93 ? -13.648 18.375 4.18 1 94.5 93 ALA B O 1
ATOM 2489 N N . GLY B 1 94 ? -14.664 17.016 5.688 1 92.69 94 GLY B N 1
ATOM 2490 C CA . GLY B 1 94 ? -15.758 17.969 5.887 1 92.69 94 GLY B CA 1
ATOM 2491 C C . GLY B 1 94 ? -16.812 17.891 4.809 1 92.69 94 GLY B C 1
ATOM 2492 O O . GLY B 1 94 ? -17.531 18.859 4.562 1 92.69 94 GLY B O 1
ATOM 2493 N N . ALA B 1 95 ? -16.922 16.766 4.188 1 94.81 95 ALA B N 1
ATOM 2494 C CA . ALA B 1 95 ? -17.891 16.594 3.105 1 94.81 95 ALA B CA 1
ATOM 2495 C C . ALA B 1 95 ? -19.312 16.531 3.65 1 94.81 95 ALA B C 1
ATOM 2497 O O . ALA B 1 95 ? -19.516 16.266 4.836 1 94.81 95 ALA B O 1
ATOM 2498 N N . SER B 1 96 ? -20.281 16.812 2.762 1 95 96 SER B N 1
ATOM 2499 C CA . SER B 1 96 ? -21.688 16.75 3.145 1 95 96 SER B CA 1
ATOM 2500 C C . SER B 1 96 ? -22.125 15.312 3.428 1 95 96 SER B C 1
ATOM 2502 O O . SER B 1 96 ? -21.516 14.359 2.912 1 95 96 SER B O 1
ATOM 2504 N N . ARG B 1 97 ? -23.141 15.164 4.184 1 94.62 97 ARG B N 1
ATOM 2505 C CA . ARG B 1 97 ? -23.688 13.852 4.496 1 94.62 97 ARG B CA 1
ATOM 2506 C C . ARG B 1 97 ? -24.109 13.125 3.23 1 94.62 97 ARG B C 1
ATOM 2508 O O . ARG B 1 97 ? -23.969 11.906 3.125 1 94.62 97 ARG B O 1
ATOM 2515 N N . ARG B 1 98 ? -24.609 13.867 2.338 1 95.5 98 ARG B N 1
ATOM 2516 C CA . ARG B 1 98 ? -25.062 13.281 1.078 1 95.5 98 ARG B CA 1
ATOM 2517 C C . ARG B 1 98 ? -23.875 12.727 0.281 1 95.5 98 ARG B C 1
ATOM 2519 O O . ARG B 1 98 ? -23.969 11.625 -0.265 1 95.5 98 ARG B O 1
ATOM 2526 N N . ALA B 1 99 ? -22.828 13.477 0.24 1 95.81 99 ALA B N 1
ATOM 2527 C CA . ALA B 1 99 ? -21.641 13.023 -0.466 1 95.81 99 ALA B CA 1
ATOM 2528 C C . ALA B 1 99 ? -21.047 11.781 0.197 1 95.81 99 ALA B C 1
ATOM 2530 O O . ALA B 1 99 ? -20.641 10.836 -0.487 1 95.81 99 ALA B O 1
ATOM 2531 N N . ILE B 1 100 ? -21.031 11.789 1.484 1 96.88 100 ILE B N 1
ATOM 2532 C CA . ILE B 1 100 ? -20.5 10.664 2.242 1 96.88 100 ILE B CA 1
ATOM 2533 C C . ILE B 1 100 ? -21.375 9.43 2.014 1 96.88 100 ILE B C 1
ATOM 2535 O O . ILE B 1 100 ? -20.844 8.344 1.727 1 96.88 100 ILE B O 1
ATOM 2539 N N . ALA B 1 101 ? -22.656 9.586 2.08 1 96.56 101 ALA B N 1
ATOM 2540 C CA . ALA B 1 101 ? -23.562 8.469 1.835 1 96.56 101 ALA B CA 1
ATOM 2541 C C . ALA B 1 101 ? -23.422 7.934 0.412 1 96.56 101 ALA B C 1
ATOM 2543 O O . ALA B 1 101 ? -23.469 6.723 0.186 1 96.56 101 ALA B O 1
ATOM 2544 N N . GLY B 1 102 ? -23.234 8.844 -0.478 1 96.38 102 GLY B N 1
ATOM 2545 C CA . GLY B 1 102 ? -23.062 8.453 -1.869 1 96.38 102 GLY B CA 1
ATOM 2546 C C . GLY B 1 102 ? -21.828 7.613 -2.104 1 96.38 102 GLY B C 1
ATOM 2547 O O . GLY B 1 102 ? -21.891 6.59 -2.787 1 96.38 102 GLY B O 1
ATOM 2548 N N . VAL B 1 103 ? -20.734 8.031 -1.558 1 97.31 103 VAL B N 1
ATOM 2549 C CA . VAL B 1 103 ? -19.5 7.293 -1.771 1 97.31 103 VAL B CA 1
ATOM 2550 C C . VAL B 1 103 ? -19.578 5.938 -1.074 1 97.31 103 VAL B C 1
ATOM 2552 O O . VAL B 1 103 ? -19.047 4.941 -1.574 1 97.31 103 VAL B O 1
ATOM 2555 N N . MET B 1 104 ? -20.234 5.891 0.041 1 98 104 MET B N 1
ATOM 2556 C CA . MET B 1 104 ? -20.391 4.629 0.759 1 98 104 MET B CA 1
ATOM 2557 C C . MET B 1 104 ? -21.234 3.65 -0.042 1 98 104 MET B C 1
ATOM 2559 O O . MET B 1 104 ? -20.938 2.461 -0.109 1 98 104 MET B O 1
ATOM 2563 N N . LEU B 1 105 ? -22.25 4.195 -0.605 1 97.56 105 LEU B N 1
ATOM 2564 C CA . LEU B 1 105 ? -23.109 3.352 -1.431 1 97.56 105 LEU B CA 1
ATOM 2565 C C . LEU B 1 105 ? -22.359 2.848 -2.656 1 97.56 105 LEU B C 1
ATOM 2567 O O . LEU B 1 105 ? -22.469 1.671 -3.014 1 97.56 105 LEU B O 1
ATOM 2571 N N . ALA B 1 106 ? -21.641 3.725 -3.256 1 98.06 106 ALA B N 1
ATOM 2572 C CA . ALA B 1 106 ? -20.828 3.33 -4.402 1 98.06 106 ALA B CA 1
ATOM 2573 C C . ALA B 1 106 ? -19.844 2.221 -4.027 1 98.06 106 ALA B C 1
ATOM 2575 O O . ALA B 1 106 ? -19.641 1.281 -4.801 1 98.06 106 ALA B O 1
ATOM 2576 N N . ASP B 1 107 ? -19.281 2.338 -2.916 1 98.62 107 ASP B N 1
ATOM 2577 C CA . ASP B 1 107 ? -18.328 1.332 -2.438 1 98.62 107 ASP B CA 1
ATOM 2578 C C . ASP B 1 107 ? -19.031 -0.014 -2.232 1 98.62 107 ASP B C 1
ATOM 2580 O O . ASP B 1 107 ? -18.516 -1.051 -2.66 1 98.62 107 ASP B O 1
ATOM 2584 N N . ALA B 1 108 ? -20.219 0.027 -1.632 1 98.31 108 ALA B N 1
ATOM 2585 C CA . ALA B 1 108 ? -20.969 -1.203 -1.407 1 98.31 108 ALA B CA 1
ATOM 2586 C C . ALA B 1 108 ? -21.328 -1.877 -2.729 1 98.31 108 ALA B C 1
ATOM 2588 O O . ALA B 1 108 ? -21.25 -3.102 -2.852 1 98.31 108 ALA B O 1
ATOM 2589 N N . LEU B 1 109 ? -21.641 -1.085 -3.637 1 98.44 109 LEU B N 1
ATOM 2590 C CA . LEU B 1 109 ? -21.984 -1.623 -4.949 1 98.44 109 LEU B CA 1
ATOM 2591 C C . LEU B 1 109 ? -20.75 -2.199 -5.645 1 98.44 109 LEU B C 1
ATOM 2593 O O . LEU B 1 109 ? -20.844 -3.229 -6.316 1 98.44 109 LEU B O 1
ATOM 2597 N N . MET B 1 110 ? -19.656 -1.542 -5.52 1 98.62 110 MET B N 1
ATOM 2598 C CA . MET B 1 110 ? -18.406 -2.076 -6.051 1 98.62 110 MET B CA 1
ATOM 2599 C C . MET B 1 110 ? -18.141 -3.484 -5.52 1 98.62 110 MET B C 1
ATOM 2601 O O . MET B 1 110 ? -17.828 -4.391 -6.289 1 98.62 110 MET B O 1
ATOM 2605 N N . ILE B 1 111 ? -18.328 -3.654 -4.223 1 98.56 111 ILE B N 1
ATOM 2606 C CA . ILE B 1 111 ? -18.078 -4.945 -3.586 1 98.56 111 ILE B CA 1
ATOM 2607 C C . ILE B 1 111 ? -19.094 -5.969 -4.09 1 98.56 111 ILE B C 1
ATOM 2609 O O . ILE B 1 111 ? -18.734 -7.098 -4.422 1 98.56 111 ILE B O 1
ATOM 2613 N N . ALA B 1 112 ? -20.375 -5.566 -4.164 1 98.19 112 ALA B N 1
ATOM 2614 C CA . ALA B 1 112 ? -21.438 -6.477 -4.594 1 98.19 112 ALA B CA 1
ATOM 2615 C C . ALA B 1 112 ? -21.188 -6.973 -6.016 1 98.19 112 ALA B C 1
ATOM 2617 O O . ALA B 1 112 ? -21.281 -8.172 -6.281 1 98.19 112 ALA B O 1
ATOM 2618 N N . PHE B 1 113 ? -20.812 -6.086 -6.883 1 98.25 113 PHE B N 1
ATOM 2619 C CA . PHE B 1 113 ? -20.578 -6.48 -8.266 1 98.25 113 PHE B CA 1
ATOM 2620 C C . PHE B 1 113 ? -19.297 -7.297 -8.383 1 98.25 113 PHE B C 1
ATOM 2622 O O . PHE B 1 113 ? -19.203 -8.203 -9.211 1 98.25 113 PHE B O 1
ATOM 2629 N N . GLY B 1 114 ? -18.344 -6.969 -7.582 1 97.31 114 GLY B N 1
ATOM 2630 C CA . GLY B 1 114 ? -17.156 -7.789 -7.543 1 97.31 114 GLY B CA 1
ATOM 2631 C C . GLY B 1 114 ? -17.422 -9.219 -7.098 1 97.31 114 GLY B C 1
ATOM 2632 O O . GLY B 1 114 ? -16.875 -10.164 -7.668 1 97.31 114 GLY B O 1
ATOM 2633 N N . ALA B 1 115 ? -18.25 -9.359 -6.086 1 96.25 115 ALA B N 1
ATOM 2634 C CA . ALA B 1 115 ? -18.672 -10.695 -5.648 1 96.25 115 ALA B CA 1
ATOM 2635 C C . ALA B 1 115 ? -19.422 -11.422 -6.758 1 96.25 115 ALA B C 1
ATOM 2637 O O . ALA B 1 115 ? -19.219 -12.625 -6.961 1 96.25 115 ALA B O 1
ATOM 2638 N N . GLY B 1 116 ? -20.234 -10.695 -7.406 1 96.81 116 GLY B N 1
ATOM 2639 C CA . GLY B 1 116 ? -20.938 -11.281 -8.539 1 96.81 116 GLY B CA 1
ATOM 2640 C C . GLY B 1 116 ? -20 -11.805 -9.609 1 96.81 116 GLY B C 1
ATOM 2641 O O . GLY B 1 116 ? -20.266 -12.844 -10.219 1 96.81 116 GLY B O 1
ATOM 2642 N N . ALA B 1 117 ? -18.922 -11.109 -9.805 1 97.06 117 ALA B N 1
ATOM 2643 C CA . ALA B 1 117 ? -17.953 -11.523 -10.812 1 97.06 117 ALA B CA 1
ATOM 2644 C C . ALA B 1 117 ? -17.281 -12.836 -10.438 1 97.06 117 ALA B C 1
ATOM 2646 O O . ALA B 1 117 ? -16.906 -13.625 -11.305 1 97.06 117 ALA B O 1
ATOM 2647 N N . VAL B 1 118 ? -17.156 -13.07 -9.195 1 95.19 118 VAL B N 1
ATOM 2648 C CA . VAL B 1 118 ? -16.531 -14.297 -8.734 1 95.19 118 VAL B CA 1
ATOM 2649 C C . VAL B 1 118 ? -17.438 -15.492 -9.016 1 95.19 118 VAL B C 1
ATOM 2651 O O . VAL B 1 118 ? -16.953 -16.578 -9.375 1 95.19 118 VAL B O 1
ATOM 2654 N N . VAL B 1 119 ? -18.766 -15.32 -8.891 1 94.75 119 VAL B N 1
ATOM 2655 C CA . VAL B 1 119 ? -19.672 -16.469 -8.906 1 94.75 119 VAL B CA 1
ATOM 2656 C C . VAL B 1 119 ? -20.25 -16.656 -10.305 1 94.75 119 VAL B C 1
ATOM 2658 O O . VAL B 1 119 ? -21.109 -17.516 -10.523 1 94.75 119 VAL B O 1
ATOM 2661 N N . THR B 1 120 ? -19.812 -15.836 -11.164 1 94.94 120 THR B N 1
ATOM 2662 C CA . THR B 1 120 ? -20.266 -15.984 -12.539 1 94.94 120 THR B CA 1
ATOM 2663 C C . THR B 1 120 ? -19.109 -16.375 -13.453 1 94.94 120 THR B C 1
ATOM 2665 O O . THR B 1 120 ? -17.953 -16.359 -13.031 1 94.94 120 THR B O 1
ATOM 2668 N N . GLY B 1 121 ? -19.484 -16.812 -14.68 1 93.56 121 GLY B N 1
ATOM 2669 C CA . GLY B 1 121 ? -18.484 -17.203 -15.664 1 93.56 121 GLY B CA 1
ATOM 2670 C C . GLY B 1 121 ? -18.688 -16.531 -17.016 1 93.56 121 GLY B C 1
ATOM 2671 O O . GLY B 1 121 ? -19.625 -15.758 -17.188 1 93.56 121 GLY B O 1
ATOM 2672 N N . GLY B 1 122 ? -17.688 -16.766 -17.875 1 94.06 122 GLY B N 1
ATOM 2673 C CA . GLY B 1 122 ? -17.797 -16.281 -19.234 1 94.06 122 GLY B CA 1
ATOM 2674 C C . GLY B 1 122 ? -17.828 -14.766 -19.328 1 94.06 122 GLY B C 1
ATOM 2675 O O . GLY B 1 122 ? -17.125 -14.078 -18.594 1 94.06 122 GLY B O 1
ATOM 2676 N N . THR B 1 123 ? -18.578 -14.266 -20.188 1 96.69 123 THR B N 1
ATOM 2677 C CA . THR B 1 123 ? -18.656 -12.836 -20.484 1 96.69 123 THR B CA 1
ATOM 2678 C C . THR B 1 123 ? -19.25 -12.078 -19.297 1 96.69 123 THR B C 1
ATOM 2680 O O . THR B 1 123 ? -18.828 -10.961 -18.984 1 96.69 123 THR B O 1
ATOM 2683 N N . LEU B 1 124 ? -20.172 -12.695 -18.641 1 96.62 124 LEU B N 1
ATOM 2684 C CA . LEU B 1 124 ? -20.844 -12.039 -17.516 1 96.62 124 LEU B CA 1
ATOM 2685 C C . LEU B 1 124 ? -19.859 -11.734 -16.391 1 96.62 124 LEU B C 1
ATOM 2687 O O . LEU B 1 124 ? -19.953 -10.688 -15.75 1 96.62 124 LEU B O 1
ATOM 2691 N N . LYS B 1 125 ? -18.953 -12.57 -16.172 1 97.31 125 LYS B N 1
ATOM 2692 C CA . LYS B 1 125 ? -17.906 -12.336 -15.164 1 97.31 125 LYS B CA 1
ATOM 2693 C C . LYS B 1 125 ? -17.156 -11.039 -15.438 1 97.31 125 LYS B C 1
ATOM 2695 O O . LYS B 1 125 ? -17 -10.211 -14.539 1 97.31 125 LYS B O 1
ATOM 2700 N N . TRP B 1 126 ? -16.812 -10.875 -16.656 1 97.62 126 TRP B N 1
ATOM 2701 C CA . TRP B 1 126 ? -15.984 -9.727 -17.031 1 97.62 126 TRP B CA 1
ATOM 2702 C C . TRP B 1 126 ? -16.812 -8.453 -17.078 1 97.62 126 TRP B C 1
ATOM 2704 O O . TRP B 1 126 ? -16.328 -7.367 -16.766 1 97.62 126 TRP B O 1
ATOM 2714 N N . VAL B 1 127 ? -18.078 -8.625 -17.406 1 98.19 127 VAL B N 1
ATOM 2715 C CA . VAL B 1 127 ? -18.969 -7.477 -17.375 1 98.19 127 VAL B CA 1
ATOM 2716 C C . VAL B 1 127 ? -19.141 -7.008 -15.93 1 98.19 127 VAL B C 1
ATOM 2718 O O . VAL B 1 127 ? -19.031 -5.812 -15.641 1 98.19 127 VAL B O 1
ATOM 2721 N N . LEU B 1 128 ? -19.359 -7.922 -15.047 1 98.19 128 LEU B N 1
ATOM 2722 C CA . LEU B 1 128 ? -19.547 -7.578 -13.641 1 98.19 128 LEU B CA 1
ATOM 2723 C C . LEU B 1 128 ? -18.266 -7.02 -13.031 1 98.19 128 LEU B C 1
ATOM 2725 O O . LEU B 1 128 ? -18.312 -6.074 -12.242 1 98.19 128 LEU B O 1
ATOM 2729 N N . PHE B 1 129 ? -17.188 -7.605 -13.398 1 98.19 129 PHE B N 1
ATOM 2730 C CA . PHE B 1 129 ? -15.914 -7.047 -12.984 1 98.19 129 PHE B CA 1
ATOM 2731 C C . PHE B 1 129 ? -15.75 -5.621 -13.5 1 98.19 129 PHE B C 1
ATOM 2733 O O . PHE B 1 129 ? -15.266 -4.746 -12.781 1 98.19 129 PHE B O 1
ATOM 2740 N N . GLY B 1 130 ? -16.125 -5.43 -14.734 1 98.44 130 GLY B N 1
ATOM 2741 C CA . GLY B 1 130 ? -16.078 -4.098 -15.312 1 98.44 130 GLY B CA 1
ATOM 2742 C C . GLY B 1 130 ? -16.953 -3.094 -14.578 1 98.44 130 GLY B C 1
ATOM 2743 O O . GLY B 1 130 ? -16.516 -1.97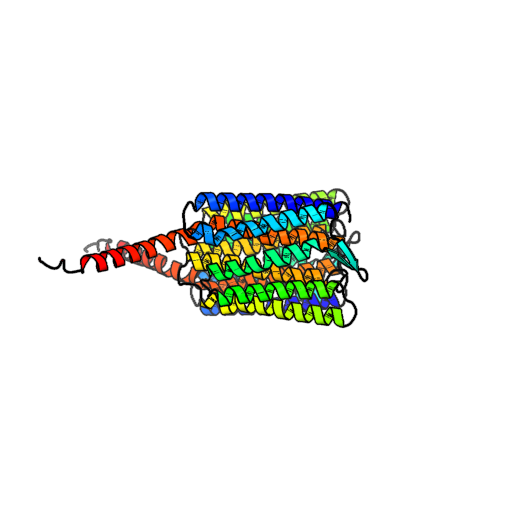5 -14.297 1 98.44 130 GLY B O 1
ATOM 2744 N N . VAL B 1 131 ? -18.109 -3.471 -14.258 1 98.56 131 VAL B N 1
ATOM 2745 C CA . VAL B 1 131 ? -19.016 -2.602 -13.516 1 98.56 131 VAL B CA 1
ATOM 2746 C C . VAL B 1 131 ? -18.422 -2.293 -12.141 1 98.56 131 VAL B C 1
ATOM 2748 O O . VAL B 1 131 ? -18.422 -1.142 -11.703 1 98.56 131 VAL B O 1
ATOM 2751 N N . SER B 1 132 ? -17.922 -3.287 -11.453 1 98.62 132 SER B N 1
ATOM 2752 C CA . SER B 1 132 ? -17.219 -3.082 -10.188 1 98.62 132 SER B CA 1
ATOM 2753 C C . SER B 1 132 ? -16.078 -2.088 -10.328 1 98.62 132 SER B C 1
ATOM 2755 O O . SER B 1 132 ? -15.898 -1.209 -9.484 1 98.62 132 SER B O 1
ATOM 2757 N N . SER B 1 133 ? -15.391 -2.184 -11.414 1 98.31 133 SER B N 1
ATOM 2758 C CA . SER B 1 133 ? -14.258 -1.306 -11.672 1 98.31 133 SER B CA 1
ATOM 2759 C C . SER B 1 133 ? -14.711 0.137 -11.875 1 98.31 133 SER B C 1
ATOM 2761 O O . SER B 1 133 ? -14.016 1.072 -11.461 1 98.31 133 SER B O 1
ATOM 2763 N N . ILE B 1 134 ? -15.805 0.284 -12.531 1 98.31 134 ILE B N 1
ATOM 2764 C CA . ILE B 1 134 ? -16.344 1.624 -12.719 1 98.31 134 ILE B CA 1
ATOM 2765 C C . ILE B 1 134 ? -16.641 2.252 -11.359 1 98.31 134 ILE B C 1
ATOM 2767 O O . ILE B 1 134 ? -16.297 3.412 -11.117 1 98.31 134 ILE B O 1
ATOM 2771 N N . PHE B 1 135 ? -17.203 1.511 -10.469 1 98.25 135 PHE B N 1
ATOM 2772 C CA . PHE B 1 135 ? -17.469 2.021 -9.125 1 98.25 135 PHE B CA 1
ATOM 2773 C C . PHE B 1 135 ? -16.156 2.307 -8.398 1 98.25 135 PHE B C 1
ATOM 2775 O O . PHE B 1 135 ? -16.047 3.291 -7.668 1 98.25 135 PHE B O 1
ATOM 2782 N N . HIS B 1 136 ? -15.227 1.423 -8.648 1 98 136 HIS B N 1
ATOM 2783 C CA . HIS B 1 136 ? -13.914 1.639 -8.055 1 98 136 HIS B CA 1
ATOM 2784 C C . HIS B 1 136 ? -13.312 2.961 -8.516 1 98 136 HIS B C 1
ATOM 2786 O O . HIS B 1 136 ? -12.812 3.74 -7.695 1 98 136 HIS B O 1
ATOM 2792 N N . VAL B 1 137 ? -13.406 3.252 -9.734 1 97.25 137 VAL B N 1
ATOM 2793 C CA . VAL B 1 137 ? -12.867 4.48 -10.305 1 97.25 137 VAL B CA 1
ATOM 2794 C C . VAL B 1 137 ? -13.633 5.684 -9.758 1 97.25 137 VAL B C 1
ATOM 2796 O O . VAL B 1 137 ? -13.039 6.73 -9.484 1 97.25 137 VAL B O 1
ATOM 2799 N N . THR B 1 138 ? -14.906 5.535 -9.602 1 96.69 138 THR B N 1
ATOM 2800 C CA . THR B 1 138 ? -15.703 6.617 -9.031 1 96.69 138 THR B CA 1
ATOM 2801 C C . THR B 1 138 ? -15.242 6.945 -7.617 1 96.69 138 THR B C 1
ATOM 2803 O O . THR B 1 138 ? -15.242 8.109 -7.211 1 96.69 138 THR B O 1
ATOM 2806 N N . LEU B 1 139 ? -14.852 5.969 -6.859 1 97.06 139 LEU B N 1
ATOM 2807 C CA . LEU B 1 139 ? -14.336 6.191 -5.512 1 97.06 139 LEU B CA 1
ATOM 2808 C C . LEU B 1 139 ? -13.055 7.02 -5.551 1 97.06 139 LEU B C 1
ATOM 2810 O O . LEU B 1 139 ? -12.859 7.91 -4.715 1 97.06 139 LEU B O 1
ATOM 2814 N N . PHE B 1 140 ? -12.289 6.711 -6.555 1 96.25 140 PHE B N 1
ATOM 2815 C CA . PHE B 1 140 ? -11.055 7.473 -6.688 1 96.25 140 PHE B CA 1
ATOM 2816 C C . PHE B 1 140 ? -11.352 8.922 -7.062 1 96.25 140 PHE B C 1
ATOM 2818 O O . PHE B 1 140 ? -10.68 9.836 -6.594 1 96.25 140 PHE B O 1
ATOM 2825 N N . ALA B 1 141 ? -12.352 9.117 -7.867 1 95.69 141 ALA B N 1
ATOM 2826 C CA . ALA B 1 141 ? -12.758 10.484 -8.195 1 95.69 141 ALA B CA 1
ATOM 2827 C C . ALA B 1 141 ? -13.219 11.234 -6.953 1 95.69 141 ALA B C 1
ATOM 2829 O O . ALA B 1 141 ? -12.891 12.406 -6.773 1 95.69 141 ALA B O 1
ATOM 2830 N N . TYR B 1 142 ? -13.898 10.555 -6.137 1 94.81 142 TYR B N 1
ATOM 2831 C CA . TYR B 1 142 ? -14.328 11.188 -4.895 1 94.81 142 TYR B CA 1
ATOM 2832 C C . TYR B 1 142 ? -13.133 11.492 -3.998 1 94.81 142 TYR B C 1
ATOM 2834 O O . TYR B 1 142 ? -13.016 12.602 -3.467 1 94.81 142 TYR B O 1
ATOM 2842 N N . LEU B 1 143 ? -12.219 10.594 -3.877 1 95.5 143 LEU B N 1
ATOM 2843 C CA . LEU B 1 143 ? -11.102 10.711 -2.955 1 95.5 143 LEU B CA 1
ATOM 2844 C C . LEU B 1 143 ? -10.117 11.781 -3.424 1 95.5 143 LEU B C 1
ATOM 2846 O O . LEU B 1 143 ? -9.578 12.523 -2.609 1 95.5 143 LEU B O 1
ATOM 2850 N N . TYR B 1 144 ? -9.977 11.898 -4.715 1 95.19 144 TYR B N 1
ATOM 2851 C CA . TYR B 1 144 ? -8.844 12.688 -5.18 1 95.19 144 TYR B CA 1
ATOM 2852 C C . TYR B 1 144 ? -9.32 13.961 -5.867 1 95.19 144 TYR B C 1
ATOM 2854 O O . TYR B 1 144 ? -8.523 14.875 -6.125 1 95.19 144 TYR B O 1
ATOM 2862 N N . VAL B 1 145 ? -10.594 14.094 -6.156 1 94.12 145 VAL B N 1
ATOM 2863 C CA . VAL B 1 145 ? -11.078 15.273 -6.855 1 94.12 145 VAL B CA 1
ATOM 2864 C C . VAL B 1 145 ? -12.172 15.953 -6.031 1 94.12 145 VAL B C 1
ATOM 2866 O O . VAL B 1 145 ? -12.102 17.156 -5.762 1 94.12 145 VAL B O 1
ATOM 2869 N N . VAL B 1 146 ? -13.117 15.234 -5.539 1 94.12 146 VAL B N 1
ATOM 2870 C CA . VAL B 1 146 ? -14.305 15.812 -4.918 1 94.12 146 VAL B CA 1
ATOM 2871 C C . VAL B 1 146 ? -14.008 16.188 -3.469 1 94.12 146 VAL B C 1
ATOM 2873 O O . VAL B 1 146 ? -14.188 17.344 -3.068 1 94.12 146 VAL B O 1
ATOM 2876 N N . PHE B 1 147 ? -13.469 15.289 -2.666 1 95.62 147 PHE B N 1
ATOM 2877 C CA . PHE B 1 147 ? -13.266 15.508 -1.237 1 95.62 147 PHE B CA 1
ATOM 2878 C C . PHE B 1 147 ? -12.211 16.562 -0.991 1 95.62 147 PHE B C 1
ATOM 2880 O O . PHE B 1 147 ? -12.344 17.391 -0.081 1 95.62 147 PHE B O 1
ATOM 2887 N N . PRO B 1 148 ? -11.188 16.641 -1.853 1 93.62 148 PRO B N 1
ATOM 2888 C CA . PRO B 1 148 ? -10.164 17.656 -1.598 1 93.62 148 PRO B CA 1
ATOM 2889 C C . PRO B 1 148 ? -10.719 19.078 -1.671 1 93.62 148 PRO B C 1
ATOM 2891 O O . PRO B 1 148 ? -10.195 19.969 -1.01 1 93.62 148 PRO B O 1
ATOM 2894 N N . ARG B 1 149 ? -11.734 19.25 -2.273 1 92.75 149 ARG B N 1
ATOM 2895 C CA . ARG B 1 149 ? -12.328 20.578 -2.43 1 92.75 149 ARG B CA 1
ATOM 2896 C C . ARG B 1 149 ? -13.07 21 -1.162 1 92.75 149 ARG B C 1
ATOM 2898 O O . ARG B 1 149 ? -13.352 22.172 -0.971 1 92.75 149 ARG B O 1
ATOM 2905 N N . ALA B 1 150 ? -13.344 20.062 -0.344 1 91.19 150 ALA B N 1
ATOM 2906 C CA . ALA B 1 150 ? -14.156 20.328 0.84 1 91.19 150 ALA B CA 1
ATOM 2907 C C . ALA B 1 150 ? -13.281 20.453 2.086 1 91.19 150 ALA B C 1
ATOM 2909 O O . ALA B 1 150 ? -13.75 20.906 3.135 1 91.19 150 ALA B O 1
ATOM 2910 N N . VAL B 1 151 ? -12 20.109 1.931 1 91.38 151 VAL B N 1
ATOM 2911 C CA . VAL B 1 151 ? -11.125 20.094 3.1 1 91.38 151 VAL B CA 1
ATOM 2912 C C . VAL B 1 151 ? -10.883 21.516 3.594 1 91.38 151 VAL B C 1
ATOM 2914 O O . VAL B 1 151 ? -10.492 22.391 2.818 1 91.38 151 VAL B O 1
ATOM 2917 N N . PRO B 1 152 ? -11.148 21.75 4.867 1 86.88 152 PRO B N 1
ATOM 2918 C CA . PRO B 1 152 ? -10.891 23.094 5.406 1 86.88 152 PRO B CA 1
ATOM 2919 C C . PRO B 1 152 ? -9.414 23.453 5.371 1 86.88 152 PRO B C 1
ATOM 2921 O O . PRO B 1 152 ? -8.555 22.578 5.258 1 86.88 152 PRO B O 1
ATOM 2924 N N . ASP B 1 153 ? -9.227 24.734 5.484 1 86.94 153 ASP B N 1
ATOM 2925 C CA . ASP B 1 153 ? -7.863 25.25 5.461 1 86.94 153 ASP B CA 1
ATOM 2926 C C . ASP B 1 153 ? -7.191 25.078 6.824 1 86.94 153 ASP B C 1
ATOM 2928 O O . ASP B 1 153 ? -6.797 26.062 7.449 1 86.94 153 ASP B O 1
ATOM 2932 N N . ASP B 1 154 ? -7.137 24 7.383 1 85.06 154 ASP B N 1
ATOM 2933 C CA . ASP B 1 154 ? -6.453 23.578 8.602 1 85.06 154 ASP B CA 1
ATOM 2934 C C . ASP B 1 154 ? -5.371 22.547 8.297 1 85.06 154 ASP B C 1
ATOM 2936 O O . ASP B 1 154 ? -5.668 21.469 7.793 1 85.06 154 ASP B O 1
ATOM 2940 N N . PRO B 1 155 ? -4.164 22.922 8.609 1 83.62 155 PRO B N 1
ATOM 2941 C CA . PRO B 1 155 ? -3.047 22.047 8.227 1 83.62 155 PRO B CA 1
ATOM 2942 C C . PRO B 1 155 ? -3.141 20.656 8.852 1 83.62 155 PRO B C 1
ATOM 2944 O O . PRO B 1 155 ? -2.723 19.672 8.234 1 83.62 155 PRO B O 1
ATOM 2947 N N . MET B 1 156 ? -3.703 20.578 10.055 1 83.69 156 MET B N 1
ATOM 2948 C CA . MET B 1 156 ? -3.812 19.266 10.711 1 83.69 156 MET B CA 1
ATOM 2949 C C . MET B 1 156 ? -4.855 18.406 10.016 1 83.69 156 MET B C 1
ATOM 2951 O O . MET B 1 156 ? -4.617 17.219 9.766 1 83.69 156 MET B O 1
ATOM 2955 N N . GLN B 1 157 ? -5.98 19.047 9.703 1 86.56 157 GLN B N 1
ATOM 2956 C CA . GLN B 1 157 ? -7.039 18.312 9.008 1 86.56 157 GLN B CA 1
ATOM 2957 C C . GLN B 1 157 ? -6.609 17.938 7.598 1 86.56 157 GLN B C 1
ATOM 2959 O O . GLN B 1 157 ? -6.879 16.812 7.141 1 86.56 157 GLN B O 1
ATOM 2964 N N . ARG B 1 158 ? -5.938 18.812 6.941 1 88.88 158 ARG B N 1
ATOM 2965 C CA . ARG B 1 158 ? -5.426 18.531 5.605 1 88.88 158 ARG B CA 1
ATOM 2966 C C . ARG B 1 158 ? -4.414 17.391 5.637 1 88.88 158 ARG B C 1
ATOM 2968 O O . ARG B 1 158 ? -4.395 16.547 4.738 1 88.88 158 ARG B O 1
ATOM 2975 N N . GLY B 1 159 ? -3.582 17.438 6.652 1 88.75 159 GLY B N 1
ATOM 2976 C CA . GLY B 1 159 ? -2.596 16.375 6.797 1 88.75 159 GLY B CA 1
ATOM 2977 C C . GLY B 1 159 ? -3.217 15.008 7.016 1 88.75 159 GLY B C 1
ATOM 2978 O O . GLY B 1 159 ? -2.805 14.031 6.395 1 88.75 159 GLY B O 1
ATOM 2979 N N . LEU B 1 160 ? -4.223 14.992 7.922 1 90.56 160 LEU B N 1
ATOM 2980 C CA . LEU B 1 160 ? -4.887 13.719 8.203 1 90.56 160 LEU B CA 1
ATOM 2981 C C . LEU B 1 160 ? -5.652 13.227 6.98 1 90.56 160 LEU B C 1
ATOM 2983 O O . LEU B 1 160 ? -5.598 12.047 6.641 1 90.56 160 LEU B O 1
ATOM 2987 N N . PHE B 1 161 ? -6.355 14.156 6.312 1 94.25 161 PHE B N 1
ATOM 2988 C CA . PHE B 1 161 ? -7.082 13.805 5.102 1 94.25 161 PHE B CA 1
ATOM 2989 C C . PHE B 1 161 ? -6.145 13.203 4.062 1 94.25 161 PHE B C 1
ATOM 2991 O O . PHE B 1 161 ? -6.434 12.141 3.508 1 94.25 161 PHE B O 1
ATOM 2998 N N . SER B 1 162 ? -5.027 13.859 3.846 1 92.75 162 SER B N 1
ATOM 2999 C CA . SER B 1 162 ? -4.066 13.383 2.857 1 92.75 162 SER B CA 1
ATOM 3000 C C . SER B 1 162 ? -3.523 12.008 3.23 1 92.75 162 SER B C 1
ATOM 3002 O O . SER B 1 162 ? -3.352 11.148 2.365 1 92.75 162 SER B O 1
ATOM 3004 N N . LEU B 1 163 ? -3.262 11.82 4.469 1 92.12 163 LEU B N 1
ATOM 3005 C CA . LEU B 1 163 ? -2.748 10.547 4.949 1 92.12 163 LEU B CA 1
ATOM 3006 C C . LEU B 1 163 ? -3.756 9.43 4.711 1 92.12 163 LEU B C 1
ATOM 3008 O O . LEU B 1 163 ? -3.412 8.383 4.145 1 92.12 163 LEU B O 1
ATOM 3012 N N . LEU B 1 164 ? -5.012 9.664 5.082 1 96.12 164 LEU B N 1
ATOM 3013 C CA . LEU B 1 164 ? -6.047 8.633 4.973 1 96.12 164 LEU B CA 1
ATOM 3014 C C . LEU B 1 164 ? -6.355 8.328 3.512 1 96.12 164 LEU B C 1
ATOM 3016 O O . LEU B 1 164 ? -6.438 7.164 3.119 1 96.12 164 LEU B O 1
ATOM 3020 N N . LYS B 1 165 ? -6.496 9.383 2.791 1 95.94 165 LYS B N 1
ATOM 3021 C CA . LYS B 1 165 ? -6.844 9.234 1.381 1 95.94 165 LYS B CA 1
ATOM 3022 C C . LYS B 1 165 ? -5.773 8.445 0.631 1 95.94 165 LYS B C 1
ATOM 3024 O O . LYS B 1 165 ? -6.09 7.539 -0.143 1 95.94 165 LYS B O 1
ATOM 3029 N N . ASN B 1 166 ? -4.566 8.727 0.822 1 94.06 166 ASN B N 1
ATOM 3030 C CA . ASN B 1 166 ? -3.494 8.047 0.099 1 94.06 166 ASN B CA 1
ATOM 3031 C C . ASN B 1 166 ? -3.271 6.633 0.621 1 94.06 166 ASN B C 1
ATOM 3033 O O . ASN B 1 166 ? -2.922 5.73 -0.144 1 94.06 166 ASN B O 1
ATOM 3037 N N . HIS B 1 167 ? -3.404 6.488 1.934 1 94.38 167 HIS B N 1
ATOM 3038 C CA . HIS B 1 167 ? -3.316 5.152 2.512 1 94.38 167 HIS B CA 1
ATOM 3039 C C . HIS B 1 167 ? -4.336 4.207 1.882 1 94.38 167 HIS B C 1
ATOM 3041 O O . HIS B 1 167 ? -3.969 3.152 1.359 1 94.38 167 HIS B O 1
ATOM 3047 N N . VAL B 1 168 ? -5.578 4.637 1.861 1 94.88 168 VAL B N 1
ATOM 3048 C CA . VAL B 1 168 ? -6.66 3.816 1.326 1 94.88 168 VAL B CA 1
ATOM 3049 C C . VAL B 1 168 ? -6.562 3.762 -0.197 1 94.88 168 VAL B C 1
ATOM 3051 O O . VAL B 1 168 ? -6.648 2.686 -0.792 1 94.88 168 VAL B O 1
ATOM 3054 N N . GLY B 1 169 ? -6.391 4.887 -0.794 1 94.44 169 GLY B N 1
ATOM 3055 C CA . GLY B 1 169 ? -6.359 4.957 -2.246 1 94.44 169 GLY B CA 1
ATOM 3056 C C . GLY B 1 169 ? -5.297 4.066 -2.861 1 94.44 169 GLY B C 1
ATOM 3057 O O . GLY B 1 169 ? -5.578 3.295 -3.781 1 94.44 169 GLY B O 1
ATOM 3058 N N . LEU B 1 170 ? -4.141 4.066 -2.344 1 91.56 170 LEU B N 1
ATOM 3059 C CA . LEU B 1 170 ? -3.029 3.32 -2.92 1 91.56 170 LEU B CA 1
ATOM 3060 C C . LEU B 1 170 ? -3.16 1.83 -2.621 1 91.56 170 LEU B C 1
ATOM 3062 O O . LEU B 1 170 ? -2.934 0.993 -3.498 1 91.56 170 LEU B O 1
ATOM 3066 N N . LEU B 1 171 ? -3.547 1.498 -1.439 1 93.88 171 LEU B N 1
ATOM 3067 C CA . LEU B 1 171 ? -3.719 0.094 -1.083 1 93.88 171 LEU B CA 1
ATOM 3068 C C . LEU B 1 171 ? -4.855 -0.534 -1.881 1 93.88 171 LEU B C 1
ATOM 3070 O O . LEU B 1 171 ? -4.777 -1.703 -2.266 1 93.88 171 LEU B O 1
ATOM 3074 N N . TRP B 1 172 ? -5.859 0.284 -2.123 1 96.69 172 TRP B N 1
ATOM 3075 C CA . TRP B 1 172 ? -7.055 -0.253 -2.768 1 96.69 172 TRP B CA 1
ATOM 3076 C C . TRP B 1 172 ? -6.793 -0.551 -4.238 1 96.69 172 TRP B C 1
ATOM 3078 O O . TRP B 1 172 ? -7.562 -1.268 -4.883 1 96.69 172 TRP B O 1
ATOM 3088 N N . LEU B 1 173 ? -5.703 -0.083 -4.805 1 95.5 173 LEU B N 1
ATOM 3089 C CA . LEU B 1 173 ? -5.312 -0.474 -6.152 1 95.5 173 LEU B CA 1
ATOM 3090 C C . LEU B 1 173 ? -4.883 -1.936 -6.191 1 95.5 173 LEU B C 1
ATOM 3092 O O . LEU B 1 173 ? -5.016 -2.6 -7.223 1 95.5 173 LEU B O 1
ATOM 3096 N N . ALA B 1 174 ? -4.469 -2.387 -5.07 1 96.19 174 ALA B N 1
ATOM 3097 C CA . ALA B 1 174 ? -3.947 -3.75 -5.008 1 96.19 174 ALA B CA 1
ATOM 3098 C C . ALA B 1 174 ? -5.078 -4.773 -5.07 1 96.19 174 ALA B C 1
ATOM 3100 O O . ALA B 1 174 ? -4.898 -5.875 -5.598 1 96.19 174 ALA B O 1
ATOM 3101 N N . TYR B 1 175 ? -6.25 -4.461 -4.629 1 97 175 TYR B N 1
ATOM 3102 C CA . TYR B 1 175 ? -7.32 -5.441 -4.48 1 97 175 TYR B CA 1
ATOM 3103 C C . TYR B 1 175 ? -7.801 -5.934 -5.84 1 97 175 TYR B C 1
ATOM 3105 O O . TYR B 1 175 ? -7.844 -7.141 -6.09 1 97 175 TYR B O 1
ATOM 3113 N N . PRO B 1 176 ? -8.148 -5.012 -6.785 1 97.19 176 PRO B N 1
ATOM 3114 C CA . PRO B 1 176 ? -8.531 -5.535 -8.102 1 97.19 176 PRO B CA 1
ATOM 3115 C C . PRO B 1 176 ? -7.383 -6.246 -8.812 1 97.19 176 PRO B C 1
ATOM 3117 O O . PRO B 1 176 ? -7.613 -7.164 -9.602 1 97.19 176 PRO B O 1
ATOM 3120 N N . PHE B 1 177 ? -6.195 -5.84 -8.5 1 95.88 177 PHE B N 1
ATOM 3121 C CA . PHE B 1 177 ? -5.043 -6.531 -9.062 1 95.88 177 PHE B CA 1
ATOM 3122 C C . PHE B 1 177 ? -4.988 -7.977 -8.57 1 95.88 177 PHE B C 1
ATOM 3124 O O . PHE B 1 177 ? -4.816 -8.898 -9.367 1 95.88 177 PHE B O 1
ATOM 3131 N N . VAL B 1 178 ? -5.164 -8.141 -7.281 1 96.06 178 VAL B N 1
ATOM 3132 C CA . VAL B 1 178 ? -5.148 -9.477 -6.699 1 96.06 178 VAL B CA 1
ATOM 3133 C C . VAL B 1 178 ? -6.289 -10.312 -7.285 1 96.06 178 VAL B C 1
ATOM 3135 O O . VAL B 1 178 ? -6.105 -11.484 -7.609 1 96.06 178 VAL B O 1
ATOM 3138 N N . TRP B 1 179 ? -7.516 -9.68 -7.406 1 96.12 179 TRP B N 1
ATOM 3139 C CA . TRP B 1 179 ? -8.656 -10.367 -8 1 96.12 179 TRP B CA 1
ATOM 3140 C C . TRP B 1 179 ? -8.328 -10.852 -9.414 1 96.12 179 TRP B C 1
ATOM 3142 O O . TRP B 1 179 ? -8.562 -12.016 -9.742 1 96.12 179 TRP B O 1
ATOM 3152 N N . LEU B 1 180 ? -7.695 -10.008 -10.211 1 95.12 180 LEU B N 1
ATOM 3153 C CA . LEU B 1 180 ? -7.367 -10.32 -11.594 1 95.12 180 LEU B CA 1
ATOM 3154 C C . LEU B 1 180 ? -6.34 -11.438 -11.68 1 95.12 180 LEU B C 1
ATOM 3156 O O . LEU B 1 180 ? -6.434 -12.312 -12.547 1 95.12 180 LEU B O 1
ATOM 3160 N N . MET B 1 181 ? -5.434 -11.469 -10.742 1 94.19 181 MET B N 1
ATOM 3161 C CA . MET B 1 181 ? -4.336 -12.438 -10.766 1 94.19 181 MET B CA 1
ATOM 3162 C C . MET B 1 181 ? -4.789 -13.789 -10.227 1 94.19 181 MET B C 1
ATOM 3164 O O . MET B 1 181 ? -4.125 -14.805 -10.453 1 94.19 181 MET B O 1
ATOM 3168 N N . GLY B 1 182 ? -5.895 -13.812 -9.539 1 93.62 182 GLY B N 1
ATOM 3169 C CA . GLY B 1 182 ? -6.359 -15.023 -8.875 1 93.62 182 GLY B CA 1
ATOM 3170 C C . GLY B 1 182 ? -7.109 -15.961 -9.805 1 93.62 182 GLY B C 1
ATOM 3171 O O . GLY B 1 182 ? -7.234 -15.688 -11 1 93.62 182 GLY B O 1
ATOM 3172 N N . PRO B 1 183 ? -7.621 -17.062 -9.242 1 92.25 183 PRO B N 1
ATOM 3173 C CA . PRO B 1 183 ? -8.289 -18.094 -10.039 1 92.25 183 PRO B CA 1
ATOM 3174 C C . PRO B 1 183 ? -9.547 -17.562 -10.734 1 92.25 183 PRO B C 1
ATOM 3176 O O . PRO B 1 183 ? -9.914 -18.047 -11.812 1 92.25 183 PRO B O 1
ATOM 3179 N N . ALA B 1 184 ? -10.195 -16.578 -10.109 1 91.19 184 ALA B N 1
ATOM 3180 C CA . ALA B 1 184 ? -11.383 -16.016 -10.742 1 91.19 184 ALA B CA 1
ATOM 3181 C C . ALA B 1 184 ? -11.008 -15.172 -11.961 1 91.19 184 ALA B C 1
ATOM 3183 O O . ALA B 1 184 ? -11.844 -14.93 -12.836 1 91.19 184 ALA B O 1
ATOM 3184 N N . GLY B 1 185 ? -9.789 -14.648 -11.93 1 93.94 185 GLY B N 1
ATOM 3185 C CA . GLY B 1 185 ? -9.312 -13.805 -13.016 1 93.94 185 GLY B CA 1
ATOM 3186 C C . GLY B 1 185 ? -8.453 -14.547 -14.016 1 93.94 185 GLY B C 1
ATOM 3187 O O . GLY B 1 185 ? -8.883 -15.555 -14.594 1 93.94 185 GLY B O 1
ATOM 3188 N N . ILE B 1 186 ? -7.184 -14.219 -14.141 1 91.25 186 ILE B N 1
ATOM 3189 C CA . ILE B 1 186 ? -6.34 -14.773 -15.195 1 91.25 186 ILE B CA 1
ATOM 3190 C C . ILE B 1 186 ? -5.477 -15.898 -14.617 1 91.25 186 ILE B C 1
ATOM 3192 O O . ILE B 1 186 ? -4.816 -16.625 -15.367 1 91.25 186 ILE B O 1
ATOM 3196 N N . GLY B 1 187 ? -5.375 -16.078 -13.367 1 91.44 187 GLY B N 1
ATOM 3197 C CA . GLY B 1 187 ? -4.898 -17.312 -12.742 1 91.44 187 GLY B CA 1
ATOM 3198 C C . GLY B 1 187 ? -3.389 -17.359 -12.594 1 91.44 187 GLY B C 1
ATOM 3199 O O . GLY B 1 187 ? -2.787 -18.422 -12.648 1 91.44 187 GLY B O 1
ATOM 3200 N N . PHE B 1 188 ? -2.695 -16.219 -12.398 1 91.06 188 PHE B N 1
ATOM 3201 C CA . PHE B 1 188 ? -1.251 -16.203 -12.203 1 91.06 188 PHE B CA 1
ATOM 3202 C C . PHE B 1 188 ? -0.91 -16.328 -10.719 1 91.06 188 PHE B C 1
ATOM 3204 O O . PHE B 1 188 ? 0.265 -16.328 -10.344 1 91.06 188 PHE B O 1
ATOM 3211 N N . THR B 1 189 ? -1.874 -16.406 -9.898 1 92.31 189 THR B N 1
ATOM 3212 C CA . THR B 1 189 ? -1.753 -16.688 -8.469 1 92.31 189 THR B CA 1
ATOM 3213 C C . THR B 1 189 ? -2.73 -17.781 -8.047 1 92.31 189 THR B C 1
ATOM 3215 O O . THR B 1 189 ? -3.846 -17.859 -8.562 1 92.31 189 THR B O 1
ATOM 3218 N N . THR B 1 190 ? -2.283 -18.688 -7.164 1 92.62 190 THR B N 1
ATOM 3219 C CA . THR B 1 190 ? -3.16 -19.734 -6.668 1 92.62 190 THR B CA 1
ATOM 3220 C C . THR B 1 190 ? -4.215 -19.156 -5.727 1 92.62 190 THR B C 1
ATOM 3222 O O . THR B 1 190 ? -4.125 -18 -5.312 1 92.62 190 THR B O 1
ATOM 3225 N N . GLY B 1 191 ? -5.219 -19.969 -5.449 1 92.12 191 GLY B N 1
ATOM 3226 C CA . GLY B 1 191 ? -6.211 -19.578 -4.461 1 92.12 191 GLY B CA 1
ATOM 3227 C C . GLY B 1 191 ? -5.609 -19.281 -3.1 1 92.12 191 GLY B C 1
ATOM 3228 O O . GLY B 1 191 ? -6.023 -18.344 -2.424 1 92.12 191 GLY B O 1
ATOM 3229 N N . VAL B 1 192 ? -4.668 -20.125 -2.721 1 93.12 192 VAL B N 1
ATOM 3230 C CA . VAL B 1 192 ? -3.971 -19.922 -1.453 1 93.12 192 VAL B CA 1
ATOM 3231 C C . VAL B 1 192 ? -3.213 -18.594 -1.479 1 93.12 192 VAL B C 1
ATOM 3233 O O . VAL B 1 192 ? -3.303 -17.812 -0.539 1 93.12 192 VAL B O 1
ATOM 3236 N N . GLY B 1 193 ? -2.514 -18.328 -2.582 1 94.06 193 GLY B N 1
ATOM 3237 C CA . GLY B 1 193 ? -1.795 -17.062 -2.719 1 94.06 193 GLY B CA 1
ATOM 3238 C C . GLY B 1 193 ? -2.699 -15.852 -2.639 1 94.06 193 GLY B C 1
ATOM 3239 O O . GLY B 1 193 ? -2.357 -14.859 -1.988 1 94.06 193 GLY B O 1
ATOM 3240 N N . ALA B 1 194 ? -3.793 -15.93 -3.271 1 94.62 194 ALA B N 1
ATOM 3241 C CA . ALA B 1 194 ? -4.746 -14.828 -3.24 1 94.62 194 ALA B CA 1
ATOM 3242 C C . ALA B 1 194 ? -5.281 -14.602 -1.827 1 94.62 194 ALA B C 1
ATOM 3244 O O . ALA B 1 194 ? -5.367 -13.469 -1.361 1 94.62 194 ALA B O 1
ATOM 3245 N N . ALA B 1 195 ? -5.605 -15.68 -1.172 1 95.25 195 ALA B N 1
ATOM 3246 C CA . ALA B 1 195 ? -6.156 -15.602 0.179 1 95.25 195 ALA B CA 1
ATOM 3247 C C . ALA B 1 195 ? -5.156 -14.969 1.142 1 95.25 195 ALA B C 1
ATOM 3249 O O . ALA B 1 195 ? -5.516 -14.102 1.939 1 95.25 195 ALA B O 1
ATOM 3250 N N . LEU B 1 196 ? -3.955 -15.367 1.052 1 95.69 196 LEU B N 1
ATOM 3251 C CA . LEU B 1 196 ? -2.916 -14.82 1.915 1 95.69 196 LEU B CA 1
ATOM 3252 C C . LEU B 1 196 ? -2.689 -13.344 1.62 1 95.69 196 LEU B C 1
ATOM 3254 O O . LEU B 1 196 ? -2.494 -12.547 2.541 1 95.69 196 LEU B O 1
ATOM 3258 N N . THR B 1 197 ? -2.719 -13.023 0.372 1 96.38 197 THR B N 1
ATOM 3259 C CA . THR B 1 197 ? -2.496 -11.633 -0.019 1 96.38 197 THR B CA 1
ATOM 3260 C C . THR B 1 197 ? -3.639 -10.75 0.463 1 96.38 197 THR B C 1
ATOM 3262 O O . THR B 1 197 ? -3.408 -9.648 0.968 1 96.38 197 THR B O 1
ATOM 3265 N N . TYR B 1 198 ? -4.871 -11.203 0.339 1 97.31 198 TYR B N 1
ATOM 3266 C CA . TYR B 1 198 ? -6.008 -10.43 0.834 1 97.31 198 TYR B CA 1
ATOM 3267 C C . TYR B 1 198 ? -5.918 -10.234 2.342 1 97.31 198 TYR B C 1
ATOM 3269 O O . TYR B 1 198 ? -6.211 -9.148 2.852 1 97.31 198 TYR B O 1
ATOM 3277 N N . ALA B 1 199 ? -5.578 -11.312 3.02 1 97.38 199 ALA B N 1
ATOM 3278 C CA . ALA B 1 199 ? -5.441 -11.195 4.469 1 97.38 199 ALA B CA 1
ATOM 3279 C C . ALA B 1 199 ? -4.391 -10.148 4.836 1 97.38 199 ALA B C 1
ATOM 3281 O O . ALA B 1 199 ? -4.621 -9.32 5.719 1 97.38 199 ALA B O 1
ATOM 3282 N N . PHE B 1 200 ? -3.332 -10.18 4.145 1 97.19 200 PHE B N 1
ATOM 3283 C CA . PHE B 1 200 ? -2.252 -9.219 4.332 1 97.19 200 PHE B CA 1
ATOM 3284 C C . PHE B 1 200 ? -2.736 -7.801 4.059 1 97.19 200 PHE B C 1
ATOM 3286 O O . PHE B 1 200 ? -2.529 -6.902 4.875 1 97.19 200 PHE B O 1
ATOM 3293 N N . LEU B 1 201 ? -3.381 -7.586 2.975 1 97.5 201 LEU B N 1
ATOM 3294 C CA . LEU B 1 201 ? -3.871 -6.273 2.566 1 97.5 201 LEU B CA 1
ATOM 3295 C C . LEU B 1 201 ? -4.914 -5.754 3.549 1 97.5 201 LEU B C 1
ATOM 3297 O O . LEU B 1 201 ? -4.918 -4.57 3.891 1 97.5 201 LEU B O 1
ATOM 3301 N N . ASP B 1 202 ? -5.809 -6.629 3.992 1 98.25 202 ASP B N 1
ATOM 3302 C CA . ASP B 1 202 ? -6.863 -6.207 4.906 1 98.25 202 ASP B CA 1
ATOM 3303 C C . ASP B 1 202 ? -6.281 -5.719 6.23 1 98.25 202 ASP B C 1
ATOM 3305 O O . ASP B 1 202 ? -6.719 -4.699 6.77 1 98.25 202 ASP B O 1
ATOM 3309 N N . VAL B 1 203 ? -5.336 -6.434 6.699 1 98 203 VAL B N 1
ATOM 3310 C CA . VAL B 1 203 ? -4.703 -6.016 7.949 1 98 203 VAL B CA 1
ATOM 3311 C C . VAL B 1 203 ? -4.023 -4.664 7.758 1 98 203 VAL B C 1
ATOM 3313 O O . VAL B 1 203 ? -4.188 -3.758 8.578 1 98 203 VAL B O 1
ATOM 3316 N N . LEU B 1 204 ? -3.373 -4.547 6.656 1 96.69 204 LEU B N 1
ATOM 3317 C CA . LEU B 1 204 ? -2.639 -3.32 6.371 1 96.69 204 LEU B CA 1
ATOM 3318 C C . LEU B 1 204 ? -3.596 -2.156 6.137 1 96.69 204 LEU B C 1
ATOM 3320 O O . LEU B 1 204 ? -3.289 -1.015 6.484 1 96.69 204 LEU B O 1
ATOM 3324 N N . ALA B 1 205 ? -4.688 -2.416 5.602 1 97.44 205 ALA B N 1
ATOM 3325 C CA . ALA B 1 205 ? -5.629 -1.361 5.23 1 97.44 205 ALA B CA 1
ATOM 3326 C C . ALA B 1 205 ? -6.418 -0.877 6.445 1 97.44 205 ALA B C 1
ATOM 3328 O O . ALA B 1 205 ? -6.828 0.283 6.504 1 97.44 205 ALA B O 1
ATOM 3329 N N . LYS B 1 206 ? -6.586 -1.732 7.445 1 98 206 LYS B N 1
ATOM 3330 C CA . LYS B 1 206 ? -7.574 -1.407 8.469 1 98 206 LYS B CA 1
ATOM 3331 C C . LYS B 1 206 ? -6.902 -1.058 9.789 1 98 206 LYS B C 1
ATOM 3333 O O . LYS B 1 206 ? -7.32 -0.124 10.484 1 98 206 LYS B O 1
ATOM 3338 N N . VAL B 1 207 ? -5.84 -1.73 10.094 1 97.75 207 VAL B N 1
ATOM 3339 C CA . VAL B 1 207 ? -5.258 -1.528 11.414 1 97.75 207 VAL B CA 1
ATOM 3340 C C . VAL B 1 207 ? -4.52 -0.194 11.453 1 97.75 207 VAL B C 1
ATOM 3342 O O . VAL B 1 207 ? -4.785 0.644 12.32 1 97.75 207 VAL B O 1
ATOM 3345 N N . PRO B 1 208 ? -3.574 0.076 10.5 1 96.5 208 PRO B N 1
ATOM 3346 C CA . PRO B 1 208 ? -2.963 1.408 10.516 1 96.5 208 PRO B CA 1
ATOM 3347 C C . PRO B 1 208 ? -3.99 2.527 10.359 1 96.5 208 PRO B C 1
ATOM 3349 O O . PRO B 1 208 ? -3.812 3.613 10.922 1 96.5 208 PRO B O 1
ATOM 3352 N N . TYR B 1 209 ? -5.039 2.26 9.664 1 97.56 209 TYR B N 1
ATOM 3353 C CA . TYR B 1 209 ? -6.082 3.254 9.422 1 97.56 209 TYR B CA 1
ATOM 3354 C C . TYR B 1 209 ? -6.668 3.76 10.734 1 97.56 209 TYR B C 1
ATOM 3356 O O . TYR B 1 209 ? -6.746 4.969 10.961 1 97.56 209 TYR B O 1
ATOM 3364 N N . VAL B 1 210 ? -7.062 2.869 11.609 1 97 210 VAL B N 1
ATOM 3365 C CA . VAL B 1 210 ? -7.645 3.297 12.883 1 97 210 VAL B CA 1
ATOM 3366 C C . VAL B 1 210 ? -6.559 3.902 13.766 1 97 210 VAL B C 1
ATOM 3368 O O . VAL B 1 210 ? -6.828 4.82 14.547 1 97 210 VAL B O 1
ATOM 3371 N N . TYR B 1 211 ? -5.344 3.461 13.609 1 96.19 211 TYR B N 1
ATOM 3372 C CA . TYR B 1 211 ? -4.23 4.039 14.352 1 96.19 211 TYR B CA 1
ATOM 3373 C C . TYR B 1 211 ? -4.008 5.496 13.961 1 96.19 211 TYR B C 1
ATOM 3375 O O . TYR B 1 211 ? -3.674 6.328 14.805 1 96.19 211 TYR B O 1
ATOM 3383 N N . PHE B 1 212 ? -4.184 5.812 12.703 1 95.19 212 PHE B N 1
ATOM 3384 C CA . PHE B 1 212 ? -3.996 7.184 12.25 1 95.19 212 PHE B CA 1
ATOM 3385 C C . PHE B 1 212 ? -4.98 8.117 12.945 1 95.19 212 PHE B C 1
ATOM 3387 O O . PHE B 1 212 ? -4.629 9.25 13.297 1 95.19 212 PHE B O 1
ATOM 3394 N N . PHE B 1 213 ? -6.211 7.629 13.133 1 93.62 213 PHE B N 1
ATOM 3395 C CA . PHE B 1 213 ? -7.18 8.445 13.852 1 93.62 213 PHE B CA 1
ATOM 3396 C C . PHE B 1 213 ? -6.73 8.672 15.297 1 93.62 213 PHE B C 1
ATOM 3398 O O . PHE B 1 213 ? -6.867 9.773 15.828 1 93.62 213 PHE B O 1
ATOM 3405 N N . TYR B 1 214 ? -6.188 7.617 15.852 1 93.31 214 TYR B N 1
ATOM 3406 C CA . TYR B 1 214 ? -5.699 7.73 17.219 1 93.31 214 TYR B CA 1
ATOM 3407 C C . TYR B 1 214 ? -4.504 8.672 17.297 1 93.31 214 TYR B C 1
ATOM 3409 O O . TYR B 1 214 ? -4.477 9.594 18.125 1 93.31 214 TYR B O 1
ATOM 3417 N N . ALA B 1 215 ? -3.57 8.531 16.438 1 91.12 215 ALA B N 1
ATOM 3418 C CA . ALA B 1 215 ? -2.316 9.281 16.453 1 91.12 215 ALA B CA 1
ATOM 3419 C C . ALA B 1 215 ? -2.543 10.742 16.109 1 91.12 215 ALA B C 1
ATOM 3421 O O . ALA B 1 215 ? -1.812 11.625 16.578 1 91.12 215 ALA B O 1
ATOM 3422 N N . ARG B 1 216 ? -3.545 10.961 15.297 1 89.31 216 ARG B N 1
ATOM 3423 C CA . ARG B 1 216 ? -3.826 12.32 14.852 1 89.31 216 ARG B CA 1
ATOM 3424 C C . ARG B 1 216 ? -5.121 12.844 15.461 1 89.31 216 ARG B C 1
ATOM 3426 O O . ARG B 1 216 ? -5.832 13.641 14.844 1 89.31 216 ARG B O 1
ATOM 3433 N N . ARG B 1 217 ? -5.438 12.414 16.594 1 87.62 217 ARG B N 1
ATOM 3434 C CA . ARG B 1 217 ? -6.699 12.742 17.266 1 87.62 217 ARG B CA 1
ATOM 3435 C C . ARG B 1 217 ? -6.801 14.242 17.516 1 87.62 217 ARG B C 1
ATOM 3437 O O . ARG B 1 217 ? -7.902 14.781 17.641 1 87.62 217 ARG B O 1
ATOM 3444 N N . GLN B 1 218 ? -5.723 14.953 17.547 1 83.06 218 GLN B N 1
ATOM 3445 C CA . GLN B 1 218 ? -5.727 16.391 17.797 1 83.06 218 GLN B CA 1
ATOM 3446 C C . GLN B 1 218 ? -6.445 17.141 16.672 1 83.06 218 GLN B C 1
ATOM 3448 O O . GLN B 1 218 ? -6.898 18.266 16.859 1 83.06 218 GLN B O 1
ATOM 3453 N N . ALA B 1 219 ? -6.488 16.547 15.609 1 80.38 219 ALA B N 1
ATOM 3454 C CA . ALA B 1 219 ? -7.219 17.141 14.492 1 80.38 219 ALA B CA 1
ATOM 3455 C C . ALA B 1 219 ? -8.695 17.297 14.828 1 80.38 219 ALA B C 1
ATOM 3457 O O . ALA B 1 219 ? -9.414 18.062 14.172 1 80.38 219 ALA B O 1
ATOM 3458 N N . PHE B 1 220 ? -9.133 16.594 15.812 1 74.81 220 PHE B N 1
ATOM 3459 C CA . PHE B 1 220 ? -10.547 16.609 16.156 1 74.81 220 PHE B CA 1
ATOM 3460 C C . PHE B 1 220 ? -10.781 17.406 17.438 1 74.81 220 PHE B C 1
ATOM 3462 O O . PHE B 1 220 ? -11.922 17.719 17.781 1 74.81 220 PHE B O 1
ATOM 3469 N N . THR B 1 221 ? -9.859 17.578 18.219 1 64.75 221 THR B N 1
ATOM 3470 C CA . THR B 1 221 ? -10.031 18.281 19.484 1 64.75 221 THR B CA 1
ATOM 3471 C C . THR B 1 221 ? -9.82 19.781 19.312 1 64.75 221 THR B C 1
ATOM 3473 O O . THR B 1 221 ? -10.438 20.594 20 1 64.75 221 THR B O 1
ATOM 3476 N N . ASP B 1 222 ? -8.906 20.281 18.594 1 52.59 222 ASP B N 1
ATOM 3477 C CA . ASP B 1 222 ? -8.68 21.719 18.516 1 52.59 222 ASP B CA 1
ATOM 3478 C C . ASP B 1 222 ? -9.805 22.406 17.734 1 52.59 222 ASP B C 1
ATOM 3480 O O . ASP B 1 222 ? -10.078 23.594 17.953 1 52.59 222 ASP B O 1
ATOM 3484 N N . VAL B 1 223 ? -10.367 21.828 16.812 1 44.44 223 VAL B N 1
ATOM 3485 C CA . VAL B 1 223 ? -11.445 22.484 16.078 1 44.44 223 VAL B CA 1
ATOM 3486 C C . VAL B 1 223 ? -12.633 22.734 17 1 44.44 223 VAL B C 1
ATOM 3488 O O . VAL B 1 223 ? -13.359 23.703 16.828 1 44.44 223 VAL B O 1
ATOM 3491 N N . VAL B 1 224 ? -12.828 21.938 17.938 1 42.53 224 VAL B N 1
ATOM 3492 C CA . VAL B 1 224 ? -13.984 22.125 18.797 1 42.53 224 VAL B CA 1
ATOM 3493 C C . VAL B 1 224 ? -13.766 23.312 19.719 1 42.53 224 VAL B C 1
ATOM 3495 O O . VAL B 1 224 ? -14.711 24.016 20.094 1 42.53 224 VAL B O 1
ATOM 3498 N N . SER B 1 225 ? -12.57 23.516 20.203 1 42.12 225 SER B N 1
ATOM 3499 C CA . SER B 1 225 ? -12.422 24.594 21.156 1 42.12 225 SER B CA 1
ATOM 3500 C C . SER B 1 225 ? -12.602 25.953 20.5 1 42.12 225 SER B C 1
ATOM 3502 O O . SER B 1 225 ? -13.125 26.891 21.109 1 42.12 225 SER B O 1
ATOM 3504 N N . ALA B 1 226 ? -12.219 26.078 19.281 1 42.25 226 ALA B N 1
ATOM 3505 C CA . ALA B 1 226 ? -12.375 27.406 18.688 1 42.25 226 ALA B CA 1
ATOM 3506 C C . ALA B 1 226 ? -13.836 27.656 18.312 1 42.25 226 ALA B C 1
ATOM 3508 O O . ALA B 1 226 ? -14.328 28.781 18.453 1 42.25 226 ALA B O 1
ATOM 3509 N N . ALA B 1 227 ? -14.508 26.703 17.844 1 43.69 227 ALA B N 1
ATOM 3510 C CA . ALA B 1 227 ? -15.898 26.922 17.438 1 43.69 227 ALA B CA 1
ATOM 3511 C C . ALA B 1 227 ? -16.797 27.094 18.656 1 43.69 227 ALA B C 1
ATOM 3513 O O . ALA B 1 227 ? -17.734 27.891 18.641 1 43.69 227 ALA B O 1
ATOM 3514 N N . THR B 1 228 ? -16.531 26.328 19.625 1 46.34 228 THR B N 1
ATOM 3515 C CA . THR B 1 228 ? -17.328 26.484 20.844 1 46.34 228 THR B CA 1
ATOM 3516 C C . THR B 1 228 ? -17 27.781 21.562 1 46.34 228 THR B C 1
ATOM 3518 O O . THR B 1 228 ? -17.875 28.453 22.094 1 46.34 228 THR B O 1
ATOM 3521 N N . ALA B 1 229 ? -15.734 28.125 21.469 1 46.53 229 ALA B N 1
ATOM 3522 C CA . ALA B 1 229 ? -15.352 29.391 22.078 1 46.53 229 ALA B CA 1
ATOM 3523 C C . ALA B 1 229 ? -15.93 30.578 21.297 1 46.53 229 ALA B C 1
ATOM 3525 O O . ALA B 1 229 ? -16.375 31.562 21.906 1 46.53 229 ALA B O 1
ATOM 3526 N N . ASP B 1 230 ? -15.898 30.453 20.047 1 47.97 230 ASP B N 1
ATOM 3527 C CA . ASP B 1 230 ? -16.484 31.516 19.234 1 47.97 230 ASP B CA 1
ATOM 3528 C C . ASP B 1 230 ? -18 31.547 19.375 1 47.97 230 ASP B C 1
ATOM 3530 O O . ASP B 1 230 ? -18.625 32.625 19.359 1 47.97 230 ASP B O 1
ATOM 3534 N N . ARG B 1 231 ? -18.594 30.312 19.531 1 51.06 231 ARG B N 1
ATOM 3535 C CA . ARG B 1 231 ? -20.031 30.25 19.766 1 51.06 231 ARG B CA 1
ATOM 3536 C C . ARG B 1 231 ? -20.391 30.75 21.156 1 51.06 231 ARG B C 1
ATOM 3538 O O . ARG B 1 231 ? -21.391 31.453 21.328 1 51.06 231 ARG B O 1
ATOM 3545 N N . GLU B 1 232 ? -19.594 30.422 22.047 1 50.06 232 GLU B N 1
ATOM 3546 C CA . GLU B 1 232 ? -19.828 30.906 23.422 1 50.06 232 GLU B CA 1
ATOM 3547 C C . GLU B 1 232 ? -19.578 32.406 23.531 1 50.06 232 GLU B C 1
ATOM 3549 O O . GLU B 1 232 ? -20.344 33.125 24.188 1 50.06 232 GLU B O 1
ATOM 3554 N N . ASP B 1 233 ? -18.5 32.844 22.859 1 50.59 233 ASP B N 1
ATOM 3555 C CA . ASP B 1 233 ? -18.25 34.281 22.828 1 50.59 233 ASP B CA 1
ATOM 3556 C C . ASP B 1 233 ? -19.328 35.031 22.047 1 50.59 233 ASP B C 1
ATOM 3558 O O . ASP B 1 233 ? -19.703 36.156 22.406 1 50.59 233 ASP B O 1
ATOM 3562 N N . ALA B 1 234 ? -19.875 34.312 21.047 1 57.19 234 ALA B N 1
ATOM 3563 C CA . ALA B 1 234 ? -20.953 34.906 20.25 1 57.19 234 ALA B CA 1
ATOM 3564 C C . ALA B 1 234 ? -22.266 34.906 21.031 1 57.19 234 ALA B C 1
ATOM 3566 O O . ALA B 1 234 ? -23.047 35.844 20.953 1 57.19 234 ALA B O 1
ATOM 3567 N N . THR B 1 235 ? -22.469 33.781 21.672 1 58.03 235 THR B N 1
ATOM 3568 C CA . THR B 1 235 ? -23.656 33.688 22.5 1 58.03 235 THR B CA 1
ATOM 3569 C C . THR B 1 235 ? -23.594 34.656 23.672 1 58.03 235 THR B C 1
ATOM 3571 O O . THR B 1 235 ? -24.609 35.281 24.047 1 58.03 235 THR B O 1
ATOM 3574 N N . ASP B 1 236 ? -22.375 34.812 24.25 1 54.81 236 ASP B N 1
ATOM 3575 C CA . ASP B 1 236 ? -22.172 35.75 25.344 1 54.81 236 ASP B CA 1
ATOM 3576 C C . ASP B 1 236 ? -22.281 37.188 24.859 1 54.81 236 ASP B C 1
ATOM 3578 O O . ASP B 1 236 ? -22.75 38.062 25.594 1 54.81 236 ASP B O 1
ATOM 3582 N N . ALA B 1 237 ? -21.922 37.406 23.656 1 58.44 237 ALA B N 1
ATOM 3583 C CA . ALA B 1 237 ? -22.016 38.719 23.031 1 58.44 237 ALA B CA 1
ATOM 3584 C C . ALA B 1 237 ? -23.469 39.094 22.766 1 58.44 237 ALA B C 1
ATOM 3586 O O . ALA B 1 237 ? -23.859 40.25 22.844 1 58.44 237 ALA B O 1
ATOM 3587 N N . VAL B 1 238 ? -24.234 38.031 22.328 1 59.19 238 VAL B N 1
ATOM 3588 C CA . VAL B 1 238 ? -25.656 38.281 22.047 1 59.19 238 VAL B CA 1
ATOM 3589 C C . VAL B 1 238 ? -26.422 38.406 23.359 1 59.19 238 VAL B C 1
ATOM 3591 O O . VAL B 1 238 ? -27.391 39.188 23.438 1 59.19 238 VAL B O 1
ATOM 3594 N N . GLY B 1 239 ? -25.969 37.594 24.281 1 54.41 239 GLY B N 1
ATOM 3595 C CA . GLY B 1 239 ? -26.656 37.625 25.562 1 54.41 239 GLY B CA 1
ATOM 3596 C C . GLY B 1 239 ? -26.562 38.938 26.281 1 54.41 239 GLY B C 1
ATOM 3597 O O . GLY B 1 239 ? -27.375 39.25 27.156 1 54.41 239 GLY B O 1
ATOM 3598 N N . ASP B 1 240 ? -25.406 39.594 26.016 1 49.22 240 ASP B N 1
ATOM 3599 C CA . ASP B 1 240 ? -25.203 40.812 26.797 1 49.22 240 ASP B CA 1
ATOM 3600 C C . ASP B 1 240 ? -26 41.969 26.219 1 49.22 240 ASP B C 1
ATOM 3602 O O . ASP B 1 240 ? -26.031 43.062 26.797 1 49.22 240 ASP B O 1
ATOM 3606 N N . GLY B 1 241 ? -26.438 41.812 24.906 1 49.06 241 GLY B N 1
ATOM 3607 C CA . GLY B 1 241 ? -27.078 42.969 24.297 1 49.06 241 GLY B CA 1
ATOM 3608 C C . GLY B 1 241 ? -28.547 43.094 24.609 1 49.06 241 GLY B C 1
ATOM 3609 O O . GLY B 1 241 ? -29.266 43.875 24 1 49.06 241 GLY B O 1
ATOM 3610 N N . ALA B 1 242 ? -29.156 42.062 25.297 1 49.34 242 ALA B N 1
ATOM 3611 C CA . ALA B 1 242 ? -30.578 42.219 25.531 1 49.34 242 ALA B CA 1
ATOM 3612 C C . ALA B 1 242 ? -30.844 43.312 26.578 1 49.34 242 ALA B C 1
ATOM 3614 O O . ALA B 1 242 ? -30.312 43.219 27.703 1 49.34 242 ALA B O 1
ATOM 3615 N N . PRO B 1 243 ? -31.281 44.469 26.172 1 45.31 243 PRO B N 1
ATOM 3616 C CA . PRO B 1 243 ? -31.641 45.562 27.094 1 45.31 243 PRO B CA 1
ATOM 3617 C C . PRO B 1 243 ? -32.625 45.125 28.172 1 45.31 243 PRO B C 1
ATOM 3619 O O . PRO B 1 243 ? -33.5 44.281 27.906 1 45.31 243 PRO B O 1
ATOM 3622 N N . THR B 1 244 ? -32.188 44.781 29.375 1 44.41 244 THR B N 1
ATOM 3623 C CA . THR B 1 244 ? -33.031 44.562 30.531 1 44.41 244 THR B CA 1
ATOM 3624 C C . THR B 1 244 ? -34.094 45.656 30.625 1 44.41 244 THR B C 1
ATOM 3626 O O . THR B 1 244 ? -33.781 46.844 30.641 1 44.41 244 THR B O 1
ATOM 3629 N N . ALA B 1 245 ? -35.25 45.406 30.047 1 42.25 245 ALA B N 1
ATOM 3630 C CA . ALA B 1 245 ? -36.438 46.25 30.156 1 42.25 245 ALA B CA 1
ATOM 3631 C C . ALA B 1 245 ? -36.625 46.719 31.594 1 42.25 245 ALA B C 1
ATOM 3633 O O . ALA B 1 245 ? -36.594 45.938 32.531 1 42.25 245 ALA B O 1
ATOM 3634 N N . ALA B 1 246 ? -36.25 47.938 31.906 1 43.75 246 ALA B N 1
ATOM 3635 C CA . ALA B 1 246 ? -36.594 48.719 33.094 1 43.75 246 ALA B CA 1
ATOM 3636 C C . ALA B 1 246 ? -38.094 48.562 33.438 1 43.75 246 ALA B C 1
ATOM 3638 O O . ALA B 1 246 ? -38.938 48.719 32.562 1 43.75 246 ALA B O 1
ATOM 3639 N N . ASP B 1 247 ? -38.469 47.656 34.375 1 28.83 247 ASP B N 1
ATOM 3640 C CA . ASP B 1 247 ? -39.719 47.938 35.062 1 28.83 247 ASP B CA 1
ATOM 3641 C C . ASP B 1 247 ? -39.719 49.375 35.656 1 28.83 247 ASP B C 1
ATOM 3643 O O . ASP B 1 247 ? -38.688 49.812 36.156 1 28.83 247 ASP B O 1
#

InterPro domains:
  IPR001425 Archaeal/bacterial/fungal rhodopsins [PF01036] (6-212)
  IPR001425 Archaeal/bacterial/fungal rhodopsins [PR00251] (38-58)
  IPR001425 Archaeal/bacterial/fungal rhodopsins [PR00251] (72-93)
  IPR001425 Archaeal/bacterial/fungal rhodopsins [PR00251] (100-119)
  IPR001425 Archaeal/bacterial/fungal rhodopsins [PR00251] (124-145)
  IPR001425 Archaeal/bacterial/fungal rhodopsins [PR00251] (164-182)
  IPR001425 Archaeal/bacterial/fungal rhodopsins [PR00251] (196-214)
  IPR001425 Archaeal/bacterial/fungal rhodopsins [PTHR28286] (6-217)
  IPR001425 Archaeal/bacterial/fungal rhodopsins [SM01021] (5-229)
  IPR018229 Rhodopsin, retinal binding site [PS00327] (198-209)
  IPR018229 Rhodopsin, retinal binding site [PS00950] (74-86)

Radius of gyration: 25.54 Å; Cα contacts (8 Å, |Δi|>4): 643; chains: 2; bounding box: 80×82×59 Å

pLDDT: mean 89.08, std 15.2, range [28.09, 98.69]

Secondary structure (DSSP, 8-state):
--HHHHHHHHHHHHHHHHHHHHHHHHHHHHTT-HHHHHTGGGGHHHHHHHHHHHHHHTTTTEEEETTEEEEHHHHHHHHHHHHHHHHHHHHHHT--HHHHHHHHHHHHHHHHHHHHHHH--HHHHHHHHHHHHHHHHHHHHIIIIIGGGG--S-HHHHHHHHHHHHHHHHHHHHHHHHHHHSTTTT-SB-HHHHHHHHHHHHHHHHHHHHHHHHHTTHHHHHHHHHHHHHHHHHHHHHHTTS-----/--HHHHHHHHHHHHHHHHHHHHHHHHHHHHTT-HHHHHTGGGGHHHHHHHHHHHHHHTTTTEEEETTEEEEHHHHHHHHHHHHHHHHHHHHHHT--HHHHHHHHHHHHHHHHHHHHHHH--HHHHHHHHHHHHHHHHHHHHIIIIIGGGG--S-HHHHHHHHHHHHHHHHHHTHHHHHHHHSTTTT-SB-HHHHHHHHHHHHHHHHHHHHHHHHHTTHHHHHHHHHHHHHHHHHHHHHHTTS-----

Nearest PDB structures (foldseek):
  1h2s-assembly1_A-2  TM=9.350E-01  e=9.841E-12  Natronomonas pharaonis
  6lm0-assembly1_B  TM=9.508E-01  e=1.352E-10  Calothrix sp. NIES-2098
  6lm0-assembly1_A  TM=9.371E-01  e=2.753E-10  Calothrix sp. NIES-2098
  6wp8-assembly1_A  TM=9.225E-01  e=2.337E-08  Mastigocladopsis repens
  6k6k-assembly1_A  TM=9.100E-01  e=1.957E-08  Mastigocladopsis repens

Foldseek 3Di:
DDPLLLVLLQVLLVLLVVLLVLLVVLLVVCDPPPVSVVCVCLSVLSVLSSVLSNCVSVVPQWDDAPNAIDSPSVLVSQLRRVLVLLLVLLVLLQHDPVLSVVLSVLSNQLSVLQSVLQRDDDPSNVVSPVSSVVSVVVSLCCLPPVSNVSHDPDPLSVVLSVVSSCLQNVLVVVLVVLVQCEPSHPHVAYNSRSSSVVSVSSSSNRRVNSNSCRVSVVSVVVVVVVVVVVVVVVCVVVVVPPPPPDD/DDPLLLVLLQVLLVLLVVLLVLLVVLLVVCDPPPVSVVCVCLSVLSVLSSVLSNCVSVVPQWDDAPNAIDSPSVLVSQLRRVLVLLLVLLVLLQHDPVLSVVLSVLSNQLSVLQSVLQRDDDPSNVVSPVSSVVSVVVSLCCLPPVSNVSHDPDPLSVVLSVVSSCLQNVLVVVLVVLVQCEPSHPHVAYNSRSSSVVSVSSSSNRRVNSNSCSVSVVSVVVVVVVVVVVVVVVVVVVVVPPPPPDD

Sequence (494 aa):
MTGAVSAAYWIAAVAFLVGLGITAALYAKLGESEDRGRLAALAVIPGFAGLAYAGMALGIGTVTVNGAELVGLRYVDWIVTTPLLVGFIGYVAGASRRAIAGVMLADALMIAFGAGAVVTGGTLKWVLFGVSSIFHVTLFAYLYVVFPRAVPDDPMQRGLFSLLKNHVGLLWLAYPFVWLMGPAGIGFTTGVGAALTYAFLDVLAKVPYVYFFYARRQAFTDVVSAATADREDATDAVGDGAPTAADMTGAVSAAYWIAAVAFLVGLGITAALYAKLGESEDRGRLAALAVIPGFAGLAYAGMALGIGTVTVNGAELVGLRYVDWIVTTPLLVGFIGYVAGASRRAIAGVMLADALMIAFGAGAVVTGGTLKWVLFGVSSIFHVTLFAYLYVVFPRAVPDDPMQRGLFSLLKNHVGLLWLAYPFVWLMGPAGIGFTTGVGAALTYAFLDVLAKVPYVYFFYARRQAFTDVVSAATADREDATDAVGDGAPTAAD